Protein AF-A0A7J9P1X1-F1 (afdb_monomer_lite)

Foldseek 3Di:
DPVVVVVVVVVVVVPPPPPVFPFEDADPDADADQWKKAALPQVDAQVNVNVLRRVQGQPPDAFHWRHGHRRMTHGPDNLSSQSQQAASDPVGRAHPPLQRIFTGGPQGGFWKWKKKKKWKFAAQDKWKKKKKKAFPAKDKKKKKKKKFAAAQKKKWKAKVPHTDDIDGHHRGTDIDIDMDIDIDHRTIIIMIIIGAPHDPPRMIMMIMMMMDRGAMDIDMDIDIDMDMDTSDGGADKAKEKEAEAAQKFKDFPPHTQDGAHNRRIDIGIDGAAKTWMWIDDPQWDIDIDIDGGDDPDHHYHYDYIHGPLAQWDKDKDWPDDDDAQDKTKMKIKIAGPAKWFFKKKAKFDFAWPFKDWPPDTFDADPVRIGTPGIDGGITIMMTITGHHRDDDDGDMDMWMWTAHPVRDIHIDD

pLDDT: mean 88.82, std 11.36, range [36.31, 98.44]

Radius of gyration: 32.8 Å; chains: 1; bounding box: 69×64×100 Å

Secondary structure (DSSP, 8-state):
-THHHHHHHHHHTT--------PPPPPSS----S-EEEES-TT--HHHHHHHHTT---SSS---EEEEETTEEEESSHHHHHHHHS-S-SSS---GGGG-EEEEETTEE---EEEEEEEEE-SSSEEEEEEEEEESS-EEEEEEEEEEE-TT-EEEEEETTEEEEEEE-SSS-EEEEEEEEEEEPTTEEEEEEEE--SSTT--EEEEEEEEESS-EEEEEEESSEEEEEEEE-PPPEEEEEEE-STT-EEEETTEEEEE--TTSEEEEEEESEEEEEEEE-TTB--EEEEEEE-TTS-EEEE----BTT-SEEEEEEE-S---TTSEEEEEEEEEESS-EEEEEEEEESSEEEEEEETTEEPPBPTTS-EEEEEESS-EEEEEEEEPPSS-S----EEEEEEE-TT--EEEE-

Sequence (413 aa):
MIKRSILFLLLLCCVVGSVNATTPTVPETCTATDFYVVLDDTSMTTELITAQLETIDFNVATPSVSGVENNRIYFSSKSDLARFCAILSYTNPSIPFSGAFSVYTEDGFTPVSVLKIYGTYAPEAWVYSDLTINSSKSQMAYIYSQTSNGQYSGDSISNNGVQFFYYSGGSTAVNGAQYDEIVLLSNNVLTYGCKGGGYDPRVGRVMSSLVVFDYIEYEYSGSLTLTLTELYTPPEQGNISIYATAGTAVYESSYLLGTTDNGGLLDIQLPMGEHTLKFVKEGYWDVLKTVTVSAENNSEIYVSMAPRNAIFQVEKEFSGNIYPNSVARLSMDVTPVKTAYATKLRVSGVEVNKVYYQTQELPKTADGSHIIGDMSSPQNIVIDFKTTSSWGERAFTVELSATDIEGTAYTNL

InterPro domains:
  IPR013229 PEGA [PF08308] (268-307)

Structure (mmCIF, N/CA/C/O backbone):
data_AF-A0A7J9P1X1-F1
#
_entry.id   AF-A0A7J9P1X1-F1
#
loop_
_atom_site.group_PDB
_atom_site.id
_atom_site.type_symbol
_atom_site.label_atom_id
_atom_site.label_alt_id
_atom_site.label_comp_id
_atom_site.label_asym_id
_atom_site.label_entity_id
_atom_site.label_seq_id
_atom_site.pdbx_PDB_ins_code
_atom_site.Cartn_x
_atom_site.Cartn_y
_atom_site.Cartn_z
_atom_site.occupancy
_atom_site.B_iso_or_equiv
_atom_site.auth_seq_id
_atom_site.auth_comp_id
_atom_site.auth_asym_id
_atom_site.auth_atom_id
_atom_site.pdbx_PDB_model_num
ATOM 1 N N . MET A 1 1 ? -6.404 47.560 -41.470 1.00 53.31 1 MET A N 1
ATOM 2 C CA . MET A 1 1 ? -5.218 47.041 -40.751 1.00 53.31 1 MET A CA 1
ATOM 3 C C . MET A 1 1 ? -5.491 45.788 -39.903 1.00 53.31 1 MET A C 1
ATOM 5 O O . MET A 1 1 ? -4.552 45.065 -39.632 1.00 53.31 1 MET A O 1
ATOM 9 N N . ILE A 1 2 ? -6.748 45.462 -39.564 1.00 52.03 2 ILE A N 1
ATOM 10 C CA . ILE A 1 2 ? -7.109 44.327 -38.678 1.00 52.03 2 ILE A CA 1
ATOM 11 C C . ILE A 1 2 ? -7.115 42.947 -39.381 1.00 52.03 2 ILE A C 1
ATOM 13 O O . ILE A 1 2 ? -6.890 41.922 -38.750 1.00 52.03 2 ILE A O 1
ATOM 17 N N . LYS A 1 3 ? -7.296 42.892 -40.710 1.00 44.44 3 LYS A N 1
ATOM 18 C CA . LYS A 1 3 ? -7.403 41.616 -41.451 1.00 44.44 3 LYS A CA 1
ATOM 19 C C . LYS A 1 3 ? -6.083 40.850 -41.643 1.00 44.44 3 LYS A C 1
ATOM 21 O O . LYS A 1 3 ? -6.130 39.662 -41.932 1.00 44.44 3 LYS A O 1
ATOM 26 N N . ARG A 1 4 ? -4.917 41.494 -41.489 1.00 48.53 4 ARG A N 1
ATOM 27 C CA . ARG A 1 4 ? -3.607 40.819 -41.628 1.00 48.53 4 ARG A CA 1
ATOM 28 C C . ARG A 1 4 ? -3.125 40.176 -40.323 1.00 48.53 4 ARG A C 1
ATOM 30 O O . ARG A 1 4 ? -2.403 39.191 -40.380 1.00 48.53 4 ARG A O 1
ATOM 37 N N . SER A 1 5 ? -3.587 40.666 -39.173 1.00 49.12 5 SER A N 1
ATOM 38 C CA . SER A 1 5 ? -3.229 40.127 -37.855 1.00 49.12 5 SER A CA 1
ATOM 39 C C . SER A 1 5 ? -3.960 38.818 -37.532 1.00 49.12 5 SER A C 1
ATOM 41 O O . SER A 1 5 ? -3.387 37.939 -36.903 1.00 49.12 5 SER A O 1
ATOM 43 N N . ILE A 1 6 ? -5.198 38.653 -38.017 1.00 55.53 6 ILE A N 1
ATOM 44 C CA . ILE A 1 6 ? -5.989 37.423 -37.816 1.00 55.53 6 ILE A CA 1
ATOM 45 C C . ILE A 1 6 ? -5.410 36.250 -38.615 1.00 55.53 6 ILE A C 1
ATOM 47 O O . ILE A 1 6 ? -5.367 35.134 -38.113 1.00 55.53 6 ILE A O 1
ATOM 51 N N . LEU A 1 7 ? -4.900 36.500 -39.827 1.00 48.25 7 LEU A N 1
ATOM 52 C CA . LEU A 1 7 ? -4.271 35.453 -40.634 1.00 48.25 7 LEU A CA 1
ATOM 53 C C . LEU A 1 7 ? -2.946 34.975 -40.017 1.00 48.25 7 LEU A C 1
ATOM 55 O O . LEU A 1 7 ? -2.622 33.801 -40.118 1.00 48.25 7 LEU A O 1
ATOM 59 N N . PHE A 1 8 ? -2.211 35.865 -39.339 1.00 51.28 8 PHE A N 1
ATOM 60 C CA . PHE A 1 8 ? -0.977 35.515 -38.630 1.00 51.28 8 PHE A CA 1
ATOM 61 C C . PHE A 1 8 ? -1.254 34.733 -37.334 1.00 51.28 8 PHE A C 1
ATOM 63 O O . PHE A 1 8 ? -0.511 33.812 -37.018 1.00 51.28 8 PHE A O 1
ATOM 70 N N . LEU A 1 9 ? -2.355 35.034 -36.630 1.00 46.66 9 LEU A N 1
ATOM 71 C CA . LEU A 1 9 ? -2.792 34.272 -35.452 1.00 46.66 9 LEU A CA 1
ATOM 72 C C . LEU A 1 9 ? -3.303 32.868 -35.831 1.00 46.66 9 LEU A C 1
ATOM 74 O O . LEU A 1 9 ? -2.973 31.896 -35.163 1.00 46.66 9 LEU A O 1
ATOM 78 N N . LEU A 1 10 ? -4.036 32.743 -36.946 1.00 47.06 10 LEU A N 1
ATOM 79 C CA . LEU A 1 10 ? -4.474 31.446 -37.481 1.00 47.06 10 LEU A CA 1
ATOM 80 C C . LEU A 1 10 ? -3.305 30.604 -38.010 1.00 47.06 10 LEU A C 1
ATOM 82 O O . LEU A 1 10 ? -3.309 29.395 -37.814 1.00 47.06 10 LEU A O 1
ATOM 86 N N . LEU A 1 11 ? -2.281 31.220 -38.614 1.00 46.91 11 LEU A N 1
ATOM 87 C CA . LEU A 1 11 ? -1.082 30.494 -39.050 1.00 46.91 11 LEU A CA 1
ATOM 88 C C . LEU A 1 11 ? -0.228 30.016 -37.860 1.00 46.91 11 LEU A C 1
ATOM 90 O O . LEU A 1 11 ? 0.379 28.953 -37.948 1.00 46.91 11 LEU A O 1
ATOM 94 N N . LEU A 1 12 ? -0.221 30.759 -36.743 1.00 40.41 12 LEU A N 1
ATOM 95 C CA . LEU A 1 12 ? 0.447 30.344 -35.502 1.00 40.41 12 LEU A CA 1
ATOM 96 C C . LEU A 1 12 ? -0.256 29.141 -34.844 1.00 40.41 12 LEU A C 1
ATOM 98 O O . LEU A 1 12 ? 0.412 28.290 -34.267 1.00 40.41 12 LEU A O 1
ATOM 102 N N . CYS A 1 13 ? -1.583 29.025 -34.987 1.00 44.34 13 CYS A N 1
ATOM 103 C CA . CYS A 1 13 ? -2.359 27.863 -34.532 1.00 44.34 13 CYS A CA 1
ATOM 104 C C . CYS A 1 13 ? -2.289 26.648 -35.478 1.00 44.34 13 CYS A C 1
ATOM 106 O O . CYS A 1 13 ? -2.734 25.569 -35.099 1.00 44.34 13 CYS A O 1
ATOM 108 N N . CYS A 1 14 ? -1.747 26.786 -36.693 1.00 36.31 14 CYS A N 1
ATOM 109 C CA . CYS A 1 14 ? -1.628 25.682 -37.658 1.00 36.31 14 CYS A CA 1
ATOM 110 C C . CYS A 1 14 ? -0.265 24.972 -37.631 1.00 36.31 14 CYS A C 1
ATOM 112 O O . CYS A 1 14 ? -0.078 24.007 -38.368 1.00 36.31 14 CYS A O 1
ATOM 114 N N . VAL A 1 15 ? 0.668 25.398 -36.774 1.00 41.62 15 VAL A N 1
ATOM 115 C CA . VAL A 1 15 ? 1.894 24.642 -36.466 1.00 41.62 15 VAL A CA 1
ATOM 116 C C . VAL A 1 15 ? 1.733 23.953 -35.111 1.00 41.62 15 VAL A C 1
ATOM 118 O O . VAL A 1 15 ? 2.591 24.029 -34.240 1.00 41.62 15 VAL A O 1
ATOM 121 N N . VAL A 1 16 ? 0.609 23.266 -34.917 1.00 44.72 16 VAL A N 1
ATOM 122 C CA . VAL A 1 16 ? 0.581 22.143 -33.982 1.00 44.72 16 VAL A CA 1
ATOM 123 C C . VAL A 1 16 ? 1.064 20.965 -34.809 1.00 44.72 16 VAL A C 1
ATOM 125 O O . VAL A 1 16 ? 0.284 20.301 -35.489 1.00 44.72 16 VAL A O 1
ATOM 128 N N . GLY A 1 17 ? 2.384 20.768 -34.851 1.00 37.59 17 GLY A N 1
ATOM 129 C CA . GLY A 1 17 ? 2.893 19.459 -35.234 1.00 37.59 17 GLY A CA 1
ATOM 130 C C . GLY A 1 17 ? 2.173 18.455 -34.345 1.00 37.59 17 GLY A C 1
ATOM 131 O O . GLY A 1 17 ? 2.147 18.640 -33.129 1.00 37.59 17 GLY A O 1
ATOM 132 N N . SER A 1 18 ? 1.513 17.466 -34.941 1.00 39.16 18 SER A N 1
ATOM 133 C CA . SER A 1 18 ? 0.921 16.363 -34.200 1.00 39.16 18 SER A CA 1
ATOM 134 C C . SER A 1 18 ? 2.056 15.627 -33.491 1.00 39.16 18 SER A C 1
ATOM 136 O O . SER A 1 18 ? 2.679 14.725 -34.049 1.00 39.16 18 SER A O 1
ATOM 138 N N . VAL A 1 19 ? 2.387 16.055 -32.278 1.00 45.47 19 VAL A N 1
ATOM 139 C CA . VAL A 1 19 ? 2.966 15.159 -31.292 1.00 45.47 19 VAL A CA 1
ATOM 140 C C . VAL A 1 19 ? 1.855 14.164 -31.013 1.00 45.47 19 VAL A C 1
ATOM 142 O O . VAL A 1 19 ? 0.800 14.537 -30.506 1.00 45.47 19 VAL A O 1
ATOM 145 N N . ASN A 1 20 ? 2.048 12.923 -31.453 1.00 55.34 20 ASN A N 1
ATOM 146 C CA . ASN A 1 20 ? 1.196 11.810 -31.060 1.00 55.34 20 ASN A CA 1
ATOM 147 C C . ASN A 1 20 ? 1.465 11.548 -29.572 1.00 55.34 20 ASN A C 1
ATOM 149 O O . ASN A 1 20 ? 2.162 10.598 -29.237 1.00 55.34 20 ASN A O 1
ATOM 153 N N . ALA A 1 21 ? 1.009 12.454 -28.705 1.00 61.03 21 ALA A N 1
ATOM 154 C CA . ALA A 1 21 ? 1.061 12.261 -27.271 1.00 61.03 21 ALA A CA 1
ATOM 155 C C . ALA A 1 21 ? 0.161 11.069 -26.949 1.00 61.03 21 ALA A C 1
ATOM 157 O O . ALA A 1 21 ? -0.995 11.020 -27.381 1.00 61.03 21 ALA A O 1
ATOM 158 N N . THR A 1 22 ? 0.700 10.090 -26.238 1.00 82.75 22 THR A N 1
ATOM 159 C CA . THR A 1 22 ? -0.055 8.910 -25.823 1.00 82.75 22 THR A CA 1
ATOM 160 C C . THR A 1 22 ? -0.501 9.147 -24.386 1.00 82.75 22 THR A C 1
ATOM 162 O O . THR A 1 22 ? 0.171 8.745 -23.429 1.00 82.75 22 THR A O 1
ATOM 165 N N . THR A 1 23 ? -1.600 9.887 -24.239 1.00 88.69 23 THR A N 1
ATOM 166 C CA . THR A 1 23 ? -2.146 10.295 -22.942 1.00 88.69 23 THR A CA 1
ATOM 167 C C . THR A 1 23 ? -3.157 9.268 -22.420 1.00 88.69 23 THR A C 1
ATOM 169 O O . THR A 1 23 ? -3.879 8.659 -23.218 1.00 88.69 23 THR A O 1
ATOM 172 N N . PRO A 1 24 ? -3.219 9.026 -21.096 1.00 90.31 24 PRO A N 1
ATOM 173 C CA . PRO A 1 24 ? -4.234 8.169 -20.495 1.00 90.31 24 PRO A CA 1
ATOM 174 C C . PRO A 1 24 ? -5.633 8.670 -20.823 1.00 90.31 24 PRO A C 1
ATOM 176 O O . PRO A 1 24 ? -5.917 9.861 -20.725 1.00 90.31 24 PRO A O 1
ATOM 179 N N . THR A 1 25 ? -6.518 7.746 -21.189 1.00 89.69 25 THR A N 1
ATOM 180 C CA . THR A 1 25 ? -7.953 8.026 -21.268 1.00 89.69 25 THR A CA 1
ATOM 181 C C . THR A 1 25 ? -8.579 7.668 -19.929 1.00 89.69 25 THR A C 1
ATOM 183 O O . THR A 1 25 ? -8.426 6.537 -19.471 1.00 89.69 25 THR A O 1
ATOM 186 N N . VAL A 1 26 ? -9.280 8.615 -19.309 1.00 93.12 26 VAL A N 1
ATOM 187 C CA . VAL A 1 26 ? -10.004 8.382 -18.055 1.00 93.12 26 VAL A CA 1
ATOM 188 C C . VAL A 1 26 ? -11.472 8.067 -18.380 1.00 93.12 26 VAL A C 1
ATOM 190 O O . VAL A 1 26 ? -12.121 8.859 -19.065 1.00 93.12 26 VAL A O 1
ATOM 193 N N . PRO A 1 27 ? -12.021 6.920 -17.941 1.00 92.62 27 PRO A N 1
ATOM 194 C CA . PRO A 1 27 ? -13.422 6.582 -18.181 1.00 92.62 27 PRO A CA 1
ATOM 195 C C . PRO A 1 27 ? -14.382 7.530 -17.450 1.00 92.62 27 PRO A C 1
ATOM 197 O O . PRO A 1 27 ? -14.122 7.927 -16.317 1.00 92.62 27 PRO A O 1
ATOM 200 N N . GLU A 1 28 ? -15.550 7.807 -18.043 1.00 89.25 28 GLU A N 1
ATOM 201 C CA . GLU A 1 28 ? -16.607 8.607 -17.392 1.00 89.25 28 GLU A CA 1
ATOM 202 C C . GLU A 1 28 ? -17.168 7.939 -16.124 1.00 89.25 28 GLU A C 1
ATOM 204 O O . GLU A 1 28 ? -17.664 8.614 -15.225 1.00 89.25 28 GLU A O 1
ATOM 209 N N . THR A 1 29 ? -17.123 6.604 -16.053 1.00 92.44 29 THR A N 1
ATOM 210 C CA . THR A 1 29 ? -17.565 5.827 -14.888 1.00 92.44 29 THR A CA 1
ATOM 211 C C . THR A 1 29 ? -16.362 5.195 -14.209 1.00 92.44 29 THR A C 1
ATOM 213 O O . THR A 1 29 ? -15.650 4.403 -14.825 1.00 92.44 29 THR A O 1
ATOM 216 N N . CYS A 1 30 ? -16.164 5.502 -12.927 1.00 94.94 30 CYS A N 1
ATOM 217 C CA . CYS A 1 30 ? -15.106 4.887 -12.137 1.00 94.94 30 CYS A CA 1
ATOM 218 C C . CYS A 1 30 ? -15.417 3.408 -11.876 1.00 94.94 30 CYS A C 1
ATOM 220 O O . CYS A 1 30 ? -16.448 3.076 -11.289 1.00 94.94 30 CYS A O 1
ATOM 222 N N . THR A 1 31 ? -14.509 2.524 -12.287 1.00 96.25 31 THR A N 1
ATOM 223 C CA . THR A 1 31 ? -14.513 1.117 -11.884 1.00 96.25 31 THR A CA 1
ATOM 224 C C . THR A 1 31 ? -13.354 0.892 -10.924 1.00 96.25 31 THR A C 1
ATOM 226 O O . THR A 1 31 ? -12.200 0.841 -11.353 1.00 96.25 31 THR A O 1
ATOM 229 N N . ALA A 1 32 ? -13.666 0.776 -9.631 1.00 94.69 32 ALA A N 1
ATOM 230 C CA . ALA A 1 32 ? -12.678 0.455 -8.608 1.00 94.69 32 ALA A CA 1
ATOM 231 C C . ALA A 1 32 ? -12.073 -0.934 -8.861 1.00 94.69 32 ALA A C 1
ATOM 233 O O . ALA A 1 32 ? -12.785 -1.896 -9.157 1.00 94.69 32 ALA A O 1
ATOM 234 N N . THR A 1 33 ? -10.754 -1.017 -8.742 1.00 95.75 33 THR A N 1
ATOM 235 C CA . THR A 1 33 ? -9.954 -2.239 -8.899 1.00 95.75 33 THR A CA 1
ATOM 236 C C . THR A 1 33 ? -8.994 -2.370 -7.724 1.00 95.75 33 THR A C 1
ATOM 238 O O . THR A 1 33 ? -8.793 -1.417 -6.971 1.00 95.75 33 THR A O 1
ATOM 241 N N . ASP A 1 34 ? -8.359 -3.531 -7.595 1.00 94.88 34 ASP A N 1
ATOM 242 C CA . ASP A 1 34 ? -7.341 -3.756 -6.569 1.00 94.88 34 ASP A CA 1
ATOM 243 C C . ASP A 1 34 ? -6.007 -3.061 -6.890 1.00 94.88 34 ASP A C 1
ATOM 245 O O . ASP A 1 34 ? -5.138 -2.986 -6.034 1.00 94.88 34 ASP A O 1
ATOM 249 N N . PHE A 1 35 ? -5.828 -2.521 -8.102 1.00 97.06 35 PHE A N 1
ATOM 250 C CA . PHE A 1 35 ? -4.592 -1.862 -8.535 1.00 97.06 35 PHE A CA 1
ATOM 251 C C . PHE A 1 35 ? -4.797 -0.355 -8.576 1.00 97.06 35 PHE A C 1
ATOM 253 O O . PHE A 1 35 ? -5.353 0.171 -9.541 1.00 97.06 35 PHE A O 1
ATOM 260 N N . TYR A 1 36 ? -4.351 0.356 -7.548 1.00 97.12 36 TYR A N 1
ATOM 261 C CA . TYR A 1 36 ? -4.560 1.797 -7.477 1.00 97.12 36 TYR A CA 1
ATOM 262 C C . TYR A 1 36 ? -3.433 2.527 -6.764 1.00 97.12 36 TYR A C 1
ATOM 264 O O . TYR A 1 36 ? -2.648 1.946 -6.016 1.00 97.12 36 TYR A O 1
ATOM 272 N N . VAL A 1 37 ? -3.372 3.835 -6.997 1.00 96.19 37 VAL A N 1
ATOM 273 C CA . VAL A 1 37 ? -2.590 4.748 -6.165 1.00 96.19 37 VAL A CA 1
ATOM 274 C C . VAL A 1 37 ? -3.511 5.675 -5.389 1.00 96.19 37 VAL A C 1
ATOM 276 O O . VAL A 1 37 ? -4.607 6.010 -5.846 1.00 96.19 37 VAL A O 1
ATOM 279 N N . VAL A 1 38 ? -3.051 6.103 -4.220 1.00 93.38 38 VAL A N 1
ATOM 280 C CA . VAL A 1 38 ? -3.662 7.166 -3.420 1.00 93.38 38 VAL A CA 1
ATOM 281 C C . VAL A 1 38 ? -2.692 8.338 -3.426 1.00 93.38 38 VAL A C 1
ATOM 283 O O . VAL A 1 38 ? -1.560 8.176 -2.983 1.00 93.38 38 VAL A O 1
ATOM 286 N N . LEU A 1 39 ? -3.107 9.492 -3.950 1.00 93.62 39 LEU A N 1
ATOM 287 C CA . LEU A 1 39 ? -2.272 10.693 -3.955 1.00 93.62 39 LEU A CA 1
ATOM 288 C C . LEU A 1 39 ? -2.156 11.266 -2.539 1.00 93.62 39 LEU A C 1
ATOM 290 O O . LEU A 1 39 ? -3.162 11.363 -1.826 1.00 93.62 39 LEU A O 1
ATOM 294 N N . ASP A 1 40 ? -0.949 11.693 -2.169 1.00 88.75 40 ASP A N 1
ATOM 295 C CA . ASP A 1 40 ? -0.660 12.237 -0.834 1.00 88.75 40 ASP A CA 1
ATOM 296 C C . ASP A 1 40 ? -1.373 13.582 -0.608 1.00 88.75 40 ASP A C 1
ATOM 298 O O . ASP A 1 40 ? -1.779 13.920 0.507 1.00 88.75 40 ASP A O 1
ATOM 302 N N . ASP A 1 41 ? -1.565 14.353 -1.683 1.00 87.56 41 ASP A N 1
ATOM 303 C CA . ASP A 1 41 ? -2.318 15.603 -1.650 1.00 87.56 41 ASP A CA 1
ATOM 304 C C . ASP A 1 41 ? -3.830 15.334 -1.600 1.00 87.56 41 ASP A C 1
ATOM 306 O O . ASP A 1 41 ? -4.505 15.153 -2.615 1.00 87.56 41 ASP A O 1
ATOM 310 N N . THR A 1 42 ? -4.375 15.359 -0.385 1.00 83.94 42 THR A N 1
ATOM 311 C CA . THR A 1 42 ? -5.813 15.189 -0.116 1.00 83.94 42 THR A CA 1
ATOM 312 C C . THR A 1 42 ? -6.697 16.314 -0.667 1.00 83.94 42 THR A C 1
ATOM 314 O O . THR A 1 42 ? -7.921 16.176 -0.658 1.00 83.94 42 THR A O 1
ATOM 317 N N . SER A 1 43 ? -6.121 17.417 -1.166 1.00 88.69 43 SER A N 1
ATOM 318 C CA . SER A 1 43 ? -6.879 18.488 -1.827 1.00 88.69 43 SER A CA 1
ATOM 319 C C . SER A 1 43 ? -7.193 18.197 -3.299 1.00 88.69 43 SER A C 1
ATOM 321 O O . SER A 1 43 ? -8.023 18.885 -3.900 1.00 88.69 43 SER A O 1
ATOM 323 N N . MET A 1 44 ? -6.573 17.164 -3.879 1.00 89.81 44 MET A N 1
ATOM 324 C CA . MET A 1 44 ? -6.789 16.761 -5.265 1.00 89.81 44 MET A CA 1
ATOM 325 C C . MET A 1 44 ? -8.183 16.152 -5.454 1.00 89.81 44 MET A C 1
ATOM 327 O O . MET A 1 44 ? -8.495 15.089 -4.918 1.00 89.81 44 MET A O 1
ATOM 331 N N . THR A 1 45 ? -9.024 16.828 -6.242 1.00 94.06 45 THR A N 1
ATOM 332 C CA . THR A 1 45 ? -10.355 16.329 -6.616 1.00 94.06 45 THR A CA 1
ATOM 333 C C . THR A 1 45 ? -10.285 15.418 -7.840 1.00 94.06 45 THR A C 1
ATOM 335 O O . THR A 1 45 ? -9.337 15.490 -8.629 1.00 94.06 45 THR A O 1
ATOM 338 N N . THR A 1 46 ? -11.333 14.617 -8.054 1.00 94.88 46 THR A N 1
ATOM 339 C CA . THR A 1 46 ? -11.487 13.764 -9.242 1.00 94.88 46 THR A CA 1
ATOM 340 C C . THR A 1 46 ? -11.269 14.546 -10.542 1.00 94.88 46 THR A C 1
ATOM 342 O O . THR A 1 46 ? -10.575 14.076 -11.445 1.00 94.88 46 THR A O 1
ATOM 345 N N . GLU A 1 47 ? -11.818 15.760 -10.643 1.00 94.81 47 GLU A N 1
ATOM 346 C CA . GLU A 1 47 ? -11.712 16.608 -11.834 1.00 94.81 47 GLU A CA 1
ATOM 347 C C . GLU A 1 47 ? -10.280 17.097 -12.067 1.00 94.81 47 GLU A C 1
ATOM 349 O O . GLU A 1 47 ? -9.803 17.083 -13.202 1.00 94.81 47 GLU A O 1
ATOM 354 N N . LEU A 1 48 ? -9.578 17.509 -11.003 1.00 95.44 48 LEU A N 1
ATOM 355 C CA . LEU A 1 48 ? -8.194 17.979 -11.100 1.00 95.44 48 LEU A CA 1
ATOM 356 C C . LEU A 1 48 ? -7.249 16.851 -11.510 1.00 95.44 48 LEU A C 1
ATOM 358 O O . LEU A 1 48 ? -6.388 17.053 -12.366 1.00 95.44 48 LEU A O 1
ATOM 362 N N . ILE A 1 49 ? -7.433 15.661 -10.938 1.00 96.12 49 ILE A N 1
ATOM 363 C CA . ILE A 1 49 ? -6.635 14.479 -11.276 1.00 96.12 49 ILE A CA 1
ATOM 364 C C . ILE A 1 49 ? -6.879 14.067 -12.721 1.00 96.12 49 ILE A C 1
ATOM 366 O O . ILE A 1 49 ? -5.920 13.845 -13.455 1.00 96.12 49 ILE A O 1
ATOM 370 N N . THR A 1 50 ? -8.144 14.014 -13.144 1.00 95.50 50 THR A N 1
ATOM 371 C CA . THR A 1 50 ? -8.515 13.665 -14.522 1.00 95.50 50 THR A CA 1
ATOM 372 C C . THR A 1 50 ? -7.875 14.631 -15.517 1.00 95.50 50 THR A C 1
ATOM 374 O O . THR A 1 50 ? -7.175 14.199 -16.430 1.00 95.50 50 THR A O 1
ATOM 377 N N . ALA A 1 51 ? -8.009 15.941 -15.279 1.00 94.06 51 ALA A N 1
ATOM 378 C CA . ALA A 1 51 ? -7.414 16.963 -16.135 1.00 94.06 51 ALA A CA 1
ATOM 379 C C . ALA A 1 51 ? -5.880 16.874 -16.187 1.00 94.06 51 ALA A C 1
ATOM 381 O O . ALA A 1 51 ? -5.287 17.101 -17.238 1.00 94.06 51 ALA A O 1
ATOM 382 N N . GLN A 1 52 ? -5.219 16.544 -15.072 1.00 94.81 52 GLN A N 1
ATOM 383 C CA . GLN A 1 52 ? -3.770 16.354 -15.063 1.00 94.81 52 GLN A CA 1
ATOM 384 C C . GLN A 1 52 ? -3.357 15.091 -15.821 1.00 94.81 52 GLN A C 1
ATOM 386 O O . GLN A 1 52 ? -2.470 15.180 -16.669 1.00 94.81 52 GLN A O 1
ATOM 391 N N . LEU A 1 53 ? -4.007 13.948 -15.580 1.00 94.69 53 LEU A N 1
ATOM 392 C CA . LEU A 1 53 ? -3.714 12.683 -16.263 1.00 94.69 53 LEU A CA 1
ATOM 393 C C . LEU A 1 53 ? -3.772 12.832 -17.784 1.00 94.69 53 LEU A C 1
ATOM 395 O O . LEU A 1 53 ? -2.848 12.400 -18.467 1.00 94.69 53 LEU A O 1
ATOM 399 N N . GLU A 1 54 ? -4.784 13.523 -18.307 1.00 92.31 54 GLU A N 1
ATOM 400 C CA . GLU A 1 54 ? -4.964 13.756 -19.747 1.00 92.31 54 GLU A CA 1
ATOM 401 C C . GLU A 1 54 ? -3.857 14.611 -20.392 1.00 92.31 54 GLU A C 1
ATOM 403 O O . GLU A 1 54 ? -3.747 14.654 -21.617 1.00 92.31 54 GLU A O 1
ATOM 408 N N . THR A 1 55 ? -3.011 15.273 -19.595 1.00 91.81 55 THR A N 1
ATOM 409 C CA . THR A 1 55 ? -1.856 16.052 -20.083 1.00 91.81 55 THR A CA 1
ATOM 410 C C . THR A 1 55 ? -0.531 15.297 -20.008 1.00 91.81 55 THR A C 1
ATOM 412 O O . THR A 1 55 ? 0.472 15.758 -20.558 1.00 91.81 55 THR A O 1
ATOM 415 N N . ILE A 1 56 ? -0.503 14.145 -19.334 1.00 93.19 56 ILE A N 1
ATOM 416 C CA . ILE A 1 56 ? 0.714 13.363 -19.135 1.00 93.19 56 ILE A CA 1
ATOM 417 C C . ILE A 1 56 ? 0.958 12.481 -20.364 1.00 93.19 56 ILE A C 1
ATOM 419 O O . ILE A 1 56 ? 0.200 11.556 -20.646 1.00 93.19 56 ILE A O 1
ATOM 423 N N . ASP A 1 57 ? 2.052 12.743 -21.078 1.00 92.38 57 ASP A N 1
ATOM 424 C CA . ASP A 1 57 ? 2.476 11.948 -22.232 1.00 92.38 57 ASP A CA 1
ATOM 425 C C . ASP A 1 57 ? 3.414 10.808 -21.811 1.00 92.38 57 ASP A C 1
ATOM 427 O O . ASP A 1 57 ? 4.554 11.040 -21.396 1.00 92.38 57 ASP A O 1
ATOM 431 N N . PHE A 1 58 ? 2.933 9.571 -21.949 1.00 90.81 58 PHE A N 1
ATOM 432 C CA . PHE A 1 58 ? 3.689 8.356 -21.636 1.00 90.81 58 PHE A CA 1
ATOM 433 C C . PHE A 1 58 ? 4.550 7.842 -22.803 1.00 90.81 58 PHE A C 1
ATOM 435 O O . PHE A 1 58 ? 5.226 6.830 -22.637 1.00 90.81 58 PHE A O 1
ATOM 442 N N . ASN A 1 59 ? 4.569 8.517 -23.960 1.00 87.06 59 ASN A N 1
ATOM 443 C CA . ASN A 1 59 ? 5.306 8.146 -25.180 1.00 87.06 59 ASN A CA 1
ATOM 444 C C . ASN A 1 59 ? 4.963 6.759 -25.775 1.00 87.06 59 ASN A C 1
ATOM 446 O O . ASN A 1 59 ? 4.409 6.665 -26.868 1.00 87.06 59 ASN A O 1
ATOM 450 N N . VAL A 1 60 ? 5.320 5.679 -25.077 1.00 82.62 60 VAL A N 1
ATOM 451 C CA . VAL A 1 60 ? 4.988 4.290 -25.408 1.00 82.62 60 VAL A CA 1
ATOM 452 C C . VAL A 1 60 ? 4.343 3.625 -24.195 1.00 82.62 60 VAL A C 1
ATOM 454 O O . VAL A 1 60 ? 4.788 3.808 -23.060 1.00 82.62 60 VAL A O 1
ATOM 457 N N . ALA A 1 61 ? 3.316 2.816 -24.477 1.00 86.69 61 ALA A N 1
ATOM 458 C CA . ALA A 1 61 ? 2.512 2.085 -23.501 1.00 86.69 61 ALA A CA 1
ATOM 459 C C . ALA A 1 61 ? 1.876 3.024 -22.468 1.00 86.69 61 ALA A C 1
ATOM 461 O O . ALA A 1 61 ? 2.366 3.183 -21.358 1.00 86.69 61 ALA A O 1
ATOM 462 N N . THR A 1 62 ? 0.788 3.685 -22.845 1.00 93.56 62 THR A N 1
ATOM 463 C CA . THR A 1 62 ? -0.029 4.452 -21.900 1.00 93.56 62 THR A CA 1
ATOM 464 C C . THR A 1 62 ? -0.741 3.504 -20.934 1.00 93.56 62 THR A C 1
ATOM 466 O O . THR A 1 62 ? -1.342 2.540 -21.411 1.00 93.56 62 THR A O 1
ATOM 469 N N . PRO A 1 63 ? -0.724 3.764 -19.614 1.00 96.56 63 PRO A N 1
ATOM 470 C CA . PRO A 1 63 ? -1.439 2.927 -18.658 1.00 96.56 63 PRO A CA 1
ATOM 471 C C . PRO A 1 63 ? -2.957 3.030 -18.856 1.00 96.56 63 PRO A C 1
ATOM 473 O O . PRO A 1 63 ? -3.501 4.124 -19.040 1.00 96.56 63 PRO A O 1
ATOM 476 N N . SER A 1 64 ? -3.647 1.894 -18.782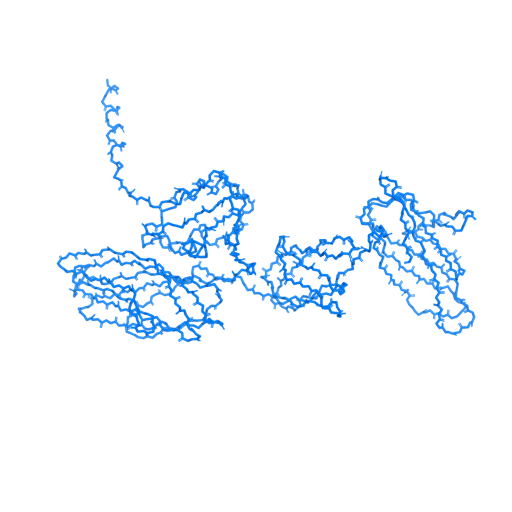 1.00 96.44 64 SER A N 1
ATOM 477 C CA . SER A 1 64 ? -5.108 1.829 -18.786 1.00 96.44 64 SER A CA 1
ATOM 478 C C . SER A 1 64 ? -5.669 2.205 -17.412 1.00 96.44 64 SER A C 1
ATOM 480 O O . SER A 1 64 ? -5.547 1.454 -16.438 1.00 96.44 64 SER A O 1
ATOM 482 N N . VAL A 1 65 ? -6.297 3.380 -17.337 1.00 97.75 65 VAL A N 1
ATOM 483 C CA . VAL A 1 65 ? -6.987 3.873 -16.138 1.00 97.75 65 VAL A CA 1
ATOM 484 C C . VAL A 1 65 ? -8.410 3.311 -16.116 1.00 97.75 65 VAL A C 1
ATOM 486 O O . VAL A 1 65 ? -9.173 3.474 -17.063 1.00 97.75 65 VAL A O 1
ATOM 489 N N . SER A 1 66 ? -8.770 2.648 -15.021 1.00 97.50 66 SER A N 1
ATOM 490 C CA . SER A 1 66 ? -10.096 2.062 -14.779 1.00 97.50 66 SER A CA 1
ATOM 491 C C . SER A 1 66 ? -11.073 3.061 -14.141 1.00 97.50 66 SER A C 1
ATOM 493 O O . SER A 1 66 ? -12.293 2.913 -14.232 1.00 97.50 66 SER A O 1
ATOM 495 N N . GLY A 1 67 ? -10.548 4.106 -13.504 1.00 97.31 67 GLY A N 1
ATOM 496 C CA . GLY A 1 67 ? -11.351 5.164 -12.909 1.00 97.31 67 GLY A CA 1
ATOM 497 C C . GLY A 1 67 ? -10.544 6.086 -12.009 1.00 97.31 67 GLY A C 1
ATOM 498 O O . GLY A 1 67 ? -9.434 5.757 -11.594 1.00 97.31 67 GLY A O 1
ATOM 499 N N . VAL A 1 68 ? -11.127 7.237 -11.690 1.00 97.19 68 VAL A N 1
ATOM 500 C CA . VAL A 1 68 ? -10.613 8.177 -10.691 1.00 97.19 68 VAL A CA 1
ATOM 501 C C . VAL A 1 68 ? -11.745 8.482 -9.718 1.00 97.19 68 VAL A C 1
ATOM 503 O O . VAL A 1 68 ? -12.875 8.739 -10.135 1.00 97.19 68 VAL A O 1
ATOM 506 N N . GLU A 1 69 ? -11.455 8.443 -8.422 1.00 94.69 69 GLU A N 1
ATOM 507 C CA . GLU A 1 69 ? -12.417 8.784 -7.374 1.00 94.69 69 GLU A CA 1
ATOM 508 C C . GLU A 1 69 ? -11.697 9.451 -6.202 1.00 94.69 69 GLU A C 1
ATOM 510 O O . GLU A 1 69 ? -10.812 8.855 -5.584 1.00 94.69 69 GLU A O 1
ATOM 515 N N . ASN A 1 70 ? -12.096 10.681 -5.871 1.00 91.50 70 ASN A N 1
ATOM 516 C CA . ASN A 1 70 ? -11.430 11.506 -4.863 1.00 91.50 70 ASN A CA 1
ATOM 517 C C . ASN A 1 70 ? -9.938 11.642 -5.197 1.00 91.50 70 ASN A C 1
ATOM 519 O O . ASN A 1 70 ? -9.620 12.060 -6.301 1.00 91.50 70 ASN A O 1
ATOM 523 N N . ASN A 1 71 ? -9.037 11.257 -4.289 1.00 93.62 71 ASN A N 1
ATOM 524 C CA . ASN A 1 71 ? -7.589 11.265 -4.492 1.00 93.62 71 ASN A CA 1
ATOM 525 C C . ASN A 1 71 ? -7.025 9.918 -4.990 1.00 93.62 71 ASN A C 1
ATOM 527 O O . ASN A 1 71 ? -5.832 9.657 -4.827 1.00 93.62 71 ASN A O 1
ATOM 531 N N . ARG A 1 72 ? -7.862 9.036 -5.552 1.00 95.56 72 ARG A N 1
ATOM 532 C CA . ARG A 1 72 ? -7.464 7.692 -5.999 1.00 95.56 72 ARG A CA 1
ATOM 533 C C . ARG A 1 72 ? -7.510 7.552 -7.509 1.00 95.56 72 ARG A C 1
ATOM 535 O O . ARG A 1 72 ? -8.447 8.025 -8.150 1.00 95.56 72 ARG A O 1
ATOM 542 N N . ILE A 1 73 ? -6.531 6.835 -8.054 1.00 98.00 73 ILE A N 1
ATOM 543 C CA . ILE A 1 73 ? -6.459 6.473 -9.475 1.00 98.00 73 ILE A CA 1
ATOM 544 C C . ILE A 1 73 ? -6.397 4.952 -9.560 1.00 98.00 73 ILE A C 1
ATOM 546 O O . ILE A 1 73 ? -5.441 4.354 -9.069 1.00 98.00 73 ILE A O 1
ATOM 550 N N . TYR A 1 74 ? -7.408 4.342 -10.172 1.00 98.06 74 TYR A N 1
ATOM 551 C CA . TYR A 1 74 ? -7.519 2.897 -10.359 1.00 98.06 74 TYR A CA 1
ATOM 552 C C . TYR A 1 74 ? -7.036 2.499 -11.751 1.00 98.06 74 TYR A C 1
ATOM 554 O O . TYR A 1 74 ? -7.317 3.184 -12.736 1.00 98.06 74 TYR A O 1
ATOM 562 N N . PHE A 1 75 ? -6.368 1.357 -11.850 1.00 98.31 75 PHE A N 1
ATOM 563 C CA . PHE A 1 75 ? -5.783 0.826 -13.078 1.00 98.31 75 PHE A CA 1
ATOM 564 C C . PHE A 1 75 ? -6.406 -0.518 -13.443 1.00 98.31 75 PHE A C 1
ATOM 566 O O . PHE A 1 75 ? -6.878 -1.261 -12.579 1.00 98.31 75 PHE A O 1
ATOM 573 N N . SER A 1 76 ? -6.421 -0.841 -14.736 1.00 97.12 76 SER A N 1
ATOM 574 C CA . SER A 1 76 ? -7.027 -2.085 -15.229 1.00 97.12 76 SER A CA 1
ATOM 575 C C . SER A 1 76 ? -6.219 -3.335 -14.867 1.00 97.12 76 SER A C 1
ATOM 577 O O . SER A 1 76 ? -6.778 -4.430 -14.820 1.00 97.12 76 SER A O 1
ATOM 579 N N . SER A 1 77 ? -4.918 -3.190 -14.605 1.00 97.12 77 SER A N 1
ATOM 580 C CA . SER A 1 77 ? -4.027 -4.289 -14.240 1.00 97.12 77 SER A CA 1
ATOM 581 C C . SER A 1 77 ? -2.839 -3.814 -13.398 1.00 97.12 77 SER A C 1
ATOM 583 O O . SER A 1 77 ? -2.526 -2.622 -13.341 1.00 97.12 77 SER A O 1
ATOM 585 N N . LYS A 1 78 ? -2.116 -4.767 -12.796 1.00 97.31 78 LYS A N 1
ATOM 586 C CA . LYS A 1 78 ? -0.835 -4.500 -12.125 1.00 97.31 78 LYS A CA 1
ATOM 587 C C . LYS A 1 78 ? 0.218 -3.917 -13.075 1.00 97.31 78 LYS A C 1
ATOM 589 O O . LYS A 1 78 ? 1.019 -3.094 -12.644 1.00 97.31 78 LYS A O 1
ATOM 594 N N . SER A 1 79 ? 0.192 -4.310 -14.351 1.00 97.31 79 SER A N 1
ATOM 595 C CA . SER A 1 79 ? 1.081 -3.786 -15.396 1.00 97.31 79 SER A CA 1
ATOM 596 C C . SER A 1 79 ? 0.791 -2.314 -15.696 1.00 97.31 79 SER A C 1
ATOM 598 O O . SER A 1 79 ? 1.698 -1.490 -15.711 1.00 97.31 79 SER A O 1
ATOM 600 N N . ASP A 1 80 ? -0.485 -1.935 -15.799 1.00 97.94 80 ASP A N 1
ATOM 601 C CA . ASP A 1 80 ? -0.884 -0.534 -15.980 1.00 97.94 80 ASP A CA 1
ATOM 602 C C . ASP A 1 80 ? -0.479 0.340 -14.783 1.00 97.94 80 ASP A C 1
ATOM 604 O O . ASP A 1 80 ? 0.077 1.426 -14.958 1.00 97.94 80 ASP A O 1
ATOM 608 N N . LEU A 1 81 ? -0.681 -0.160 -13.559 1.00 98.44 81 LEU A N 1
ATOM 609 C CA . LEU A 1 81 ? -0.201 0.490 -12.336 1.00 98.44 81 LEU A CA 1
ATOM 610 C C . LEU A 1 81 ? 1.330 0.647 -12.348 1.00 98.44 81 LEU A C 1
ATOM 612 O O . LEU A 1 81 ? 1.857 1.717 -12.053 1.00 98.44 81 LEU A O 1
ATOM 616 N N . ALA A 1 82 ? 2.063 -0.396 -12.737 1.00 98.06 82 ALA A N 1
ATOM 617 C CA . ALA A 1 82 ? 3.517 -0.349 -12.820 1.00 98.06 82 ALA A CA 1
ATOM 618 C C . ALA A 1 82 ? 4.009 0.639 -13.884 1.00 98.06 82 ALA A C 1
ATOM 620 O O . ALA A 1 82 ? 4.993 1.347 -13.672 1.00 98.06 82 ALA A O 1
ATOM 621 N N . ARG A 1 83 ? 3.318 0.723 -15.025 1.00 97.19 83 ARG A N 1
ATOM 622 C CA . ARG A 1 83 ? 3.623 1.689 -16.080 1.00 97.19 83 ARG A CA 1
ATOM 623 C C . ARG A 1 83 ? 3.395 3.121 -15.616 1.00 97.19 83 ARG A C 1
ATOM 625 O O . ARG A 1 83 ? 4.190 3.988 -15.982 1.00 97.19 83 ARG A O 1
ATOM 632 N N . PHE A 1 84 ? 2.360 3.360 -14.812 1.00 97.81 84 PHE A N 1
ATOM 633 C CA . PHE A 1 84 ? 2.139 4.646 -14.159 1.00 97.81 84 PHE A CA 1
ATOM 634 C C . PHE A 1 84 ? 3.290 5.000 -13.208 1.00 97.81 84 PHE A C 1
ATOM 636 O O . PHE A 1 84 ? 3.762 6.127 -13.234 1.00 97.81 84 PHE A O 1
ATOM 643 N N . CYS A 1 85 ? 3.818 4.045 -12.441 1.00 97.69 85 CYS A N 1
ATOM 644 C CA . CYS A 1 85 ? 4.968 4.280 -11.559 1.00 97.69 85 CYS A CA 1
ATOM 645 C C . CYS A 1 85 ? 6.308 4.473 -12.300 1.00 97.69 85 CYS A C 1
ATOM 647 O O . CYS A 1 85 ? 7.283 4.911 -11.696 1.00 97.69 85 CYS A O 1
ATOM 649 N N . ALA A 1 86 ? 6.393 4.129 -13.587 1.00 97.56 86 ALA A N 1
ATOM 650 C CA . ALA A 1 86 ? 7.600 4.267 -14.401 1.00 97.56 86 ALA A CA 1
ATOM 651 C C . ALA A 1 86 ? 7.814 5.708 -14.904 1.00 97.56 86 ALA A C 1
ATOM 653 O O . ALA A 1 86 ? 6.922 6.556 -14.844 1.00 97.56 86 ALA A O 1
ATOM 654 N N . ILE A 1 87 ? 9.006 5.997 -15.444 1.00 96.56 87 ILE A N 1
ATOM 655 C CA . ILE A 1 87 ? 9.264 7.315 -16.045 1.00 96.56 87 ILE A CA 1
ATOM 656 C C . ILE A 1 87 ? 8.327 7.571 -17.227 1.00 96.56 87 ILE A C 1
ATOM 658 O O . ILE A 1 87 ? 7.964 6.650 -17.963 1.00 96.56 87 ILE A O 1
ATOM 662 N N . LEU A 1 88 ? 7.966 8.832 -17.447 1.00 94.38 88 LEU A N 1
ATOM 663 C CA . LEU A 1 88 ? 7.079 9.211 -18.545 1.00 94.38 88 LEU A CA 1
ATOM 664 C C . LEU A 1 88 ? 7.735 8.952 -19.899 1.00 94.38 88 LEU A C 1
ATOM 666 O O . LEU A 1 88 ? 7.168 8.266 -20.743 1.00 94.38 88 LEU A O 1
ATOM 670 N N . SER A 1 89 ? 8.949 9.471 -20.095 1.00 92.12 89 SER A N 1
ATOM 671 C CA . SER A 1 89 ? 9.718 9.281 -21.327 1.00 92.12 89 SER A CA 1
ATOM 672 C C . SER A 1 89 ? 11.203 9.593 -21.132 1.00 92.12 89 SER A C 1
ATOM 674 O O . SER A 1 89 ? 11.620 10.115 -20.101 1.00 92.12 89 SER A O 1
ATOM 676 N N . TYR A 1 90 ? 12.015 9.350 -22.162 1.00 90.50 90 TYR A N 1
ATOM 677 C CA . TYR A 1 90 ? 13.420 9.764 -22.192 1.00 90.50 90 TYR A CA 1
ATOM 678 C C . TYR A 1 90 ? 13.593 11.288 -22.080 1.00 90.50 90 TYR A C 1
ATOM 680 O O . TYR A 1 90 ? 14.517 11.765 -21.425 1.00 90.50 90 TYR A O 1
ATOM 688 N N . THR A 1 91 ? 12.714 12.070 -22.716 1.00 89.25 91 THR A N 1
ATOM 689 C CA . THR A 1 91 ? 12.772 13.544 -22.698 1.00 89.25 91 THR A CA 1
ATOM 690 C C . THR A 1 91 ? 12.186 14.156 -21.430 1.00 89.25 91 THR A C 1
ATOM 692 O O . THR A 1 91 ? 12.503 15.298 -21.110 1.00 89.25 91 THR A O 1
ATOM 695 N N . ASN A 1 92 ? 11.353 13.404 -20.709 1.00 92.62 92 ASN A N 1
ATOM 696 C CA . ASN A 1 92 ? 10.796 13.789 -19.419 1.00 92.62 92 ASN A CA 1
ATOM 697 C C . ASN A 1 92 ? 10.938 12.622 -18.425 1.00 92.62 92 ASN A C 1
ATOM 699 O O . ASN A 1 92 ? 9.978 11.880 -18.206 1.00 92.62 92 ASN A O 1
ATOM 703 N N . PRO A 1 93 ? 12.138 12.409 -17.856 1.00 94.25 93 PRO A N 1
ATOM 704 C CA . PRO A 1 93 ? 12.442 11.232 -17.049 1.00 94.25 93 PRO A CA 1
ATOM 705 C C . PRO A 1 93 ? 12.023 11.411 -15.583 1.00 94.25 93 PRO A C 1
ATOM 707 O O . PRO A 1 93 ? 12.819 11.189 -14.664 1.00 94.25 93 PRO A O 1
ATOM 710 N N . SER A 1 94 ? 10.788 11.867 -15.385 1.00 95.12 94 SER A N 1
ATOM 711 C CA . SER A 1 94 ? 10.090 11.947 -14.105 1.00 95.12 94 SER A CA 1
ATOM 712 C C . SER A 1 94 ? 8.982 10.901 -14.055 1.00 95.12 94 SER A C 1
ATOM 714 O O . SER A 1 94 ? 8.585 10.362 -15.087 1.00 95.12 94 SER A O 1
ATOM 716 N N . ILE A 1 95 ? 8.498 10.613 -12.854 1.00 95.62 95 ILE A N 1
ATOM 717 C CA . ILE A 1 95 ? 7.286 9.821 -12.627 1.00 95.62 95 ILE A CA 1
ATOM 718 C C . ILE A 1 95 ? 6.080 10.766 -12.461 1.00 95.62 95 ILE A C 1
ATOM 720 O O . ILE A 1 95 ? 6.273 11.928 -12.073 1.00 95.62 95 ILE A O 1
ATOM 724 N N . PRO A 1 96 ? 4.844 10.316 -12.749 1.00 95.50 96 PRO A N 1
ATOM 725 C CA . PRO A 1 96 ? 3.628 11.087 -12.498 1.00 95.50 96 PRO A CA 1
ATOM 726 C C . PRO A 1 96 ? 3.573 11.655 -11.077 1.00 95.50 96 PRO A C 1
ATOM 728 O O . PRO A 1 96 ? 4.054 11.033 -10.132 1.00 95.50 96 PRO A O 1
ATOM 731 N N . PHE A 1 97 ? 2.988 12.846 -10.922 1.00 94.38 97 PHE A N 1
ATOM 732 C CA . PHE A 1 97 ? 2.790 13.504 -9.619 1.00 94.38 97 PHE A CA 1
ATOM 733 C C . PHE A 1 97 ? 4.064 13.612 -8.757 1.00 94.38 97 PHE A C 1
ATOM 735 O O . PHE A 1 97 ? 3.985 13.726 -7.539 1.00 94.38 97 PHE A O 1
ATOM 742 N N . SER A 1 98 ? 5.251 13.572 -9.374 1.00 93.06 98 SER A N 1
ATOM 743 C CA . SER A 1 98 ? 6.548 13.558 -8.681 1.00 93.06 98 SER A CA 1
ATOM 744 C C . SER A 1 98 ? 6.696 12.437 -7.641 1.00 93.06 98 SER A C 1
ATOM 746 O O . SER A 1 98 ? 7.496 12.573 -6.721 1.00 93.06 98 SER A O 1
ATOM 748 N N . GLY A 1 99 ? 5.925 11.352 -7.766 1.00 92.38 99 GLY A N 1
ATOM 749 C CA . GLY A 1 99 ? 5.934 10.259 -6.795 1.00 92.38 99 GLY A CA 1
ATOM 750 C C . GLY A 1 99 ? 5.196 10.553 -5.494 1.00 92.38 99 GLY A C 1
ATOM 751 O O . GLY A 1 99 ? 5.365 9.798 -4.548 1.00 92.38 99 GLY A O 1
ATOM 752 N N . ALA A 1 100 ? 4.398 11.622 -5.415 1.00 92.19 100 ALA A N 1
ATOM 753 C CA . ALA A 1 100 ? 3.604 11.952 -4.228 1.00 92.19 100 ALA A CA 1
ATOM 754 C C . ALA A 1 100 ? 2.327 11.091 -4.148 1.00 92.19 100 ALA A C 1
ATOM 756 O O . ALA A 1 100 ? 1.201 11.590 -4.270 1.00 92.19 100 ALA A O 1
ATOM 757 N N . PHE A 1 101 ? 2.514 9.776 -4.056 1.00 93.12 101 PHE A N 1
ATOM 758 C CA . PHE A 1 101 ? 1.438 8.803 -3.950 1.00 93.12 101 PHE A CA 1
ATOM 759 C C . PHE A 1 101 ? 1.883 7.523 -3.241 1.00 93.12 101 PHE A C 1
ATOM 761 O O . PHE A 1 101 ? 3.049 7.134 -3.272 1.00 93.12 101 PHE A O 1
ATOM 768 N N . SER A 1 102 ? 0.915 6.807 -2.680 1.00 91.38 102 SER A N 1
ATOM 769 C CA . SER A 1 102 ? 1.075 5.462 -2.124 1.00 91.38 102 SER A CA 1
ATOM 770 C C . SER A 1 102 ? 0.443 4.417 -3.040 1.00 91.38 102 SER A C 1
ATOM 772 O O . SER A 1 102 ? -0.616 4.662 -3.620 1.00 91.38 102 SER A O 1
ATOM 774 N N . VAL A 1 103 ? 1.074 3.249 -3.167 1.00 94.31 103 VAL A N 1
ATOM 775 C CA . VAL A 1 103 ? 0.662 2.193 -4.103 1.00 94.31 103 VAL A CA 1
ATOM 776 C C . VAL A 1 103 ? -0.084 1.073 -3.381 1.00 94.31 103 VAL A C 1
ATOM 778 O O . VAL A 1 103 ? 0.338 0.623 -2.317 1.00 94.31 103 VAL A O 1
ATOM 781 N N . TYR A 1 104 ? -1.176 0.603 -3.983 1.00 92.94 104 TYR A N 1
ATOM 782 C CA . TYR A 1 104 ? -2.007 -0.480 -3.471 1.00 92.94 104 TYR A CA 1
ATOM 783 C C . TYR A 1 104 ? -2.223 -1.559 -4.539 1.00 92.94 104 TYR A C 1
ATOM 785 O O . TYR A 1 104 ? -2.391 -1.260 -5.727 1.00 92.94 104 TYR A O 1
ATOM 793 N N . THR A 1 105 ? -2.192 -2.817 -4.101 1.00 94.25 105 THR A N 1
ATOM 794 C CA . THR A 1 105 ? -2.533 -4.004 -4.898 1.00 94.25 105 THR A CA 1
ATOM 795 C C . THR A 1 105 ? -3.597 -4.841 -4.168 1.00 94.25 105 THR A C 1
ATOM 797 O O . THR A 1 105 ? -4.144 -4.405 -3.155 1.00 94.25 105 THR A O 1
ATOM 800 N N . GLU A 1 106 ? -3.881 -6.053 -4.652 1.00 90.00 106 GLU A N 1
ATOM 801 C CA . GLU A 1 106 ? -4.785 -7.023 -4.004 1.00 90.00 106 GLU A CA 1
ATOM 802 C C . GLU A 1 106 ? -4.427 -7.323 -2.539 1.00 90.00 106 GLU A C 1
ATOM 804 O O . GLU A 1 106 ? -5.314 -7.595 -1.732 1.00 90.00 106 GLU A O 1
ATOM 809 N N . ASP A 1 107 ? -3.147 -7.173 -2.184 1.00 83.56 107 ASP A N 1
ATOM 810 C CA . ASP A 1 107 ? -2.619 -7.346 -0.828 1.00 83.56 107 ASP A CA 1
ATOM 811 C C . ASP A 1 107 ? -2.604 -6.031 -0.012 1.00 83.56 107 ASP A C 1
ATOM 813 O O . ASP A 1 107 ? -1.941 -5.930 1.024 1.00 83.56 107 ASP A O 1
ATOM 817 N N . GLY A 1 108 ? -3.320 -4.998 -0.465 1.00 85.38 108 GLY A N 1
ATOM 818 C CA . GLY A 1 108 ? -3.375 -3.692 0.188 1.00 85.38 108 GLY A CA 1
ATOM 819 C C . GLY A 1 108 ? -2.152 -2.835 -0.123 1.00 85.38 108 GLY A C 1
ATOM 820 O O . GLY A 1 108 ? -1.643 -2.849 -1.249 1.00 85.38 108 GLY A O 1
ATOM 821 N N . PHE A 1 109 ? -1.696 -2.040 0.853 1.00 87.38 109 PHE A N 1
ATOM 822 C CA . PHE A 1 109 ? -0.506 -1.202 0.679 1.00 87.38 109 PHE A CA 1
ATOM 823 C C . PHE A 1 109 ? 0.673 -2.065 0.222 1.00 87.38 109 PHE A C 1
ATOM 825 O O . PHE A 1 109 ? 1.010 -3.067 0.849 1.00 87.38 109 PHE A O 1
ATOM 832 N N . THR A 1 110 ? 1.308 -1.669 -0.876 1.00 90.88 110 THR A N 1
ATOM 833 C CA . THR A 1 110 ? 2.369 -2.450 -1.505 1.00 90.88 110 THR A CA 1
ATOM 834 C C . THR A 1 110 ? 3.620 -1.588 -1.640 1.00 90.88 110 THR A C 1
ATOM 836 O O . THR A 1 110 ? 3.558 -0.556 -2.313 1.00 90.88 110 THR A O 1
ATOM 839 N N . PRO A 1 111 ? 4.764 -1.980 -1.046 1.00 92.19 111 PRO A N 1
ATOM 840 C CA . PRO A 1 111 ? 6.008 -1.257 -1.259 1.00 92.19 111 PRO A CA 1
ATOM 841 C C . PRO A 1 111 ? 6.376 -1.302 -2.744 1.00 92.19 111 PRO A C 1
ATOM 843 O O . PRO A 1 111 ? 6.239 -2.335 -3.395 1.00 92.19 111 PRO A O 1
ATOM 846 N N . VAL A 1 112 ? 6.829 -0.177 -3.288 1.00 95.25 112 VAL A N 1
ATOM 847 C CA . VAL A 1 112 ? 7.316 -0.081 -4.665 1.00 95.25 112 VAL A CA 1
ATOM 848 C C . VAL A 1 112 ? 8.651 0.635 -4.665 1.00 95.25 112 VAL A C 1
ATOM 850 O O . VAL A 1 112 ? 8.767 1.701 -4.076 1.00 95.25 112 VAL A O 1
ATOM 853 N N . SER A 1 113 ? 9.637 0.086 -5.362 1.00 96.38 113 SER A N 1
ATOM 854 C CA . SER A 1 113 ? 10.884 0.769 -5.697 1.00 96.38 113 SER A CA 1
ATOM 855 C C . SER A 1 113 ? 10.898 1.122 -7.180 1.00 96.38 113 SER A C 1
ATOM 857 O O . SER A 1 113 ? 10.618 0.274 -8.034 1.00 96.38 113 SER A O 1
ATOM 859 N N . VAL A 1 114 ? 11.257 2.371 -7.493 1.00 97.75 114 VAL A N 1
ATOM 860 C CA . VAL A 1 114 ? 11.438 2.843 -8.872 1.00 97.75 114 VAL A CA 1
ATOM 861 C C . VAL A 1 114 ? 12.857 3.354 -9.059 1.00 97.75 114 VAL A C 1
ATOM 863 O O . VAL A 1 114 ? 13.232 4.409 -8.543 1.00 97.75 114 VAL A O 1
ATOM 866 N N . LEU A 1 115 ? 13.638 2.627 -9.854 1.00 97.75 115 LEU A N 1
ATOM 867 C CA . LEU A 1 115 ? 15.024 2.963 -10.159 1.00 97.75 115 LEU A CA 1
ATOM 868 C C . LEU A 1 115 ? 15.145 3.451 -11.600 1.00 97.75 115 LEU A C 1
ATOM 870 O O . LEU A 1 115 ? 14.878 2.707 -12.543 1.00 97.75 115 LEU A O 1
ATOM 874 N N . LYS A 1 116 ? 15.596 4.691 -11.791 1.00 97.69 116 LYS A N 1
ATOM 875 C CA . LYS A 1 116 ? 16.019 5.195 -13.098 1.00 97.69 116 LYS A CA 1
ATOM 876 C C . LYS A 1 116 ? 17.467 4.810 -13.359 1.00 97.69 116 LYS A C 1
ATOM 878 O O . LYS A 1 116 ? 18.344 5.050 -12.534 1.00 97.69 116 LYS A O 1
ATOM 883 N N . ILE A 1 117 ? 17.708 4.278 -14.547 1.00 97.88 117 ILE A N 1
ATOM 884 C CA . ILE A 1 117 ? 18.996 3.763 -14.996 1.00 97.88 117 ILE A CA 1
ATOM 885 C C . ILE A 1 117 ? 19.340 4.481 -16.298 1.00 97.88 117 ILE A C 1
ATOM 887 O O . ILE A 1 117 ? 18.563 4.450 -17.250 1.00 97.88 117 ILE A O 1
ATOM 891 N N . TYR A 1 118 ? 20.488 5.148 -16.352 1.00 97.00 118 TYR A N 1
ATOM 892 C CA . TYR A 1 118 ? 20.973 5.811 -17.561 1.00 97.00 118 TYR A CA 1
ATOM 893 C C . TYR A 1 118 ? 22.370 5.310 -17.919 1.00 97.00 118 TYR A C 1
ATOM 895 O O . TYR A 1 118 ? 23.314 5.490 -17.150 1.00 97.00 118 TYR A O 1
ATOM 903 N N . GLY A 1 119 ? 22.490 4.690 -19.090 1.00 94.44 119 GLY A N 1
ATOM 904 C CA . GLY A 1 119 ? 23.742 4.209 -19.660 1.00 94.44 119 GLY A CA 1
ATOM 905 C C . GLY A 1 119 ? 24.147 5.029 -20.878 1.00 94.44 119 GLY A C 1
ATOM 906 O O . GLY A 1 119 ? 23.311 5.382 -21.711 1.00 94.44 119 GLY A O 1
ATOM 907 N N . THR A 1 120 ? 25.439 5.334 -20.994 1.00 92.44 120 THR A N 1
ATOM 908 C CA . THR A 1 120 ? 25.980 6.050 -22.154 1.00 92.44 120 THR A CA 1
ATOM 909 C C . THR A 1 120 ? 27.374 5.556 -22.523 1.00 92.44 120 THR A C 1
ATOM 911 O O . THR A 1 120 ? 28.215 5.336 -21.652 1.00 92.44 120 THR A O 1
ATOM 914 N N . TYR A 1 121 ? 27.653 5.430 -23.823 1.00 91.81 121 TYR A N 1
ATOM 915 C CA . TYR A 1 121 ? 28.967 5.009 -24.316 1.00 91.81 121 TYR A CA 1
ATOM 916 C C . TYR A 1 121 ? 29.273 5.552 -25.719 1.00 91.81 121 TYR A C 1
ATOM 918 O O . TYR A 1 121 ? 28.431 5.500 -26.610 1.00 91.81 121 TYR A O 1
ATOM 926 N N . ALA A 1 122 ? 30.478 6.087 -25.936 1.00 85.38 122 ALA A N 1
ATOM 927 C CA . ALA A 1 122 ? 30.868 6.748 -27.193 1.00 85.38 122 ALA A CA 1
ATOM 928 C C . ALA A 1 122 ? 31.791 5.930 -28.133 1.00 85.38 122 ALA A C 1
ATOM 930 O O . ALA A 1 122 ? 31.637 6.049 -29.352 1.00 85.38 122 ALA A O 1
ATOM 931 N N . PRO A 1 123 ? 32.744 5.114 -27.639 1.00 88.25 123 PRO A N 1
ATOM 932 C CA . PRO A 1 123 ? 33.610 4.310 -28.511 1.00 88.25 123 PRO A CA 1
ATOM 933 C C . PRO A 1 123 ? 32.869 3.230 -29.321 1.00 88.25 123 PRO A C 1
ATOM 935 O O . PRO A 1 123 ? 31.778 2.807 -28.955 1.00 88.25 123 PRO A O 1
ATOM 938 N N . GLU A 1 124 ? 33.491 2.732 -30.399 1.00 86.19 124 GLU A N 1
ATOM 939 C CA . GLU A 1 124 ? 32.891 1.750 -31.333 1.00 86.19 124 GLU A CA 1
ATOM 940 C C . GLU A 1 124 ? 32.744 0.319 -30.783 1.00 86.19 124 GLU A C 1
ATOM 942 O O . GLU A 1 124 ? 32.206 -0.564 -31.458 1.00 86.19 124 GLU A O 1
ATOM 947 N N . ALA A 1 125 ? 33.229 0.063 -29.569 1.00 90.81 125 ALA A N 1
ATOM 948 C CA . ALA A 1 125 ? 33.150 -1.244 -28.930 1.00 90.81 125 ALA A CA 1
ATOM 949 C C . ALA A 1 125 ? 31.832 -1.413 -28.166 1.00 90.81 125 ALA A C 1
ATOM 951 O O . ALA A 1 125 ? 31.304 -0.460 -27.601 1.00 90.81 125 ALA A O 1
ATOM 952 N N . TRP A 1 126 ? 31.325 -2.644 -28.111 1.00 93.88 126 TRP A N 1
ATOM 953 C CA . TRP A 1 126 ? 30.301 -2.986 -27.131 1.00 93.88 126 TRP A CA 1
ATOM 954 C C . TRP A 1 126 ? 30.927 -3.051 -25.750 1.00 93.88 126 TRP A C 1
ATOM 956 O O . TRP A 1 126 ? 31.939 -3.728 -25.552 1.00 93.88 126 TRP A O 1
ATOM 966 N N . VAL A 1 127 ? 30.295 -2.372 -24.805 1.00 95.31 127 VAL A N 1
ATOM 967 C CA . VAL A 1 127 ? 30.660 -2.417 -23.399 1.00 95.31 127 VAL A CA 1
ATOM 968 C C . VAL A 1 127 ? 29.424 -2.715 -22.578 1.00 95.31 127 VAL A C 1
ATOM 970 O O . VAL A 1 127 ? 28.335 -2.232 -22.881 1.00 95.31 127 VAL A O 1
ATOM 973 N N . TYR A 1 128 ? 29.623 -3.526 -21.545 1.00 96.62 128 TYR A N 1
ATOM 974 C CA . TYR A 1 128 ? 28.560 -4.031 -20.701 1.00 96.62 128 TYR A CA 1
ATOM 975 C C . TYR A 1 128 ? 28.800 -3.646 -19.243 1.00 96.62 128 TYR A C 1
ATOM 977 O O . TYR A 1 128 ? 29.950 -3.534 -18.795 1.00 96.62 128 TYR A O 1
ATOM 985 N N . SER A 1 129 ? 27.699 -3.460 -18.529 1.00 97.38 129 SER A N 1
ATOM 986 C CA . SER A 1 129 ? 27.652 -3.458 -17.074 1.00 97.38 129 SER A CA 1
ATOM 987 C C . SER A 1 129 ? 26.463 -4.279 -16.609 1.00 97.38 129 SER A C 1
ATOM 989 O O . SER A 1 129 ? 25.388 -4.232 -17.206 1.00 97.38 129 SER A O 1
ATOM 991 N N . ASP A 1 130 ? 26.681 -5.007 -15.529 1.00 97.50 130 ASP A N 1
ATOM 992 C CA . ASP A 1 130 ? 25.687 -5.820 -14.857 1.00 97.50 130 ASP A CA 1
ATOM 993 C C . ASP A 1 130 ? 25.142 -5.038 -13.666 1.00 97.50 130 ASP A C 1
ATOM 995 O O . ASP A 1 130 ? 25.909 -4.477 -12.882 1.00 97.50 130 ASP A O 1
ATOM 999 N N . LEU A 1 131 ? 23.819 -4.996 -13.551 1.00 97.38 131 LEU A N 1
ATOM 1000 C CA . LEU A 1 131 ? 23.070 -4.503 -12.407 1.00 97.38 131 LEU A CA 1
ATOM 1001 C C . LEU A 1 131 ? 22.448 -5.715 -11.711 1.00 97.38 131 LEU A C 1
ATOM 1003 O O . LEU A 1 131 ? 21.472 -6.292 -12.199 1.00 97.38 131 LEU A O 1
ATOM 1007 N N . THR A 1 132 ? 23.036 -6.110 -10.590 1.00 96.56 132 THR A N 1
ATOM 1008 C CA . THR A 1 132 ? 22.493 -7.147 -9.715 1.00 96.56 132 THR A CA 1
ATOM 1009 C C . THR A 1 132 ? 21.398 -6.529 -8.860 1.00 96.56 132 THR A C 1
ATOM 1011 O O . THR A 1 132 ? 21.625 -5.501 -8.228 1.00 96.56 132 THR A O 1
ATOM 1014 N N . ILE A 1 133 ? 20.219 -7.144 -8.849 1.00 95.44 133 ILE A N 1
ATOM 1015 C CA . ILE A 1 133 ? 19.041 -6.708 -8.097 1.00 95.44 133 ILE A CA 1
ATOM 1016 C C . ILE A 1 133 ? 18.615 -7.845 -7.180 1.00 95.44 133 ILE A C 1
ATOM 1018 O O . ILE A 1 133 ? 18.336 -8.957 -7.639 1.00 95.44 133 ILE A O 1
ATOM 1022 N N . ASN A 1 134 ? 18.519 -7.531 -5.895 1.00 93.12 134 ASN A N 1
ATOM 1023 C CA . ASN A 1 134 ? 18.044 -8.435 -4.865 1.00 93.12 134 ASN A CA 1
ATOM 1024 C C . ASN A 1 134 ? 16.667 -7.960 -4.403 1.00 93.12 134 ASN A C 1
ATOM 1026 O O . ASN A 1 134 ? 16.517 -6.838 -3.922 1.00 93.12 134 ASN A O 1
ATOM 1030 N N . SER A 1 135 ? 15.667 -8.823 -4.562 1.00 89.56 135 SER A N 1
ATOM 1031 C CA . SER A 1 135 ? 14.316 -8.639 -4.029 1.00 89.56 135 SER A CA 1
ATOM 1032 C C . SER A 1 135 ? 14.004 -9.730 -3.006 1.00 89.56 135 SER A C 1
ATOM 1034 O O . SER A 1 135 ? 14.590 -10.816 -3.049 1.00 89.56 135 SER A O 1
ATOM 1036 N N . SER A 1 136 ? 13.051 -9.478 -2.107 1.00 87.88 136 SER A N 1
ATOM 1037 C CA . SER A 1 136 ? 12.698 -10.416 -1.027 1.00 87.88 136 SER A CA 1
ATOM 1038 C C . SER A 1 136 ? 12.156 -11.753 -1.548 1.00 87.88 136 SER A C 1
ATOM 1040 O O . SER A 1 136 ? 12.290 -12.797 -0.907 1.00 87.88 136 SER A O 1
ATOM 1042 N N . LYS A 1 137 ? 11.556 -11.730 -2.743 1.00 90.75 137 LYS A N 1
ATOM 1043 C CA . LYS A 1 137 ? 10.955 -12.880 -3.422 1.00 90.75 137 LYS A CA 1
ATOM 1044 C C . LYS A 1 137 ? 11.128 -12.788 -4.932 1.00 90.75 137 LYS A C 1
ATOM 1046 O O . LYS A 1 137 ? 11.352 -11.707 -5.479 1.00 90.75 137 LYS A O 1
ATOM 1051 N N . SER A 1 138 ? 10.982 -13.929 -5.608 1.00 93.62 138 SER A N 1
ATOM 1052 C CA . SER A 1 138 ? 10.837 -13.928 -7.064 1.00 93.62 138 SER A CA 1
ATOM 1053 C C . SER A 1 138 ? 9.485 -13.332 -7.445 1.00 93.62 138 SER A C 1
ATOM 1055 O O . SER A 1 138 ? 8.463 -13.683 -6.853 1.00 93.62 138 SER A O 1
ATOM 1057 N N . GLN A 1 139 ? 9.485 -12.408 -8.401 1.00 94.56 139 GLN A N 1
ATOM 1058 C CA . GLN A 1 139 ? 8.300 -11.644 -8.779 1.00 94.56 139 GLN A CA 1
ATOM 1059 C C . GLN A 1 139 ? 8.436 -11.038 -10.174 1.00 94.56 139 GLN A C 1
ATOM 1061 O O . GLN A 1 139 ? 9.522 -11.015 -10.748 1.00 94.56 139 GLN A O 1
ATOM 1066 N N . MET A 1 140 ? 7.334 -10.507 -10.698 1.00 96.44 140 MET A N 1
ATOM 1067 C CA . MET A 1 140 ? 7.373 -9.670 -11.894 1.00 96.44 140 MET A CA 1
ATOM 1068 C C . MET A 1 140 ? 7.944 -8.290 -11.560 1.00 96.44 140 MET A C 1
ATOM 1070 O O . MET A 1 140 ? 7.526 -7.661 -10.587 1.00 96.44 140 MET A O 1
ATOM 1074 N N . ALA A 1 141 ? 8.852 -7.811 -12.401 1.00 97.25 141 ALA A N 1
ATOM 1075 C CA . ALA A 1 141 ? 9.249 -6.417 -12.477 1.00 97.25 141 ALA A CA 1
ATOM 1076 C C . ALA A 1 141 ? 8.941 -5.862 -13.858 1.00 97.25 141 ALA A C 1
ATOM 1078 O O . ALA A 1 141 ? 8.811 -6.597 -14.838 1.00 97.25 141 ALA A O 1
ATOM 1079 N N . TYR A 1 142 ? 8.847 -4.545 -13.916 1.00 98.00 142 TYR A N 1
ATOM 1080 C CA . TYR A 1 142 ? 8.395 -3.839 -15.096 1.00 98.00 142 TYR A CA 1
ATOM 1081 C C . TYR A 1 142 ? 9.463 -2.846 -15.496 1.00 98.00 142 TYR A C 1
ATOM 1083 O O . TYR A 1 142 ? 9.972 -2.100 -14.656 1.00 98.00 142 TYR A O 1
ATOM 1091 N N . ILE A 1 143 ? 9.821 -2.844 -16.771 1.00 97.81 143 ILE A N 1
ATOM 1092 C CA . ILE A 1 143 ? 10.879 -1.990 -17.278 1.00 97.81 143 ILE A CA 1
ATOM 1093 C C . ILE A 1 143 ? 10.377 -1.188 -18.465 1.00 97.81 143 ILE A C 1
ATOM 1095 O O . ILE A 1 143 ? 9.961 -1.727 -19.484 1.00 97.81 143 ILE A O 1
ATOM 1099 N N . TYR A 1 144 ? 10.425 0.132 -18.322 1.00 97.38 144 TYR A N 1
ATOM 1100 C CA . TYR A 1 144 ? 10.357 1.036 -19.460 1.00 97.38 144 TYR A CA 1
ATOM 1101 C C . TYR A 1 144 ? 11.782 1.328 -19.902 1.00 97.38 144 TYR A C 1
ATOM 1103 O O . TYR A 1 144 ? 12.595 1.737 -19.074 1.00 97.38 144 TYR A O 1
ATOM 1111 N N . SER A 1 145 ? 12.082 1.169 -21.186 1.00 96.25 145 SER A N 1
ATOM 1112 C CA . SER A 1 145 ? 13.398 1.441 -21.757 1.00 96.25 145 SER A CA 1
ATOM 1113 C C . SER A 1 145 ? 13.261 2.260 -23.026 1.00 96.25 145 SER A C 1
ATOM 1115 O O . SER A 1 145 ? 12.438 1.959 -23.883 1.00 96.25 145 SER A O 1
ATOM 1117 N N . GLN A 1 146 ? 14.092 3.288 -23.172 1.00 94.56 146 GLN A N 1
ATOM 1118 C CA . GLN A 1 146 ? 14.160 4.099 -24.377 1.00 94.56 146 GLN A CA 1
ATOM 1119 C C . GLN A 1 146 ? 15.606 4.420 -24.737 1.00 94.56 146 GLN A C 1
ATOM 1121 O O . GLN A 1 146 ? 16.418 4.770 -23.878 1.00 94.56 146 GLN A O 1
ATOM 1126 N N . THR A 1 147 ? 15.914 4.324 -26.026 1.00 92.50 147 THR A N 1
ATOM 1127 C CA . THR A 1 147 ? 17.213 4.699 -26.582 1.00 92.50 147 THR A CA 1
ATOM 1128 C C . THR A 1 147 ? 17.158 6.036 -27.317 1.00 92.50 147 T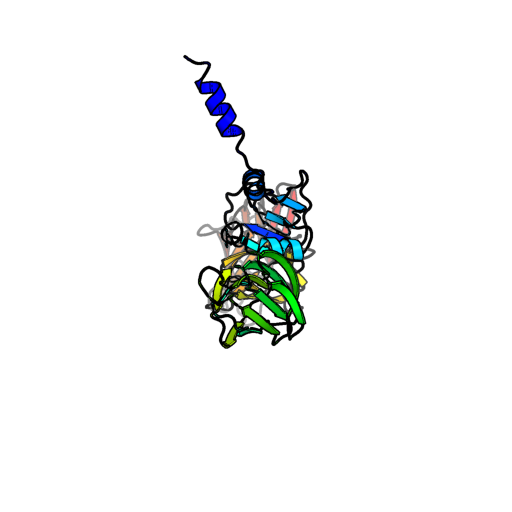HR A C 1
ATOM 1130 O O . THR A 1 147 ? 16.147 6.378 -27.938 1.00 92.50 147 THR A O 1
ATOM 1133 N N . SER A 1 148 ? 18.277 6.761 -27.270 1.00 89.19 148 SER A N 1
ATOM 1134 C CA . SER A 1 148 ? 18.573 7.920 -28.113 1.00 89.19 148 SER A CA 1
ATOM 1135 C C . SER A 1 148 ? 19.906 7.717 -28.836 1.00 89.19 148 SER A C 1
ATOM 1137 O O . SER A 1 148 ? 20.897 8.398 -28.549 1.00 89.19 148 SER A O 1
ATOM 1139 N N . ASN A 1 149 ? 19.926 6.779 -29.780 1.00 83.81 149 ASN A N 1
ATOM 1140 C CA . ASN A 1 149 ? 21.132 6.340 -30.467 1.00 83.81 149 ASN A CA 1
ATOM 1141 C C . ASN A 1 149 ? 21.531 7.248 -31.631 1.00 83.81 149 ASN A C 1
ATOM 1143 O O . ASN A 1 149 ? 20.729 7.551 -32.517 1.00 83.81 149 ASN A O 1
ATOM 1147 N N . GLY A 1 150 ? 22.811 7.623 -31.673 1.00 81.19 150 GLY A N 1
ATOM 1148 C CA . GLY A 1 150 ? 23.419 8.194 -32.870 1.00 81.19 150 GLY A CA 1
ATOM 1149 C C . GLY A 1 150 ? 23.579 7.172 -34.009 1.00 81.19 150 GLY A C 1
ATOM 1150 O O . GLY A 1 150 ? 23.156 6.022 -33.937 1.00 81.19 150 GLY A O 1
ATOM 1151 N N . GLN A 1 151 ? 24.197 7.590 -35.115 1.00 84.69 151 GLN A N 1
ATOM 1152 C CA . GLN A 1 151 ? 24.508 6.667 -36.217 1.00 84.69 151 GLN A CA 1
ATOM 1153 C C . GLN A 1 151 ? 25.521 5.609 -35.756 1.00 84.69 151 GLN A C 1
ATOM 1155 O O . GLN A 1 151 ? 26.479 5.952 -35.067 1.00 84.69 151 GLN A O 1
ATOM 1160 N N . TYR A 1 152 ? 25.363 4.358 -36.192 1.00 85.75 152 TYR A N 1
ATOM 1161 C CA . TYR A 1 152 ? 26.267 3.237 -35.884 1.00 85.75 152 TYR A CA 1
ATOM 1162 C C . TYR A 1 152 ? 26.400 2.862 -34.396 1.00 85.75 152 TYR A C 1
ATOM 1164 O O . TYR A 1 152 ? 27.256 2.038 -34.060 1.00 85.75 152 TYR A O 1
ATOM 1172 N N . SER A 1 153 ? 25.579 3.435 -33.510 1.00 90.25 153 SER A N 1
ATOM 1173 C CA . SER A 1 153 ? 25.529 3.064 -32.094 1.00 90.25 153 SER A CA 1
ATOM 1174 C C . SER A 1 153 ? 24.515 1.943 -31.847 1.00 90.25 153 SER A C 1
ATOM 1176 O O . SER A 1 153 ? 23.789 1.520 -32.750 1.00 90.25 153 SER A O 1
ATOM 1178 N N . GLY A 1 154 ? 24.473 1.404 -30.638 1.00 92.69 154 GLY A N 1
ATOM 1179 C CA . GLY A 1 154 ? 23.469 0.422 -30.262 1.00 92.69 154 GLY A CA 1
ATOM 1180 C C . GLY A 1 154 ? 23.390 0.227 -28.763 1.00 92.69 154 GLY A C 1
ATOM 1181 O O . GLY A 1 154 ? 24.366 0.457 -28.056 1.00 92.69 154 GLY A O 1
ATOM 1182 N N . ASP A 1 155 ? 22.233 -0.231 -28.307 1.00 95.25 155 ASP A N 1
ATOM 1183 C CA . ASP A 1 155 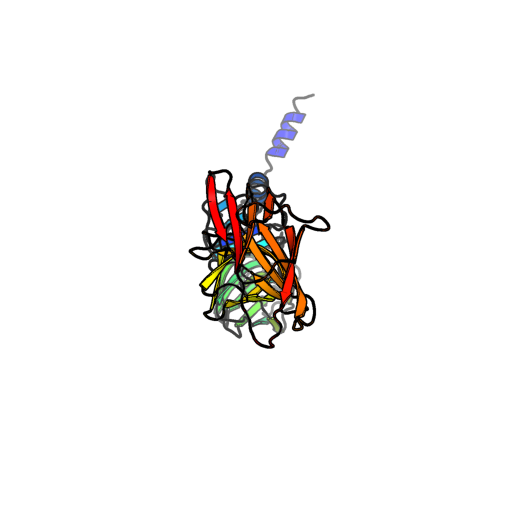? 21.970 -0.554 -26.915 1.00 95.25 155 ASP A CA 1
ATOM 1184 C C . ASP A 1 155 ? 21.267 -1.906 -26.814 1.00 95.25 155 ASP A C 1
ATOM 1186 O O . ASP A 1 155 ? 20.493 -2.300 -27.694 1.00 95.25 155 ASP A O 1
ATOM 1190 N N . SER A 1 156 ? 21.525 -2.611 -25.721 1.00 96.62 156 SER A N 1
ATOM 1191 C CA . SER A 1 156 ? 20.869 -3.867 -25.391 1.00 96.62 156 SER A CA 1
ATOM 1192 C C . SER A 1 156 ? 20.612 -3.968 -23.900 1.00 96.62 156 SER A C 1
ATOM 1194 O O . SER A 1 156 ? 21.479 -3.595 -23.111 1.00 96.62 156 SER A O 1
ATOM 1196 N N . ILE A 1 157 ? 19.482 -4.553 -23.516 1.00 97.94 157 ILE A N 1
ATOM 1197 C CA . ILE A 1 157 ? 19.219 -4.943 -22.132 1.00 97.94 157 ILE A CA 1
ATOM 1198 C C . ILE A 1 157 ? 18.802 -6.407 -22.121 1.00 97.94 157 ILE A C 1
ATOM 1200 O O . ILE A 1 157 ? 18.019 -6.862 -22.964 1.00 97.94 157 ILE A O 1
ATOM 1204 N N . SER A 1 158 ? 19.362 -7.155 -21.179 1.00 97.88 158 SER A N 1
ATOM 1205 C CA . SER A 1 158 ? 19.027 -8.558 -20.971 1.00 97.88 158 SER A CA 1
ATOM 1206 C C . SER A 1 158 ? 18.805 -8.863 -19.501 1.00 97.88 158 SER A C 1
ATOM 1208 O O . SER A 1 158 ? 19.422 -8.248 -18.637 1.00 97.88 158 SER A O 1
ATOM 1210 N N . ASN A 1 159 ? 17.920 -9.819 -19.240 1.00 97.56 159 ASN A N 1
ATOM 1211 C CA . ASN A 1 159 ? 17.638 -10.350 -17.920 1.00 97.56 159 ASN A CA 1
ATOM 1212 C C . ASN A 1 159 ? 18.206 -11.769 -17.820 1.00 97.56 159 ASN A C 1
ATOM 1214 O O . ASN A 1 159 ? 17.776 -12.651 -18.564 1.00 97.56 159 ASN A O 1
ATOM 1218 N N . ASN A 1 160 ? 19.188 -11.986 -16.941 1.00 95.88 160 ASN A N 1
ATOM 1219 C CA . ASN A 1 160 ? 19.891 -13.263 -16.770 1.00 95.88 160 ASN A CA 1
ATOM 1220 C C . ASN A 1 160 ? 20.374 -13.855 -18.113 1.00 95.88 160 ASN A C 1
ATOM 1222 O O . ASN A 1 160 ? 20.226 -15.046 -18.385 1.00 95.88 160 ASN A O 1
ATOM 1226 N N . GLY A 1 161 ? 20.906 -12.993 -18.988 1.00 95.12 161 GLY A N 1
ATOM 1227 C CA . GLY A 1 161 ? 21.391 -13.356 -20.324 1.00 95.12 161 GLY A CA 1
ATOM 1228 C C . GLY A 1 161 ? 20.320 -13.450 -21.421 1.00 95.12 161 GLY A C 1
ATOM 1229 O O . GLY A 1 161 ? 20.672 -13.614 -22.589 1.00 95.12 161 GLY A O 1
ATOM 1230 N N . VAL A 1 162 ? 19.030 -13.307 -21.098 1.00 96.56 162 VAL A N 1
ATOM 1231 C CA . VAL A 1 162 ? 17.942 -13.266 -22.088 1.00 96.56 162 VAL A CA 1
ATOM 1232 C C . VAL A 1 162 ? 17.665 -11.821 -22.491 1.00 96.56 162 VAL A C 1
ATOM 1234 O O . VAL A 1 162 ? 17.166 -11.026 -21.696 1.00 96.56 162 VAL A O 1
ATOM 1237 N N . GLN A 1 163 ? 18.011 -11.461 -23.726 1.00 97.00 163 GLN A N 1
ATOM 1238 C CA . GLN A 1 163 ? 17.783 -10.120 -24.268 1.00 97.00 163 GLN A CA 1
ATOM 1239 C C . GLN A 1 163 ? 16.291 -9.865 -24.511 1.00 97.00 163 GLN A C 1
ATOM 1241 O O . GLN A 1 163 ? 15.631 -10.668 -25.167 1.00 97.00 163 GLN A O 1
ATOM 1246 N N . PHE A 1 164 ? 15.792 -8.728 -24.026 1.00 95.62 164 PHE A N 1
ATOM 1247 C CA . PHE A 1 164 ? 14.411 -8.279 -24.254 1.00 95.62 164 PHE A CA 1
ATOM 1248 C C . PHE A 1 164 ? 14.334 -6.885 -24.892 1.00 95.62 164 PHE A C 1
ATOM 1250 O O . PHE A 1 164 ? 13.345 -6.571 -25.545 1.00 95.62 164 PHE A O 1
ATOM 1257 N N . PHE A 1 165 ? 15.401 -6.084 -24.789 1.00 96.06 165 PHE A N 1
ATOM 1258 C CA . PHE A 1 165 ? 15.518 -4.778 -25.437 1.00 96.06 165 PHE A CA 1
ATOM 1259 C C . PHE A 1 165 ? 16.764 -4.752 -26.321 1.00 96.06 165 PHE A C 1
ATOM 1261 O O . PHE A 1 165 ? 17.867 -5.046 -25.850 1.00 96.06 165 PHE A O 1
ATOM 1268 N N . TYR A 1 166 ? 16.610 -4.388 -27.595 1.00 95.44 166 TYR A N 1
ATOM 1269 C CA . TYR A 1 166 ? 17.731 -4.225 -28.520 1.00 95.44 166 TYR A CA 1
ATOM 1270 C C . TYR A 1 166 ? 17.422 -3.205 -29.608 1.00 95.44 166 TYR A C 1
ATOM 1272 O O . TYR A 1 166 ? 16.470 -3.359 -30.371 1.00 95.44 166 TYR A O 1
ATOM 1280 N N . TYR A 1 167 ? 18.290 -2.207 -29.735 1.00 92.81 167 TYR A N 1
ATOM 1281 C CA . TYR A 1 167 ? 18.243 -1.240 -30.824 1.00 92.81 167 TYR A CA 1
ATOM 1282 C C . TYR A 1 167 ? 19.658 -0.955 -31.309 1.00 92.81 167 TYR A C 1
ATOM 1284 O O . TYR A 1 167 ? 20.553 -0.699 -30.512 1.00 92.81 167 TYR A O 1
ATOM 1292 N N . SER A 1 168 ? 19.872 -0.951 -32.624 1.00 87.69 168 SER A N 1
ATOM 1293 C CA . SER A 1 168 ? 21.148 -0.553 -33.219 1.00 87.69 168 SER A CA 1
ATOM 1294 C C . SER A 1 168 ? 20.918 0.373 -34.407 1.00 87.69 168 SER A C 1
ATOM 1296 O O . SER A 1 168 ? 20.128 0.082 -35.304 1.00 87.69 168 SER A O 1
ATOM 1298 N N . GLY A 1 169 ? 21.605 1.512 -34.394 1.00 77.12 169 GLY A N 1
ATOM 1299 C CA . GLY A 1 169 ? 21.670 2.448 -35.501 1.00 77.12 169 GLY A CA 1
ATOM 1300 C C . GLY A 1 169 ? 22.535 1.898 -36.627 1.00 77.12 169 GLY A C 1
ATOM 1301 O O . GLY A 1 169 ? 23.684 1.518 -36.422 1.00 77.12 169 GLY A O 1
ATOM 1302 N N . GLY A 1 170 ? 21.991 1.886 -37.842 1.00 79.00 170 GLY A N 1
ATOM 1303 C CA . GLY A 1 170 ? 22.781 1.741 -39.062 1.00 79.00 170 GLY A CA 1
ATOM 1304 C C . GLY A 1 170 ? 23.376 3.091 -39.470 1.00 79.00 170 GLY A C 1
ATOM 1305 O O . GLY A 1 170 ? 23.915 3.839 -38.657 1.00 79.00 170 GLY A O 1
ATOM 1306 N N . SER A 1 171 ? 23.199 3.465 -40.736 1.00 77.62 171 SER A N 1
ATOM 1307 C CA . SER A 1 171 ? 23.578 4.791 -41.242 1.00 77.62 171 SER A CA 1
ATOM 1308 C C . SER A 1 171 ? 22.703 5.942 -40.721 1.00 77.62 171 SER A C 1
ATOM 1310 O O . SER A 1 171 ? 22.966 7.102 -41.036 1.00 77.62 171 SER A O 1
ATOM 1312 N N . THR A 1 172 ? 21.656 5.659 -39.946 1.00 80.38 172 THR A N 1
ATOM 1313 C CA . THR A 1 172 ? 20.735 6.645 -39.363 1.00 80.38 172 THR A CA 1
ATOM 1314 C C . THR A 1 172 ? 20.642 6.461 -37.854 1.00 80.38 172 THR A C 1
ATOM 1316 O O . THR A 1 172 ? 20.765 5.342 -37.358 1.00 80.38 172 THR A O 1
ATOM 1319 N N . ALA A 1 173 ? 20.417 7.567 -37.141 1.00 80.56 173 ALA A N 1
ATOM 1320 C CA . ALA A 1 173 ? 20.059 7.539 -35.728 1.00 80.56 173 ALA A CA 1
ATOM 1321 C C . ALA A 1 173 ? 18.773 6.726 -35.526 1.00 80.56 173 ALA A C 1
ATOM 1323 O O . ALA A 1 173 ? 17.896 6.721 -36.396 1.00 80.56 173 ALA A O 1
ATOM 1324 N N . VAL A 1 174 ? 18.672 6.045 -34.390 1.00 81.81 174 VAL A N 1
ATOM 1325 C CA . VAL A 1 174 ? 17.510 5.227 -34.037 1.00 81.81 174 VAL A CA 1
ATOM 1326 C C . VAL A 1 174 ? 17.038 5.648 -32.657 1.00 81.81 174 VAL A C 1
ATOM 1328 O O . VAL A 1 174 ? 17.817 5.706 -31.713 1.00 81.81 174 VAL A O 1
ATOM 1331 N N . ASN A 1 175 ? 15.745 5.925 -32.555 1.00 86.31 175 ASN A N 1
ATOM 1332 C CA . ASN A 1 175 ? 15.063 6.085 -31.283 1.00 86.31 175 ASN A CA 1
ATOM 1333 C C . ASN A 1 175 ? 14.041 4.960 -31.191 1.00 86.31 175 ASN A C 1
ATOM 1335 O O . ASN A 1 175 ? 13.330 4.687 -32.159 1.00 86.31 175 ASN A O 1
ATOM 1339 N N . GLY A 1 176 ? 13.988 4.311 -30.041 1.00 89.69 176 GLY A N 1
ATOM 1340 C CA . GLY A 1 176 ? 13.090 3.199 -29.786 1.00 89.69 176 GLY A CA 1
ATOM 1341 C C . GLY A 1 176 ? 12.748 3.176 -28.316 1.00 89.69 176 GLY A C 1
ATOM 1342 O O . GLY A 1 176 ? 13.626 3.421 -27.491 1.00 89.69 176 GLY A O 1
ATOM 1343 N N . ALA A 1 177 ? 11.483 2.933 -28.006 1.00 92.62 177 ALA A N 1
ATOM 1344 C CA . ALA A 1 177 ? 10.995 2.779 -26.649 1.00 92.62 177 ALA A CA 1
ATOM 1345 C C . ALA A 1 177 ? 10.217 1.468 -26.543 1.00 92.62 177 ALA A C 1
ATOM 1347 O O . ALA A 1 177 ? 9.581 1.039 -27.508 1.00 92.62 177 ALA A O 1
ATOM 1348 N N . GLN A 1 178 ? 10.305 0.828 -25.387 1.00 94.94 178 GLN A N 1
ATOM 1349 C CA . GLN A 1 178 ? 9.653 -0.437 -25.090 1.00 94.94 178 GLN A CA 1
ATOM 1350 C C . GLN A 1 178 ? 9.261 -0.456 -23.616 1.00 94.94 178 GLN A C 1
ATOM 1352 O O . GLN A 1 178 ? 9.924 0.161 -22.779 1.00 94.94 178 GLN A O 1
ATOM 1357 N N . TYR A 1 179 ? 8.169 -1.146 -23.326 1.00 96.00 179 TYR A N 1
ATOM 1358 C CA . TYR A 1 179 ? 7.733 -1.445 -21.977 1.00 96.00 179 TYR A CA 1
ATOM 1359 C C . TYR A 1 179 ? 7.574 -2.957 -21.872 1.00 96.00 179 TYR A C 1
ATOM 1361 O O . TYR A 1 179 ? 6.815 -3.540 -22.646 1.00 96.00 179 TYR A O 1
ATOM 1369 N N . ASP A 1 180 ? 8.326 -3.571 -20.966 1.00 96.56 180 ASP A N 1
ATOM 1370 C CA . ASP A 1 180 ? 8.414 -5.018 -20.818 1.00 96.56 180 ASP A CA 1
ATOM 1371 C C . ASP A 1 180 ? 8.143 -5.452 -19.385 1.00 96.56 180 ASP A C 1
ATOM 1373 O O . ASP A 1 180 ? 8.435 -4.744 -18.417 1.00 96.56 180 ASP A O 1
ATOM 1377 N N . GLU A 1 181 ? 7.657 -6.681 -19.268 1.00 96.88 181 GLU A N 1
ATOM 1378 C CA . GLU A 1 181 ? 7.509 -7.384 -18.005 1.00 96.88 181 GLU A CA 1
ATOM 1379 C C . GLU A 1 181 ? 8.540 -8.510 -17.945 1.00 96.88 181 GLU A C 1
ATOM 1381 O O . GLU A 1 181 ? 8.650 -9.333 -18.858 1.00 96.88 181 GLU A O 1
ATOM 1386 N N . ILE A 1 182 ? 9.305 -8.558 -16.861 1.00 96.81 182 ILE A N 1
ATOM 1387 C CA . ILE A 1 182 ? 10.357 -9.550 -16.653 1.00 96.81 182 ILE A CA 1
ATOM 1388 C C . ILE A 1 182 ? 10.178 -10.240 -15.306 1.00 96.81 182 ILE A C 1
ATOM 1390 O O . ILE A 1 182 ? 9.682 -9.653 -14.350 1.00 96.81 182 ILE A O 1
ATOM 1394 N N . VAL A 1 183 ? 10.632 -11.485 -15.203 1.00 96.19 183 VAL A N 1
ATOM 1395 C CA . VAL A 1 183 ? 10.698 -12.189 -13.917 1.00 96.19 183 VAL A CA 1
ATOM 1396 C C . VAL A 1 183 ? 12.023 -11.847 -13.239 1.00 96.19 183 VAL A C 1
ATOM 1398 O O . VAL A 1 183 ? 13.084 -12.154 -13.787 1.00 96.19 183 VAL A O 1
ATOM 1401 N N . LEU A 1 184 ? 11.967 -11.248 -12.050 1.00 93.31 184 LEU A N 1
ATOM 1402 C CA . LEU A 1 184 ? 13.107 -11.140 -11.145 1.00 93.31 184 LEU A CA 1
ATOM 1403 C C . LEU A 1 184 ? 13.203 -12.393 -10.278 1.00 93.31 184 LEU A C 1
ATOM 1405 O O . LEU A 1 184 ? 12.226 -12.843 -9.672 1.00 93.31 184 LEU A O 1
ATOM 1409 N N . LEU A 1 185 ? 14.403 -12.959 -10.221 1.00 91.19 185 LEU A N 1
ATOM 1410 C CA . LEU A 1 185 ? 14.783 -13.997 -9.265 1.00 91.19 185 LEU A CA 1
ATOM 1411 C C . LEU A 1 185 ? 15.426 -13.351 -8.026 1.00 91.19 185 LEU A C 1
ATOM 1413 O O . LEU A 1 185 ? 15.796 -12.184 -8.056 1.00 91.19 185 LEU A O 1
ATOM 1417 N N . SER A 1 186 ? 15.629 -14.115 -6.953 1.00 78.44 186 SER A N 1
ATOM 1418 C CA . SER A 1 186 ? 16.216 -13.630 -5.689 1.00 78.44 186 SER A CA 1
ATOM 1419 C C . SER A 1 186 ? 17.695 -13.196 -5.762 1.00 78.44 186 SER A C 1
ATOM 1421 O O . SER A 1 186 ? 18.260 -12.841 -4.740 1.00 78.44 186 SER A O 1
ATOM 1423 N N . ASN A 1 187 ? 18.313 -13.221 -6.947 1.00 82.88 187 ASN A N 1
ATOM 1424 C CA . ASN A 1 187 ? 19.631 -12.660 -7.277 1.00 82.88 187 ASN A CA 1
ATOM 1425 C C . ASN A 1 187 ? 19.645 -12.373 -8.785 1.00 82.88 187 ASN A C 1
ATOM 1427 O O . ASN A 1 187 ? 20.231 -13.120 -9.574 1.00 82.88 187 ASN A O 1
ATOM 1431 N N . ASN A 1 188 ? 18.873 -11.382 -9.213 1.00 94.62 188 ASN A N 1
ATOM 1432 C CA . ASN A 1 188 ? 18.638 -11.147 -10.627 1.00 94.62 188 ASN A CA 1
ATOM 1433 C C . ASN A 1 188 ? 19.741 -10.282 -11.238 1.00 94.62 188 ASN A C 1
ATOM 1435 O O . ASN A 1 188 ? 20.107 -9.272 -10.649 1.00 94.62 188 ASN A O 1
ATOM 1439 N N . VAL A 1 189 ? 20.217 -10.607 -12.440 1.00 96.88 189 VAL A N 1
ATOM 1440 C CA . VAL A 1 189 ? 21.206 -9.782 -13.146 1.00 96.88 189 VAL A CA 1
ATOM 1441 C C . VAL A 1 189 ? 20.578 -9.158 -14.386 1.00 96.88 189 VAL A C 1
ATOM 1443 O O . VAL A 1 189 ? 20.202 -9.857 -15.330 1.00 96.88 189 VAL A O 1
ATOM 1446 N N . LEU A 1 190 ? 20.487 -7.827 -14.395 1.00 97.81 190 LEU A N 1
ATOM 1447 C CA . LEU A 1 190 ? 20.184 -7.048 -15.591 1.00 97.81 190 LEU A CA 1
ATOM 1448 C C . LEU A 1 190 ? 21.480 -6.568 -16.235 1.00 97.81 190 LEU A C 1
ATOM 1450 O O . LEU A 1 190 ? 22.187 -5.735 -15.676 1.00 97.81 190 LEU A O 1
ATOM 1454 N N . THR A 1 191 ? 21.776 -7.045 -17.437 1.00 98.00 191 THR A N 1
ATOM 1455 C CA . THR A 1 191 ? 22.959 -6.604 -18.183 1.00 98.00 191 THR A CA 1
ATOM 1456 C C . THR A 1 191 ? 22.573 -5.500 -19.154 1.00 98.00 191 THR A C 1
ATOM 1458 O O . THR A 1 191 ? 21.774 -5.723 -20.069 1.00 98.00 191 THR A O 1
ATOM 1461 N N . TYR A 1 192 ? 23.188 -4.332 -18.985 1.00 97.62 192 TYR A N 1
ATOM 1462 C CA . TYR A 1 192 ? 23.116 -3.199 -19.901 1.00 97.62 192 TYR A CA 1
ATOM 1463 C C . TYR A 1 192 ? 24.329 -3.210 -20.822 1.00 97.62 192 TYR A C 1
ATOM 1465 O O . TYR A 1 192 ? 25.468 -3.170 -20.362 1.00 97.62 192 TYR A O 1
ATOM 1473 N N . GLY A 1 193 ? 24.083 -3.237 -22.126 1.00 96.38 193 GLY A N 1
ATOM 1474 C CA . GLY A 1 193 ? 25.097 -3.101 -23.161 1.00 96.38 193 GLY A CA 1
ATOM 1475 C C . GLY A 1 193 ? 24.900 -1.808 -23.935 1.00 96.38 193 GLY A C 1
ATOM 1476 O O . GLY A 1 193 ? 23.789 -1.533 -24.379 1.00 96.38 193 GLY A O 1
ATOM 1477 N N . CYS A 1 194 ? 25.977 -1.059 -24.147 1.00 94.44 194 CYS A N 1
ATOM 1478 C CA . CYS A 1 194 ? 25.995 0.093 -25.045 1.00 94.44 194 CYS A CA 1
ATOM 1479 C C . CYS A 1 194 ? 27.201 -0.000 -25.980 1.00 94.44 194 CYS A C 1
ATOM 1481 O O . CYS A 1 194 ? 28.298 -0.409 -25.593 1.00 94.44 194 CYS A O 1
ATOM 1483 N N . LYS A 1 195 ? 27.006 0.443 -27.214 1.00 92.50 195 LYS A N 1
ATOM 1484 C CA . LYS A 1 195 ? 28.037 0.625 -28.229 1.00 92.50 195 LYS A CA 1
ATOM 1485 C C . LYS A 1 195 ? 27.870 2.010 -28.833 1.00 92.50 195 LYS A C 1
ATOM 1487 O O . LYS A 1 195 ? 26.778 2.364 -29.264 1.00 92.50 195 LYS A O 1
ATOM 1492 N N . GLY A 1 196 ? 28.946 2.781 -28.921 1.00 88.19 196 GLY A N 1
ATOM 1493 C CA . GLY A 1 196 ? 28.964 4.006 -29.711 1.00 88.19 196 GLY A CA 1
ATOM 1494 C C . GLY A 1 196 ? 29.315 3.741 -31.178 1.00 88.19 196 GLY A C 1
ATOM 1495 O O . GLY A 1 196 ? 29.670 2.634 -31.573 1.00 88.19 196 GLY A O 1
ATOM 1496 N N . GLY A 1 197 ? 29.220 4.774 -32.005 1.00 85.50 197 GLY A N 1
ATOM 1497 C CA . GLY A 1 197 ? 29.649 4.781 -33.406 1.00 85.50 197 GLY A CA 1
ATOM 1498 C C . GLY A 1 197 ? 30.952 5.556 -33.642 1.00 85.50 197 GLY A C 1
ATOM 1499 O O . GLY A 1 197 ? 31.204 5.976 -34.773 1.00 85.50 197 GLY A O 1
ATOM 1500 N N . GLY A 1 198 ? 31.735 5.800 -32.579 1.00 75.88 198 GLY A N 1
ATOM 1501 C CA . GLY A 1 198 ? 33.156 6.171 -32.640 1.00 75.88 198 GLY A CA 1
ATOM 1502 C C . GLY A 1 198 ? 33.508 7.633 -32.386 1.00 75.88 198 GLY A C 1
ATOM 1503 O O . GLY A 1 198 ? 34.630 7.912 -31.972 1.00 75.88 198 GLY A O 1
ATOM 1504 N N . TYR A 1 199 ? 32.565 8.562 -32.568 1.00 75.31 199 TYR A N 1
ATOM 1505 C CA . TYR A 1 199 ? 32.760 10.007 -32.367 1.00 75.31 199 TYR A CA 1
ATOM 1506 C C . TYR A 1 199 ? 31.440 10.672 -31.959 1.00 75.31 199 TYR A C 1
ATOM 1508 O O . TYR A 1 199 ? 30.397 10.240 -32.430 1.00 75.31 199 TYR A O 1
ATOM 1516 N N . ASP A 1 200 ? 31.450 11.736 -31.153 1.00 67.19 200 ASP A N 1
ATOM 1517 C CA . ASP A 1 200 ? 30.260 12.576 -30.892 1.00 67.19 200 ASP A CA 1
ATOM 1518 C C . ASP A 1 200 ? 29.726 13.149 -32.228 1.00 67.19 200 ASP A C 1
ATOM 1520 O O . ASP A 1 200 ? 30.530 13.705 -32.987 1.00 67.19 200 ASP A O 1
ATOM 1524 N N . PRO A 1 201 ? 28.434 12.974 -32.601 1.00 65.69 201 PRO A N 1
ATOM 1525 C CA . PRO A 1 201 ? 27.266 12.573 -31.789 1.00 65.69 201 PRO A CA 1
ATOM 1526 C C . PRO A 1 201 ? 26.830 11.107 -31.877 1.00 65.69 201 PRO A C 1
ATOM 1528 O O . PRO A 1 201 ? 25.707 10.761 -31.515 1.00 65.69 201 PRO A O 1
ATOM 1531 N N . ARG A 1 202 ? 27.699 10.210 -32.334 1.00 81.06 202 ARG A N 1
ATOM 1532 C CA . ARG A 1 202 ? 27.467 8.761 -32.424 1.00 81.06 202 ARG A CA 1
ATOM 1533 C C . ARG A 1 202 ? 27.646 8.076 -31.071 1.00 81.06 202 ARG A C 1
ATOM 1535 O O . ARG A 1 202 ? 28.462 7.175 -30.916 1.00 81.06 202 ARG A O 1
ATOM 1542 N N . VAL A 1 203 ? 26.911 8.539 -30.073 1.00 86.06 203 VAL A N 1
ATOM 1543 C CA . VAL A 1 203 ? 26.939 7.980 -28.720 1.00 86.06 203 VAL A CA 1
ATOM 1544 C C . VAL A 1 203 ? 25.761 7.019 -28.572 1.00 86.06 203 VAL A C 1
ATOM 1546 O O . VAL A 1 203 ? 24.657 7.327 -29.025 1.00 86.06 203 VAL A O 1
ATOM 1549 N N . GLY A 1 204 ? 26.017 5.858 -27.972 1.00 89.25 204 GLY A N 1
ATOM 1550 C CA . GLY A 1 204 ? 24.983 4.943 -27.506 1.00 89.25 204 GLY A CA 1
ATOM 1551 C C . GLY A 1 204 ? 24.383 5.454 -26.206 1.00 89.25 204 GLY A C 1
ATOM 1552 O O . GLY A 1 204 ? 25.147 5.827 -25.311 1.00 89.25 204 GLY A O 1
ATOM 1553 N N . ARG A 1 205 ? 23.055 5.554 -26.118 1.00 92.25 205 ARG A N 1
ATOM 1554 C CA . ARG A 1 205 ? 22.366 6.096 -24.938 1.00 92.25 205 ARG A CA 1
ATOM 1555 C C . ARG A 1 205 ? 21.096 5.320 -24.681 1.00 92.25 205 ARG A C 1
ATOM 1557 O O . ARG A 1 205 ? 20.163 5.394 -25.478 1.00 92.25 205 ARG A O 1
ATOM 1564 N N . VAL A 1 206 ? 21.022 4.708 -23.509 1.00 94.62 206 VAL A N 1
ATOM 1565 C CA . VAL A 1 206 ? 19.830 4.019 -23.030 1.00 94.62 206 VAL A CA 1
ATOM 1566 C C . VAL A 1 206 ? 19.403 4.606 -21.698 1.00 94.62 206 VAL A C 1
ATOM 1568 O O . VAL A 1 206 ? 20.210 4.806 -20.792 1.00 94.62 206 VAL A O 1
ATOM 1571 N N . MET A 1 207 ? 18.115 4.896 -21.582 1.00 96.25 207 MET A N 1
ATOM 1572 C CA . MET A 1 207 ? 17.481 5.231 -20.320 1.00 96.25 207 MET A CA 1
ATOM 1573 C C . MET A 1 207 ? 16.428 4.185 -20.015 1.00 96.25 207 MET A C 1
ATOM 1575 O O . MET A 1 207 ? 15.726 3.720 -20.910 1.00 96.25 207 MET A O 1
ATOM 1579 N N . SER A 1 208 ? 16.317 3.792 -18.758 1.00 97.31 208 SER A N 1
ATOM 1580 C CA . SER A 1 208 ? 15.268 2.894 -18.307 1.00 97.31 208 SER A CA 1
ATOM 1581 C C . SER A 1 208 ? 14.742 3.301 -16.943 1.00 97.31 208 SER A C 1
ATOM 1583 O O . SER A 1 208 ? 15.450 3.949 -16.175 1.00 97.31 208 SER A O 1
ATOM 1585 N N . SER A 1 209 ? 13.517 2.897 -16.632 1.00 97.88 209 SER A N 1
ATOM 1586 C CA . SER A 1 209 ? 13.030 2.823 -15.259 1.00 97.88 209 SER A CA 1
ATOM 1587 C C . SER A 1 209 ? 12.614 1.399 -14.948 1.00 97.88 209 SER A C 1
ATOM 1589 O O . SER A 1 209 ? 11.805 0.831 -15.682 1.00 97.88 209 SER A O 1
ATOM 1591 N N . LEU A 1 210 ? 13.150 0.860 -13.863 1.00 98.06 210 LEU A N 1
ATOM 1592 C CA . LEU A 1 210 ? 12.769 -0.421 -13.295 1.00 98.06 210 LEU A CA 1
ATOM 1593 C C . LEU A 1 210 ? 11.778 -0.178 -12.156 1.00 98.06 210 LEU A C 1
ATOM 1595 O O . LEU A 1 210 ? 12.097 0.559 -11.226 1.00 98.06 210 LEU A O 1
ATOM 1599 N N . VAL A 1 211 ? 10.611 -0.811 -12.229 1.00 98.25 211 VAL A N 1
ATOM 1600 C CA . VAL A 1 211 ? 9.575 -0.790 -11.193 1.00 98.25 211 VAL A CA 1
ATOM 1601 C C . VAL A 1 211 ? 9.458 -2.186 -10.594 1.00 98.25 211 VAL A C 1
ATOM 1603 O O . VAL A 1 211 ? 9.192 -3.156 -11.312 1.00 98.25 211 VAL A O 1
ATOM 1606 N N . VAL A 1 212 ? 9.640 -2.284 -9.279 1.00 96.88 212 VAL A N 1
ATOM 1607 C CA . VAL A 1 212 ? 9.515 -3.531 -8.512 1.00 96.88 212 VAL A CA 1
ATOM 1608 C C . VAL A 1 212 ? 8.556 -3.289 -7.353 1.00 96.88 212 VAL A C 1
ATOM 1610 O O . VAL A 1 212 ? 8.714 -2.308 -6.636 1.00 96.88 212 VAL A O 1
ATOM 1613 N N . PHE A 1 213 ? 7.565 -4.165 -7.166 1.00 95.25 213 PHE A N 1
ATOM 1614 C CA . PHE A 1 213 ? 6.601 -4.087 -6.056 1.00 95.25 213 PHE A CA 1
ATOM 1615 C C . PHE A 1 213 ? 7.174 -4.725 -4.783 1.00 95.25 213 PHE A C 1
ATOM 1617 O O . PHE A 1 213 ? 6.619 -5.682 -4.239 1.00 95.25 213 PHE A O 1
ATOM 1624 N N . ASP A 1 214 ? 8.343 -4.228 -4.384 1.00 93.00 214 ASP A N 1
ATOM 1625 C CA . ASP A 1 214 ? 9.122 -4.671 -3.236 1.00 93.00 214 ASP A CA 1
ATOM 1626 C C . ASP A 1 214 ? 10.164 -3.607 -2.868 1.00 93.00 214 ASP A C 1
ATOM 1628 O O . ASP A 1 214 ? 10.406 -2.679 -3.644 1.00 93.00 214 ASP A O 1
ATOM 1632 N N . TYR A 1 215 ? 10.826 -3.788 -1.728 1.00 91.50 215 TYR A N 1
ATOM 1633 C CA . TYR A 1 215 ? 12.123 -3.169 -1.481 1.00 91.50 215 TYR A CA 1
ATOM 1634 C C . TYR A 1 215 ? 13.178 -3.890 -2.320 1.00 91.50 215 TYR A C 1
ATOM 1636 O O . TYR A 1 215 ? 13.182 -5.123 -2.405 1.00 91.50 215 TYR A O 1
ATOM 1644 N N . ILE A 1 216 ? 14.082 -3.128 -2.932 1.00 92.56 216 ILE A N 1
ATOM 1645 C CA . ILE A 1 216 ? 15.205 -3.695 -3.677 1.00 92.56 216 ILE A CA 1
ATOM 1646 C C . ILE A 1 216 ? 16.532 -3.187 -3.138 1.00 92.56 216 ILE A C 1
ATOM 1648 O O . ILE A 1 216 ? 16.694 -2.003 -2.850 1.00 92.56 216 ILE A O 1
ATOM 1652 N N . GLU A 1 217 ? 17.502 -4.088 -3.085 1.00 93.38 217 GLU A N 1
ATOM 1653 C CA . GLU A 1 217 ? 18.914 -3.737 -3.006 1.00 93.38 217 GLU A CA 1
ATOM 1654 C C . GLU A 1 217 ? 19.538 -3.956 -4.381 1.00 93.38 217 GLU A C 1
ATOM 1656 O O . GLU A 1 217 ? 19.157 -4.879 -5.110 1.00 93.38 217 GLU A O 1
ATOM 1661 N N . TYR A 1 218 ? 20.494 -3.112 -4.758 1.00 94.62 218 TYR A N 1
ATOM 1662 C CA . TYR A 1 218 ? 21.167 -3.254 -6.038 1.00 94.62 218 TYR A CA 1
ATOM 1663 C C . TYR A 1 218 ? 22.642 -2.891 -5.967 1.00 94.62 218 TYR A C 1
ATOM 1665 O O . TYR A 1 218 ? 23.066 -1.979 -5.259 1.00 94.62 218 TYR A O 1
ATOM 1673 N N . GLU A 1 219 ? 23.421 -3.589 -6.781 1.00 95.38 219 GLU A N 1
ATOM 1674 C CA . GLU A 1 219 ? 24.833 -3.323 -7.008 1.00 95.38 219 GLU A CA 1
ATOM 1675 C C . GLU A 1 219 ? 25.094 -3.349 -8.508 1.00 95.38 219 GLU A C 1
ATOM 1677 O O . GLU A 1 219 ? 24.472 -4.121 -9.238 1.00 95.38 219 GLU A O 1
ATOM 1682 N N . TYR A 1 220 ? 26.026 -2.527 -8.986 1.00 94.19 220 TYR A N 1
ATOM 1683 C CA . TYR A 1 220 ? 26.444 -2.590 -10.380 1.00 94.19 220 TYR A CA 1
ATOM 1684 C C . TYR A 1 220 ? 27.941 -2.835 -10.502 1.00 94.19 220 TYR A C 1
ATOM 1686 O O . TYR A 1 220 ? 28.746 -2.380 -9.689 1.00 94.19 220 TYR A O 1
ATOM 1694 N N . SER A 1 221 ? 28.318 -3.534 -11.563 1.00 95.38 221 SER A N 1
ATOM 1695 C CA . SER A 1 221 ? 29.709 -3.760 -11.929 1.00 95.38 221 SER A CA 1
ATOM 1696 C C . SER A 1 221 ? 29.861 -3.737 -13.444 1.00 95.38 221 SER A C 1
ATOM 1698 O O . SER A 1 221 ? 28.906 -3.976 -14.177 1.00 95.38 221 SER A O 1
ATOM 1700 N N . GLY A 1 222 ? 31.059 -3.431 -13.932 1.00 92.81 222 GLY A N 1
ATOM 1701 C CA . GLY A 1 222 ? 31.351 -3.456 -15.361 1.00 92.81 222 GLY A CA 1
ATOM 1702 C C . GLY A 1 222 ? 32.061 -2.207 -15.850 1.00 92.81 222 GLY A C 1
ATOM 1703 O O . GLY A 1 222 ? 32.652 -1.452 -15.081 1.00 92.81 222 GLY A O 1
ATOM 1704 N N . SER A 1 223 ? 32.069 -2.043 -17.168 1.00 91.31 223 SER A N 1
ATOM 1705 C CA . SER A 1 223 ? 32.847 -1.003 -17.854 1.00 91.31 223 SER A CA 1
ATOM 1706 C C . SER A 1 223 ? 31.972 0.089 -18.477 1.00 91.31 223 SER A C 1
ATOM 1708 O O . SER A 1 223 ? 32.494 1.120 -18.901 1.00 91.31 223 SER A O 1
ATOM 1710 N N . LEU A 1 224 ? 30.653 -0.119 -18.542 1.00 92.12 224 LEU A N 1
ATOM 1711 C CA . LEU A 1 224 ? 29.693 0.888 -18.980 1.00 92.12 224 LEU A CA 1
ATOM 1712 C C . LEU A 1 224 ? 29.393 1.837 -17.815 1.00 92.12 224 LEU A C 1
ATOM 1714 O O . LEU A 1 224 ? 29.068 1.397 -16.711 1.00 92.12 224 LEU A O 1
ATOM 1718 N N . THR A 1 225 ? 29.460 3.144 -18.069 1.00 88.56 225 THR A N 1
ATOM 1719 C CA . THR A 1 225 ? 29.038 4.154 -17.096 1.00 88.56 225 THR A CA 1
ATOM 1720 C C . THR A 1 225 ? 27.518 4.129 -16.964 1.00 88.56 225 THR A C 1
ATOM 1722 O O . THR A 1 225 ? 26.809 4.619 -17.845 1.00 88.56 225 THR A O 1
ATOM 1725 N N . LEU A 1 226 ? 27.035 3.567 -15.856 1.00 94.50 226 LEU A N 1
ATOM 1726 C CA . LEU A 1 226 ? 25.634 3.610 -15.455 1.00 94.50 226 LEU A CA 1
ATOM 1727 C C . LEU A 1 226 ? 25.439 4.679 -14.376 1.00 94.50 226 LEU A C 1
ATOM 1729 O O . LEU A 1 226 ? 26.156 4.712 -13.380 1.00 94.50 226 LEU A O 1
ATOM 1733 N N . THR A 1 227 ? 24.459 5.556 -14.579 1.00 96.25 227 THR A N 1
ATOM 1734 C CA . THR A 1 227 ? 23.944 6.462 -13.548 1.00 96.25 227 THR A CA 1
ATOM 1735 C C . THR A 1 227 ? 22.629 5.898 -13.030 1.00 96.25 227 THR A C 1
ATOM 1737 O O . THR A 1 227 ? 21.687 5.729 -13.805 1.00 96.25 227 THR A O 1
ATOM 1740 N N . LEU A 1 228 ? 22.580 5.607 -11.734 1.00 96.62 228 LEU A N 1
ATOM 1741 C CA . LEU A 1 228 ? 21.418 5.060 -11.040 1.00 96.62 228 LEU A CA 1
ATOM 1742 C C . LEU A 1 228 ? 20.790 6.171 -10.190 1.00 96.62 228 LEU A C 1
ATOM 1744 O O . LEU A 1 228 ? 21.500 6.954 -9.559 1.00 96.62 228 LEU A O 1
ATOM 1748 N N . THR A 1 229 ? 19.469 6.309 -10.226 1.00 96.94 229 THR A N 1
ATOM 1749 C CA . THR A 1 229 ? 18.734 7.310 -9.441 1.00 96.94 229 THR A CA 1
ATOM 1750 C C . THR A 1 229 ? 17.423 6.711 -8.966 1.00 96.94 229 THR A C 1
ATOM 1752 O O . THR A 1 229 ? 16.575 6.374 -9.791 1.00 96.94 229 THR A O 1
ATOM 1755 N N . GLU A 1 230 ? 17.236 6.612 -7.657 1.00 95.94 230 GLU A N 1
ATOM 1756 C CA . GLU A 1 230 ? 15.937 6.271 -7.078 1.00 95.94 230 GLU A CA 1
ATOM 1757 C C . GLU A 1 230 ? 14.966 7.428 -7.314 1.00 95.94 230 GLU A C 1
ATOM 1759 O O . GLU A 1 230 ? 15.231 8.571 -6.940 1.00 95.94 230 GLU A O 1
ATOM 1764 N N . LEU A 1 231 ? 13.876 7.142 -8.023 1.00 95.62 231 LEU A N 1
ATOM 1765 C CA . LEU A 1 231 ? 12.798 8.101 -8.269 1.00 95.62 231 LEU A CA 1
ATOM 1766 C C . LEU A 1 231 ? 11.665 7.954 -7.261 1.00 95.62 231 LEU A C 1
ATOM 1768 O O . LEU A 1 231 ? 10.920 8.904 -7.047 1.00 95.62 231 LEU A O 1
ATOM 1772 N N . TYR A 1 232 ? 11.534 6.765 -6.682 1.00 93.94 232 TYR A N 1
ATOM 1773 C CA . TYR A 1 232 ? 10.559 6.460 -5.655 1.00 93.94 232 TYR A CA 1
ATOM 1774 C C . TYR A 1 232 ? 11.116 5.341 -4.779 1.00 93.94 232 TYR A C 1
ATOM 1776 O O . TYR A 1 232 ? 11.476 4.271 -5.284 1.00 93.94 232 TYR A O 1
ATOM 1784 N N . THR A 1 233 ? 11.174 5.607 -3.481 1.00 86.88 233 THR A N 1
ATOM 1785 C CA . THR A 1 233 ? 11.585 4.651 -2.455 1.00 86.88 233 THR A CA 1
ATOM 1786 C C . THR A 1 233 ? 10.363 4.416 -1.575 1.00 86.88 233 THR A C 1
ATOM 1788 O O . THR A 1 233 ? 9.751 5.399 -1.145 1.00 86.88 233 THR A O 1
ATOM 1791 N N . PRO A 1 234 ? 9.962 3.156 -1.333 1.00 83.69 234 PRO A N 1
ATOM 1792 C CA . PRO A 1 234 ? 8.782 2.906 -0.530 1.00 83.69 234 PRO A CA 1
ATOM 1793 C C . PRO A 1 234 ? 8.999 3.456 0.886 1.00 83.69 234 PRO A C 1
ATOM 1795 O O . PRO A 1 234 ? 10.118 3.356 1.399 1.00 83.69 234 PRO A O 1
ATOM 1798 N N . PRO A 1 235 ? 7.955 4.012 1.528 1.00 81.12 235 PRO A N 1
ATOM 1799 C CA . PRO A 1 235 ? 8.015 4.410 2.929 1.00 81.12 235 PRO A CA 1
ATOM 1800 C C . PRO A 1 235 ? 8.586 3.285 3.792 1.00 81.12 235 PRO A C 1
ATOM 1802 O O . PRO A 1 235 ? 8.273 2.114 3.569 1.00 81.12 235 PRO A O 1
ATOM 1805 N N . GLU A 1 236 ? 9.408 3.618 4.783 1.00 84.19 236 GLU A N 1
ATOM 1806 C CA . GLU A 1 236 ? 9.848 2.626 5.764 1.00 84.19 236 GLU A CA 1
ATOM 1807 C C . GLU A 1 236 ? 8.633 2.049 6.511 1.00 84.19 236 GLU A C 1
ATOM 1809 O O . GLU A 1 236 ? 7.604 2.714 6.647 1.00 84.19 236 GLU A O 1
ATOM 1814 N N . GLN A 1 237 ? 8.736 0.810 6.991 1.00 85.31 237 GLN A N 1
ATOM 1815 C CA . GLN A 1 237 ? 7.669 0.139 7.736 1.00 85.31 237 GLN A CA 1
ATOM 1816 C C . GLN A 1 237 ? 8.008 0.037 9.222 1.00 85.31 237 GLN A C 1
ATOM 1818 O O . GLN A 1 237 ? 9.165 -0.148 9.596 1.00 85.31 237 GLN A O 1
ATOM 1823 N N . GLY A 1 238 ? 6.983 0.118 10.068 1.00 87.69 238 GLY A N 1
ATOM 1824 C CA . GLY A 1 238 ? 7.065 -0.206 11.489 1.00 87.69 238 GLY A CA 1
ATOM 1825 C C . GLY A 1 238 ? 6.199 -1.416 11.829 1.00 87.69 238 GLY A C 1
ATOM 1826 O O . GLY A 1 238 ? 5.150 -1.645 11.221 1.00 87.69 238 GLY A O 1
ATOM 1827 N N . ASN A 1 239 ? 6.635 -2.195 12.819 1.00 89.81 239 ASN A N 1
ATOM 1828 C CA . ASN A 1 239 ? 5.834 -3.296 13.347 1.00 89.81 239 ASN A CA 1
ATOM 1829 C C . ASN A 1 239 ? 4.790 -2.758 14.331 1.00 89.81 239 ASN A C 1
ATOM 1831 O O . ASN A 1 239 ? 5.090 -1.927 15.195 1.00 89.81 239 ASN A O 1
ATOM 1835 N N . ILE A 1 240 ? 3.584 -3.300 14.244 1.00 92.06 240 ILE A N 1
ATOM 1836 C CA . ILE A 1 240 ? 2.487 -3.050 15.168 1.00 92.06 240 ILE A CA 1
ATOM 1837 C C . ILE A 1 240 ? 2.026 -4.379 15.766 1.00 92.06 240 ILE A C 1
ATOM 1839 O O . ILE A 1 240 ? 1.794 -5.342 15.035 1.00 92.06 240 ILE A O 1
ATOM 1843 N N . SER A 1 241 ? 1.816 -4.383 17.082 1.00 94.44 241 SER A N 1
ATOM 1844 C CA . SER A 1 241 ? 1.183 -5.483 17.812 1.00 94.44 241 SER A CA 1
ATOM 1845 C C . SER A 1 241 ? -0.170 -5.020 18.344 1.00 94.44 241 SER A C 1
ATOM 1847 O O . SER A 1 241 ? -0.261 -4.143 19.206 1.00 94.44 241 SER A O 1
ATOM 1849 N N . ILE A 1 242 ? -1.244 -5.589 17.809 1.00 95.81 242 ILE A N 1
ATOM 1850 C CA . ILE A 1 242 ? -2.625 -5.239 18.139 1.00 95.81 242 ILE A CA 1
ATOM 1851 C C . ILE A 1 242 ? -3.188 -6.267 19.111 1.00 95.81 242 ILE A C 1
ATOM 1853 O O . ILE A 1 242 ? -3.296 -7.443 18.779 1.00 95.81 242 ILE A O 1
ATOM 1857 N N . TYR A 1 243 ? -3.648 -5.794 20.263 1.00 95.56 243 TYR A N 1
ATOM 1858 C CA . TYR A 1 243 ? -4.360 -6.581 21.259 1.00 95.56 243 TYR A CA 1
ATOM 1859 C C . TYR A 1 243 ? -5.835 -6.180 21.277 1.00 95.56 243 TYR A C 1
ATOM 1861 O O . TYR A 1 243 ? -6.185 -5.069 21.680 1.00 95.56 243 TYR A O 1
ATOM 1869 N N . ALA A 1 244 ? -6.713 -7.085 20.856 1.00 95.00 244 ALA A N 1
ATOM 1870 C CA . ALA A 1 244 ? -8.162 -6.904 20.886 1.00 95.00 244 ALA A CA 1
ATOM 1871 C C . ALA A 1 244 ? -8.867 -8.214 21.267 1.00 95.00 244 ALA A C 1
ATOM 1873 O O . ALA A 1 244 ? -8.240 -9.228 21.558 1.00 95.00 244 ALA A O 1
ATOM 1874 N N . THR A 1 245 ? -10.201 -8.223 21.261 1.00 93.50 245 THR A N 1
ATOM 1875 C CA . THR A 1 245 ? -10.944 -9.474 21.487 1.00 93.50 245 THR A CA 1
ATOM 1876 C C . THR A 1 245 ? -10.569 -10.503 20.410 1.00 93.50 245 THR A C 1
ATOM 1878 O O . THR A 1 245 ? -10.475 -10.142 19.240 1.00 93.50 245 THR A O 1
ATOM 1881 N N . ALA A 1 246 ? -10.370 -11.774 20.768 1.00 96.12 246 ALA A N 1
ATOM 1882 C CA . ALA A 1 246 ? -10.013 -12.839 19.819 1.00 96.12 246 ALA A CA 1
ATOM 1883 C C . ALA A 1 246 ? -10.977 -12.912 18.622 1.00 96.12 246 ALA A C 1
ATOM 1885 O O . ALA A 1 246 ? -12.191 -12.795 18.812 1.00 96.12 246 ALA A O 1
ATOM 1886 N N . GLY A 1 247 ? -10.475 -13.114 17.401 1.00 96.75 247 GLY A N 1
ATOM 1887 C CA . GLY A 1 247 ? -11.295 -13.141 16.184 1.00 96.75 247 GLY A CA 1
ATOM 1888 C C . GLY A 1 247 ? -11.864 -11.775 15.773 1.00 96.75 247 GLY A C 1
ATOM 1889 O O . GLY A 1 247 ? -12.965 -11.716 15.225 1.00 96.75 247 GLY A O 1
ATOM 1890 N N . THR A 1 248 ? -11.180 -10.679 16.105 1.00 97.88 248 THR A N 1
ATOM 1891 C CA . THR A 1 248 ? -11.507 -9.322 15.637 1.00 97.88 248 THR A CA 1
ATOM 1892 C C . THR A 1 248 ? -10.797 -9.068 14.318 1.00 97.88 248 THR A C 1
ATOM 1894 O O . THR A 1 248 ? -9.574 -9.169 14.255 1.00 97.88 248 THR A O 1
ATOM 1897 N N . ALA A 1 249 ? -11.552 -8.720 13.281 1.00 97.94 249 ALA A N 1
ATOM 1898 C CA . ALA A 1 249 ? -11.008 -8.325 11.990 1.00 97.94 249 ALA A CA 1
ATOM 1899 C C . ALA A 1 249 ? -10.572 -6.854 12.037 1.00 97.94 249 ALA A C 1
ATOM 1901 O O . ALA A 1 249 ? -11.327 -5.993 12.499 1.00 97.94 249 ALA A O 1
ATOM 1902 N N . VAL A 1 250 ? -9.359 -6.572 11.567 1.00 97.00 250 VAL A N 1
ATOM 1903 C CA . VAL A 1 250 ? -8.761 -5.233 11.559 1.00 97.00 250 VAL A CA 1
ATOM 1904 C C . VAL A 1 250 ? -8.606 -4.770 10.122 1.00 97.00 250 VAL A C 1
ATOM 1906 O O . VAL A 1 250 ? -7.995 -5.459 9.308 1.00 97.00 250 VAL A O 1
ATOM 1909 N N . TYR A 1 251 ? -9.148 -3.597 9.822 1.00 94.06 251 TYR A N 1
ATOM 1910 C CA . TYR A 1 251 ? -9.134 -3.010 8.493 1.00 94.06 251 TYR A CA 1
ATOM 1911 C C . TYR A 1 251 ? -8.427 -1.663 8.491 1.00 94.06 251 TYR A C 1
ATOM 1913 O O . TYR A 1 251 ? -8.532 -0.901 9.451 1.00 94.06 251 TYR A O 1
ATOM 1921 N N . GLU A 1 252 ? -7.807 -1.330 7.368 1.00 89.50 252 GLU A N 1
ATOM 1922 C CA . GLU A 1 252 ? -7.489 0.045 7.002 1.00 89.50 252 GLU A CA 1
ATOM 1923 C C . GLU A 1 252 ? -8.327 0.417 5.781 1.00 89.50 252 GLU A C 1
ATOM 1925 O O . GLU A 1 252 ? -8.270 -0.233 4.735 1.00 89.50 252 GLU A O 1
ATOM 1930 N N . SER A 1 253 ? -9.165 1.445 5.921 1.00 82.44 253 SER A N 1
ATOM 1931 C CA . SER A 1 253 ? -10.230 1.729 4.952 1.00 82.44 253 SER A CA 1
ATOM 1932 C C . SER A 1 253 ? -11.114 0.490 4.701 1.00 82.44 253 SER A C 1
ATOM 1934 O O . SER A 1 253 ? -11.877 0.088 5.579 1.00 82.44 253 SER A O 1
ATOM 1936 N N . SER A 1 254 ? -11.032 -0.108 3.510 1.00 78.06 254 SER A N 1
ATOM 1937 C CA . SER A 1 254 ? -11.762 -1.316 3.111 1.00 78.06 254 SER A CA 1
ATOM 1938 C C . SER A 1 254 ? -10.895 -2.578 3.105 1.00 78.06 254 SER A C 1
ATOM 1940 O O . SER A 1 254 ? -11.427 -3.663 2.885 1.00 78.06 254 SER A O 1
ATOM 1942 N N . TYR A 1 255 ? -9.585 -2.454 3.324 1.00 81.69 255 TYR A N 1
ATOM 1943 C CA . TYR A 1 255 ? -8.642 -3.562 3.220 1.00 81.69 255 TYR A CA 1
ATOM 1944 C C . TYR A 1 255 ? -8.487 -4.283 4.559 1.00 81.69 255 TYR A C 1
ATOM 1946 O O . TYR A 1 255 ? -8.298 -3.636 5.587 1.00 81.69 255 TYR A O 1
ATOM 1954 N N . LEU A 1 256 ? -8.578 -5.616 4.553 1.00 90.81 256 LEU A N 1
ATOM 1955 C CA . LEU A 1 256 ? -8.390 -6.446 5.742 1.00 90.81 256 LEU A CA 1
ATOM 1956 C C . LEU A 1 256 ? -6.891 -6.637 5.994 1.00 90.81 256 LEU A C 1
ATOM 1958 O O . LEU A 1 256 ? -6.234 -7.379 5.273 1.00 90.81 256 LEU A O 1
ATOM 1962 N N . LEU A 1 257 ? -6.372 -6.027 7.056 1.00 91.69 257 LEU A N 1
ATOM 1963 C CA . LEU A 1 257 ? -4.980 -6.199 7.478 1.00 91.69 257 LEU A CA 1
ATOM 1964 C C . LEU A 1 257 ? -4.750 -7.555 8.154 1.00 91.69 257 LEU A C 1
ATOM 1966 O O . LEU A 1 257 ? -3.659 -8.112 8.099 1.00 91.69 257 LEU A O 1
ATOM 1970 N N . GLY A 1 258 ? -5.780 -8.085 8.813 1.00 95.00 258 GLY A N 1
ATOM 1971 C CA . GLY A 1 258 ? -5.715 -9.376 9.480 1.00 95.00 258 GLY A CA 1
ATOM 1972 C C . GLY A 1 258 ? -6.836 -9.576 10.489 1.00 95.00 258 GLY A C 1
ATOM 1973 O O . GLY A 1 258 ? -7.751 -8.764 10.620 1.00 95.00 258 GLY A O 1
ATOM 1974 N N . THR A 1 259 ? -6.778 -10.692 11.206 1.00 97.31 259 THR A N 1
ATOM 1975 C CA . THR A 1 259 ? -7.715 -11.022 12.284 1.00 97.31 259 THR A CA 1
ATOM 1976 C C . THR A 1 259 ? -6.925 -11.443 13.512 1.00 97.31 259 THR A C 1
ATOM 1978 O O . THR A 1 259 ? -5.972 -12.208 13.380 1.00 97.31 259 THR A O 1
ATOM 1981 N N . THR A 1 260 ? -7.312 -10.959 14.693 1.00 97.75 260 THR A N 1
ATOM 1982 C CA . THR A 1 260 ? -6.661 -11.365 15.943 1.00 97.75 260 THR A CA 1
ATOM 1983 C C . THR A 1 260 ? -6.817 -12.860 16.197 1.00 97.75 260 THR A C 1
ATOM 1985 O O . THR A 1 260 ? -7.874 -13.449 15.949 1.00 97.75 260 THR A O 1
ATOM 1988 N N . ASP A 1 261 ? -5.756 -13.470 16.712 1.00 97.31 261 ASP A N 1
ATOM 1989 C CA . ASP A 1 261 ? -5.703 -14.888 17.031 1.00 97.31 261 ASP A CA 1
ATOM 1990 C C . ASP A 1 261 ? -6.586 -15.256 18.244 1.00 97.31 261 ASP A C 1
ATOM 1992 O O . ASP A 1 261 ? -7.328 -14.438 18.797 1.00 97.31 261 ASP A O 1
ATOM 1996 N N . ASN A 1 262 ? -6.514 -16.515 18.684 1.00 94.56 262 ASN A N 1
ATOM 1997 C CA . ASN A 1 262 ? -7.267 -16.991 19.850 1.00 94.56 262 ASN A CA 1
ATOM 1998 C C . ASN A 1 262 ? -6.843 -16.321 21.172 1.00 94.56 262 ASN A C 1
ATOM 2000 O O . ASN A 1 262 ? -7.605 -16.361 22.137 1.00 94.56 262 ASN A O 1
ATOM 2004 N N . GLY A 1 263 ? -5.642 -15.740 21.226 1.00 93.31 263 GLY A N 1
ATOM 2005 C CA . GLY A 1 263 ? -5.136 -14.946 22.344 1.00 93.31 263 GLY A CA 1
ATOM 2006 C C . GLY A 1 263 ? -5.500 -13.462 22.253 1.00 93.31 263 GLY A C 1
ATOM 2007 O O . GLY A 1 263 ? -5.280 -12.735 23.219 1.00 93.31 263 GLY A O 1
ATOM 2008 N N . GLY A 1 264 ? -6.088 -13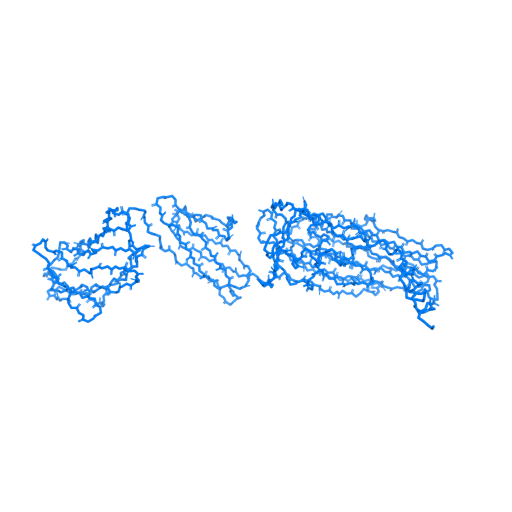.017 21.139 1.00 95.19 264 GLY A N 1
ATOM 2009 C CA . GLY A 1 264 ? -6.424 -11.618 20.902 1.00 95.19 264 GLY A CA 1
ATOM 2010 C C . GLY A 1 264 ? -5.298 -10.789 20.285 1.00 95.19 264 GLY A C 1
ATOM 2011 O O . GLY A 1 264 ? -5.437 -9.571 20.235 1.00 95.19 264 GLY A O 1
ATOM 2012 N N . LEU A 1 265 ? -4.222 -11.413 19.800 1.00 96.81 265 LEU A N 1
ATOM 2013 C CA . LEU A 1 265 ? -3.067 -10.739 19.204 1.00 96.81 265 LEU A CA 1
ATOM 2014 C C . LEU A 1 265 ? -3.132 -10.751 17.669 1.00 96.81 265 LEU A C 1
ATOM 2016 O O . LEU A 1 265 ? -3.509 -11.750 17.057 1.00 96.81 265 LEU A O 1
ATOM 2020 N N . LEU A 1 266 ? -2.736 -9.644 17.045 1.00 96.56 266 LEU A N 1
ATOM 2021 C CA . LEU A 1 266 ? -2.424 -9.538 15.621 1.00 96.56 266 LEU A CA 1
ATOM 2022 C C . LEU A 1 266 ? -1.141 -8.715 15.447 1.00 96.56 266 LEU A C 1
ATOM 2024 O O . LEU A 1 266 ? -1.129 -7.531 15.778 1.00 96.56 266 LEU A O 1
ATOM 2028 N N . ASP A 1 267 ? -0.098 -9.328 14.891 1.00 94.44 267 ASP A N 1
ATOM 2029 C CA . ASP A 1 267 ? 1.136 -8.641 14.499 1.00 94.44 267 ASP A CA 1
ATOM 2030 C C . ASP A 1 267 ? 1.108 -8.325 13.001 1.00 94.44 267 ASP A C 1
ATOM 2032 O O . ASP A 1 267 ? 0.886 -9.213 12.175 1.00 94.44 267 ASP A O 1
ATOM 2036 N N . ILE A 1 268 ? 1.332 -7.059 12.651 1.00 91.75 268 ILE A N 1
ATOM 2037 C CA . ILE A 1 268 ? 1.358 -6.572 11.265 1.00 91.75 268 ILE A CA 1
ATOM 2038 C C . ILE A 1 268 ? 2.474 -5.547 11.066 1.00 91.75 268 ILE A C 1
ATOM 2040 O O . ILE A 1 268 ? 2.997 -4.974 12.022 1.00 91.75 268 ILE A O 1
ATOM 2044 N N . GLN A 1 269 ? 2.810 -5.291 9.805 1.00 88.19 269 GLN A N 1
ATOM 2045 C CA . GLN A 1 269 ? 3.667 -4.180 9.405 1.00 88.19 269 GLN A CA 1
ATOM 2046 C C . GLN A 1 269 ? 2.833 -3.150 8.659 1.00 88.19 269 GLN A C 1
ATOM 2048 O O . GLN A 1 269 ? 2.038 -3.503 7.789 1.00 88.19 269 GLN A O 1
ATOM 2053 N N . LEU A 1 270 ? 3.017 -1.884 9.010 1.00 87.12 270 LEU A N 1
ATOM 2054 C CA . LEU A 1 270 ? 2.406 -0.754 8.321 1.00 87.12 270 LEU A CA 1
ATOM 2055 C C . LEU A 1 270 ? 3.496 0.253 7.949 1.00 87.12 270 LEU A C 1
ATOM 2057 O O . LEU A 1 270 ? 4.526 0.307 8.629 1.00 87.12 270 LEU A O 1
ATOM 2061 N N . PRO A 1 271 ? 3.301 1.045 6.883 1.00 85.94 271 PRO A N 1
ATOM 2062 C CA . PRO A 1 271 ? 4.140 2.208 6.614 1.00 85.94 271 PRO A CA 1
ATOM 2063 C C . PRO A 1 271 ? 4.300 3.089 7.853 1.00 85.94 271 PRO A C 1
ATOM 2065 O O . PRO A 1 271 ? 3.428 3.138 8.713 1.00 85.94 271 PRO A O 1
ATOM 2068 N N . MET A 1 272 ? 5.414 3.799 7.967 1.00 86.62 272 MET A N 1
ATOM 2069 C CA . MET A 1 272 ? 5.542 4.840 8.980 1.00 86.62 272 MET A CA 1
ATOM 2070 C C . MET A 1 272 ? 4.601 5.998 8.658 1.00 86.62 272 MET A C 1
ATOM 2072 O O . MET A 1 272 ? 4.491 6.420 7.507 1.00 86.62 272 MET A O 1
ATOM 2076 N N . GLY A 1 273 ? 3.957 6.541 9.688 1.00 84.62 273 GLY A N 1
ATOM 2077 C CA . GLY A 1 273 ? 2.951 7.585 9.526 1.00 84.62 273 GLY A CA 1
ATOM 2078 C C . GLY A 1 273 ? 1.710 7.358 10.377 1.00 84.62 273 GLY A C 1
ATOM 2079 O O . GLY A 1 273 ? 1.711 6.570 11.321 1.00 84.62 273 GLY A O 1
ATOM 2080 N N . GLU A 1 274 ? 0.657 8.112 10.079 1.00 86.94 274 GLU A N 1
ATOM 2081 C CA . GLU A 1 274 ? -0.631 8.022 10.763 1.00 86.94 274 GLU A CA 1
ATOM 2082 C C . GLU A 1 274 ? -1.593 7.115 9.987 1.00 86.94 274 GLU A C 1
ATOM 2084 O O . GLU A 1 274 ? -1.813 7.305 8.794 1.00 86.94 274 GLU A O 1
ATOM 2089 N N . HIS A 1 275 ? -2.199 6.160 10.689 1.00 88.56 275 HIS A N 1
ATOM 2090 C CA . HIS A 1 275 ? -3.124 5.173 10.142 1.00 88.56 275 HIS A CA 1
ATOM 2091 C C . HIS A 1 275 ? -4.426 5.189 10.935 1.00 88.56 275 HIS A C 1
ATOM 2093 O O . HIS A 1 275 ? -4.408 5.249 12.165 1.00 88.56 275 HIS A O 1
ATOM 2099 N N . THR A 1 276 ? -5.573 5.101 10.259 1.00 91.56 276 THR A N 1
ATOM 2100 C CA . THR A 1 276 ? -6.879 4.949 10.922 1.00 91.56 276 THR A CA 1
ATOM 2101 C C . THR A 1 276 ? -7.396 3.535 10.717 1.00 91.56 276 THR A C 1
ATOM 2103 O O . THR A 1 276 ? -7.823 3.161 9.625 1.00 91.56 276 THR A O 1
ATOM 2106 N N . LEU A 1 277 ? -7.376 2.757 11.797 1.00 95.00 277 LEU A N 1
ATOM 2107 C CA . LEU A 1 277 ? -7.738 1.347 11.800 1.00 95.00 277 LEU A CA 1
ATOM 2108 C C . LEU A 1 277 ? -9.183 1.153 12.260 1.00 95.00 277 LEU A C 1
ATOM 2110 O O . LE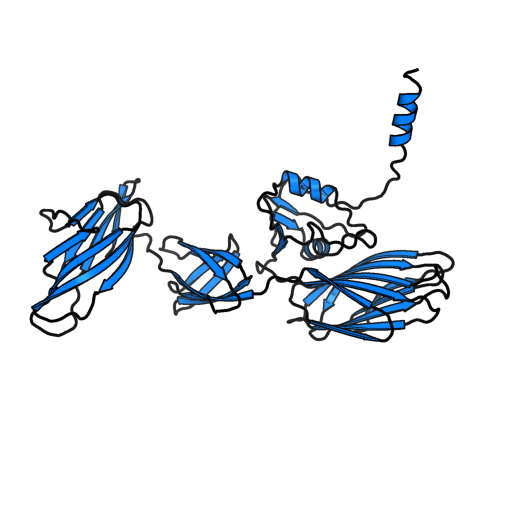U A 1 277 ? -9.622 1.753 13.245 1.00 95.00 277 LEU A O 1
ATOM 2114 N N . LYS A 1 278 ? -9.911 0.278 11.567 1.00 95.81 278 LYS A N 1
ATOM 2115 C CA . LYS A 1 278 ? -11.273 -0.140 11.897 1.00 95.81 278 LYS A CA 1
ATOM 2116 C C . LYS A 1 278 ? -11.279 -1.570 12.428 1.00 95.81 278 LYS A C 1
ATOM 2118 O O . LYS A 1 278 ? -10.848 -2.493 11.748 1.00 95.81 278 LYS A O 1
ATOM 2123 N N . PHE A 1 279 ? -11.840 -1.762 13.614 1.00 96.62 279 PHE A N 1
ATOM 2124 C CA . PHE A 1 279 ? -11.953 -3.050 14.293 1.00 96.62 279 PHE A CA 1
ATOM 2125 C C . PHE A 1 279 ? -13.393 -3.536 14.203 1.00 96.62 279 PHE A C 1
ATOM 2127 O O . PHE A 1 279 ? -14.311 -2.834 14.631 1.00 96.62 279 PHE A O 1
ATOM 2134 N N . VAL A 1 280 ? -13.594 -4.730 13.651 1.00 96.62 280 VAL A N 1
ATOM 2135 C CA . VAL A 1 280 ? -14.916 -5.309 13.404 1.00 96.62 280 VAL A CA 1
ATOM 2136 C C . VAL A 1 280 ? -14.981 -6.702 14.009 1.00 96.62 280 VAL A C 1
ATOM 2138 O O . VAL A 1 280 ? -14.148 -7.565 13.729 1.00 96.62 280 VAL A O 1
ATOM 2141 N N . LYS A 1 281 ? -16.011 -6.937 14.820 1.00 95.94 281 LYS A N 1
ATOM 2142 C CA . LYS A 1 281 ? -16.294 -8.244 15.405 1.00 95.94 281 LYS A CA 1
ATOM 2143 C C . LYS A 1 281 ? -17.799 -8.452 15.519 1.00 95.94 281 LYS A C 1
ATOM 2145 O O . LYS A 1 281 ? -18.527 -7.579 15.990 1.00 95.94 281 LYS A O 1
ATOM 2150 N N . GLU A 1 282 ? -18.273 -9.626 15.110 1.00 93.81 282 GLU A N 1
ATOM 2151 C CA . GLU A 1 282 ? -19.684 -9.985 15.247 1.00 93.81 282 GLU A CA 1
ATOM 2152 C C . GLU A 1 282 ? -20.130 -9.916 16.714 1.00 93.81 282 GLU A C 1
ATOM 2154 O O . GLU A 1 282 ? -19.451 -10.414 17.611 1.00 93.81 282 GLU A O 1
ATOM 2159 N N . GLY A 1 283 ? -21.282 -9.285 16.956 1.00 89.81 283 GLY A N 1
ATOM 2160 C CA . GLY A 1 283 ? -21.820 -9.083 18.302 1.00 89.81 283 GLY A CA 1
ATOM 2161 C C . GLY A 1 283 ? -21.222 -7.893 19.056 1.00 89.81 283 GLY A C 1
ATOM 2162 O O . GLY A 1 283 ? -21.668 -7.623 20.168 1.00 89.81 283 GLY A O 1
ATOM 2163 N N . TYR A 1 284 ? -20.288 -7.148 18.458 1.00 91.31 284 TYR A N 1
ATOM 2164 C CA . TYR A 1 284 ? -19.663 -5.957 19.039 1.00 91.31 284 TYR A CA 1
ATOM 2165 C C . TYR A 1 284 ? -19.928 -4.710 18.189 1.00 91.31 284 TYR A C 1
ATOM 2167 O O . TYR A 1 284 ? -20.365 -4.787 17.033 1.00 91.31 284 TYR A O 1
ATOM 2175 N N . TRP A 1 285 ? -19.728 -3.548 18.798 1.00 87.62 285 TRP A N 1
ATOM 2176 C CA . TRP A 1 285 ? -19.664 -2.278 18.090 1.00 87.62 285 TRP A CA 1
ATOM 2177 C C . TRP A 1 285 ? -18.317 -2.133 17.383 1.00 87.62 285 TRP A C 1
ATOM 2179 O O . TRP A 1 285 ? -17.280 -2.491 17.944 1.00 87.62 285 TRP A O 1
ATOM 2189 N N . ASP A 1 286 ? -18.346 -1.604 16.160 1.00 92.81 286 ASP A N 1
ATOM 2190 C CA . ASP A 1 286 ? -17.131 -1.292 15.414 1.00 92.81 286 ASP A CA 1
ATOM 2191 C C . ASP A 1 286 ? -16.362 -0.177 16.140 1.00 92.81 286 ASP A C 1
ATOM 2193 O O . ASP A 1 286 ? -16.961 0.790 16.618 1.00 92.81 286 ASP A O 1
ATOM 2197 N N . VAL A 1 287 ? -15.036 -0.291 16.196 1.00 91.31 287 VAL A N 1
ATOM 2198 C CA . VAL A 1 287 ? -14.159 0.734 16.782 1.00 91.31 287 VAL A CA 1
ATOM 2199 C C . VAL A 1 287 ? -13.286 1.325 15.682 1.00 91.31 287 VAL A C 1
ATOM 2201 O O . VAL A 1 287 ? -12.781 0.592 14.836 1.00 91.31 287 VAL A O 1
ATOM 2204 N N . LEU A 1 288 ? -13.098 2.644 15.696 1.00 92.62 288 LEU A N 1
ATOM 2205 C CA . LEU A 1 288 ? -12.097 3.338 14.886 1.00 92.62 288 LEU A CA 1
ATOM 2206 C C . LEU A 1 288 ? -10.994 3.849 15.810 1.00 92.62 288 LEU A C 1
ATOM 2208 O O . LEU A 1 288 ? -11.290 4.471 16.831 1.00 92.62 288 LEU A O 1
ATOM 2212 N N . LYS A 1 289 ? -9.733 3.590 15.463 1.00 91.50 289 LYS A N 1
ATOM 2213 C CA . LYS A 1 289 ? -8.577 4.064 16.227 1.00 91.50 289 LYS A CA 1
ATOM 2214 C C . LYS A 1 289 ? -7.494 4.573 15.290 1.00 91.50 289 LYS A C 1
ATOM 2216 O O . LYS A 1 289 ? -7.054 3.850 14.401 1.00 91.50 289 LYS A O 1
ATOM 2221 N N . THR A 1 290 ? -7.053 5.799 15.531 1.00 91.81 290 THR A N 1
ATOM 2222 C CA . THR A 1 290 ? -5.901 6.386 14.849 1.00 91.81 290 THR A CA 1
ATOM 2223 C C . THR A 1 290 ? -4.624 5.997 15.586 1.00 91.81 290 THR A C 1
ATOM 2225 O O . THR A 1 290 ? -4.568 6.071 16.817 1.00 91.81 290 THR A O 1
ATOM 2228 N N . VAL A 1 291 ? -3.621 5.536 14.845 1.00 90.50 291 VAL A N 1
ATOM 2229 C CA . VAL A 1 291 ? -2.344 5.043 15.367 1.00 90.50 291 VAL A CA 1
ATOM 2230 C C . VAL A 1 291 ? -1.203 5.651 14.564 1.00 90.50 291 VAL A C 1
ATOM 2232 O O . VAL A 1 291 ? -1.320 5.824 13.355 1.00 90.50 291 VAL A O 1
ATOM 2235 N N . THR A 1 292 ? -0.101 5.977 15.233 1.00 88.81 292 THR A N 1
ATOM 2236 C CA . THR A 1 292 ? 1.105 6.488 14.577 1.00 88.81 292 THR A CA 1
ATOM 2237 C C . THR A 1 292 ? 2.191 5.422 14.621 1.00 88.81 292 THR A C 1
ATOM 2239 O O . THR A 1 292 ? 2.550 4.930 15.693 1.00 88.81 292 THR A O 1
ATOM 2242 N N . VAL A 1 293 ? 2.702 5.061 13.451 1.00 88.62 293 VAL A N 1
ATOM 2243 C CA . VAL A 1 293 ? 3.757 4.069 13.243 1.00 88.62 293 VAL A CA 1
ATOM 2244 C C . VAL A 1 293 ? 5.087 4.795 13.094 1.00 88.62 293 VAL A C 1
ATOM 2246 O O . VAL A 1 293 ? 5.190 5.742 12.314 1.00 88.62 293 VAL A O 1
ATOM 2249 N N . SER A 1 294 ? 6.107 4.366 13.835 1.00 84.38 294 SER A N 1
ATOM 2250 C CA . SER A 1 294 ? 7.448 4.957 13.794 1.00 84.38 294 SER A CA 1
ATOM 2251 C C . SER A 1 294 ? 8.543 3.888 13.821 1.00 84.38 294 SER A C 1
ATOM 2253 O O . SER A 1 294 ? 8.301 2.747 14.210 1.00 84.38 294 SER A O 1
ATOM 2255 N N . ALA A 1 295 ? 9.757 4.267 13.412 1.00 73.19 295 ALA A N 1
ATOM 2256 C CA . ALA A 1 295 ? 10.929 3.386 13.365 1.00 73.19 295 ALA A CA 1
ATOM 2257 C C . ALA A 1 295 ? 11.404 2.902 14.738 1.00 73.19 295 ALA A C 1
ATOM 2259 O O . ALA A 1 295 ? 12.043 1.859 14.851 1.00 73.19 295 ALA A O 1
ATOM 2260 N N . GLU A 1 296 ? 11.154 3.694 15.780 1.00 67.38 296 GLU A N 1
ATOM 2261 C CA . GLU A 1 296 ? 11.886 3.560 17.037 1.00 67.38 296 GLU A CA 1
ATOM 2262 C C . GLU A 1 296 ? 11.265 2.549 18.009 1.00 67.38 296 GLU A C 1
ATOM 2264 O O . GLU A 1 296 ? 11.956 2.147 18.939 1.00 67.38 296 GLU A O 1
ATOM 2269 N N . ASN A 1 297 ? 10.016 2.098 17.809 1.00 56.47 297 ASN A N 1
ATOM 2270 C CA . ASN A 1 297 ? 9.364 1.124 18.693 1.00 56.47 297 ASN A CA 1
ATOM 2271 C C . ASN A 1 297 ? 8.347 0.239 17.956 1.00 56.47 297 ASN A C 1
ATOM 2273 O O . ASN A 1 297 ? 7.591 0.723 17.117 1.00 56.47 297 ASN A O 1
ATOM 2277 N N . ASN A 1 298 ? 8.257 -1.037 18.353 1.00 67.19 298 ASN A N 1
ATOM 2278 C CA . ASN A 1 298 ? 7.063 -1.841 18.085 1.00 67.19 298 ASN A CA 1
ATOM 2279 C C . ASN A 1 298 ? 5.879 -1.157 18.784 1.00 67.19 298 ASN A C 1
ATOM 2281 O O . ASN A 1 298 ? 5.840 -1.087 20.016 1.00 67.19 298 ASN A O 1
ATOM 2285 N N . SER A 1 299 ? 4.936 -0.627 18.012 1.00 81.69 299 SER A N 1
ATOM 2286 C CA . SER A 1 299 ? 3.764 0.041 18.575 1.00 81.69 299 SER A CA 1
ATOM 2287 C C . SER A 1 299 ? 2.776 -1.010 19.076 1.00 81.69 299 SER A C 1
ATOM 2289 O O . SER A 1 299 ? 2.145 -1.711 18.285 1.00 81.69 299 SER A O 1
ATOM 2291 N N . GLU A 1 300 ? 2.625 -1.117 20.395 1.00 90.00 300 GLU A N 1
ATOM 2292 C CA . GLU A 1 300 ? 1.563 -1.921 21.000 1.00 90.00 300 GLU A CA 1
ATOM 2293 C C . GLU A 1 300 ? 0.266 -1.117 21.086 1.00 90.00 300 GLU A C 1
ATOM 2295 O O . GLU A 1 300 ? 0.225 -0.003 21.617 1.00 90.00 300 GLU A O 1
ATOM 2300 N N . ILE A 1 301 ? -0.824 -1.693 20.586 1.00 91.31 301 ILE A N 1
ATOM 2301 C CA . ILE A 1 301 ? -2.136 -1.053 20.581 1.00 91.31 301 ILE A CA 1
ATOM 2302 C C . ILE A 1 301 ? -3.133 -1.975 21.267 1.00 91.31 301 ILE A C 1
ATOM 2304 O O . ILE A 1 301 ? -3.464 -3.039 20.758 1.00 91.31 301 ILE A O 1
ATOM 2308 N N . TYR A 1 302 ? -3.686 -1.516 22.385 1.00 91.69 302 TYR A N 1
ATOM 2309 C CA . TYR A 1 302 ? -4.768 -2.203 23.087 1.00 91.69 302 TYR A CA 1
ATOM 2310 C C . TYR A 1 302 ? -6.118 -1.613 22.667 1.00 91.69 302 TYR A C 1
ATOM 2312 O O . TYR A 1 302 ? -6.301 -0.389 22.679 1.00 91.69 302 TYR A O 1
ATOM 2320 N N . VAL A 1 303 ? -7.056 -2.467 22.261 1.00 91.25 303 VAL A N 1
ATOM 2321 C CA . VAL A 1 303 ? -8.398 -2.086 21.809 1.00 91.25 303 VAL A CA 1
ATOM 2322 C C . VAL A 1 303 ? -9.441 -2.872 22.586 1.00 91.25 303 VAL A C 1
ATOM 2324 O O . VAL A 1 303 ? -9.560 -4.091 22.466 1.00 91.25 303 VAL A O 1
ATOM 2327 N N . SER A 1 304 ? -10.236 -2.147 23.365 1.00 86.81 304 SER A N 1
ATOM 2328 C CA . SER A 1 304 ? -11.412 -2.690 24.036 1.00 86.81 304 SER A CA 1
ATOM 2329 C C . SER A 1 304 ? -12.650 -2.424 23.180 1.00 86.81 304 SER A C 1
ATOM 2331 O O . SER A 1 304 ? -12.842 -1.318 22.679 1.00 86.81 304 SER A O 1
ATOM 2333 N N . MET A 1 305 ? -13.466 -3.459 22.972 1.00 87.19 305 MET A N 1
ATOM 2334 C CA . MET A 1 305 ? -14.684 -3.395 22.164 1.00 87.19 305 MET A CA 1
ATOM 2335 C C . MET A 1 305 ? -15.900 -3.640 23.055 1.00 87.19 305 MET A C 1
ATOM 2337 O O . MET A 1 305 ? -15.925 -4.593 23.836 1.00 87.19 305 MET A O 1
ATOM 2341 N N . ALA A 1 306 ? -16.937 -2.819 22.902 1.00 84.94 306 ALA A N 1
ATOM 2342 C CA . ALA A 1 306 ? -18.196 -3.003 23.612 1.00 84.94 306 ALA A CA 1
ATOM 2343 C C . ALA A 1 306 ? -19.114 -3.985 22.853 1.00 84.94 306 ALA A C 1
ATOM 2345 O O . ALA A 1 306 ? -19.331 -3.809 21.649 1.00 84.94 306 ALA A O 1
ATOM 2346 N N . PRO A 1 307 ? -19.687 -5.000 23.521 1.00 85.88 307 PRO A N 1
ATOM 2347 C CA . PRO A 1 307 ? -20.760 -5.818 22.958 1.00 85.88 307 PRO A CA 1
ATOM 2348 C C . PRO A 1 307 ? -21.958 -4.968 22.499 1.00 85.88 307 PRO A C 1
ATOM 2350 O O . PRO A 1 307 ? -22.256 -3.938 23.096 1.00 85.88 307 PRO A O 1
ATOM 2353 N N . ARG A 1 308 ? -22.715 -5.404 21.485 1.00 84.31 308 ARG A N 1
ATOM 2354 C CA . ARG A 1 308 ? -23.882 -4.652 20.969 1.00 84.31 308 ARG A CA 1
ATOM 2355 C C . ARG A 1 308 ? -25.052 -4.556 21.946 1.00 84.31 308 ARG A C 1
ATOM 2357 O O . ARG A 1 308 ? -25.912 -3.698 21.774 1.00 84.31 308 ARG A O 1
ATOM 2364 N N . ASN A 1 309 ? -25.102 -5.423 22.956 1.00 82.06 309 ASN A N 1
ATOM 2365 C CA . ASN A 1 309 ? -26.061 -5.330 24.061 1.00 82.06 309 ASN A CA 1
ATOM 2366 C C . ASN A 1 309 ? -25.609 -4.359 25.172 1.00 82.06 309 ASN A C 1
ATOM 2368 O O . ASN A 1 309 ? -26.365 -4.127 26.113 1.00 82.06 309 ASN A O 1
ATOM 2372 N N . ALA A 1 310 ? -24.417 -3.773 25.043 1.00 83.94 310 ALA A N 1
ATOM 2373 C CA . ALA A 1 310 ? -23.894 -2.702 25.875 1.00 83.94 310 ALA A CA 1
ATOM 2374 C C . ALA A 1 310 ? -23.897 -1.369 25.103 1.00 83.94 310 ALA A C 1
ATOM 2376 O O . ALA A 1 310 ? -23.707 -1.330 23.886 1.00 83.94 310 ALA A O 1
ATOM 2377 N N . ILE A 1 311 ? -24.096 -0.263 25.824 1.00 87.81 311 ILE A N 1
ATOM 2378 C CA . ILE A 1 311 ? -23.982 1.109 25.287 1.00 87.81 311 ILE A CA 1
ATOM 2379 C C . ILE A 1 311 ? -22.762 1.848 25.848 1.00 87.81 311 ILE A C 1
ATOM 2381 O O . ILE A 1 311 ? -22.403 2.911 25.349 1.00 87.81 311 ILE A O 1
ATOM 2385 N N . PHE A 1 312 ? -22.095 1.268 26.847 1.00 87.88 312 PHE A N 1
ATOM 2386 C CA . PHE A 1 312 ? -20.874 1.806 27.439 1.00 87.88 312 PHE A CA 1
ATOM 2387 C C . PHE A 1 312 ? -19.677 0.876 27.229 1.00 87.88 312 PHE A C 1
ATOM 2389 O O . PHE A 1 312 ? -19.804 -0.345 27.340 1.00 87.88 312 PHE A O 1
ATOM 2396 N N . GLN A 1 313 ? -18.508 1.466 27.001 1.00 84.75 313 GLN A N 1
ATOM 2397 C CA . GLN A 1 313 ? -17.204 0.861 27.250 1.00 84.75 313 GLN A CA 1
ATOM 2398 C C . GLN A 1 313 ? -16.744 1.294 28.646 1.00 84.75 313 GLN A C 1
ATOM 2400 O O . GLN A 1 313 ? -16.831 2.476 28.976 1.00 84.75 313 GLN A O 1
ATOM 2405 N N . VAL A 1 314 ? -16.304 0.343 29.474 1.00 84.50 314 VAL A N 1
ATOM 2406 C CA . VAL A 1 314 ? -15.936 0.600 30.874 1.00 84.50 314 VAL A CA 1
ATOM 2407 C C . VAL A 1 314 ? -14.508 0.137 31.126 1.00 84.50 314 VAL A C 1
ATOM 2409 O O . VAL A 1 314 ? -14.208 -1.051 31.012 1.00 84.50 314 VAL A O 1
ATOM 2412 N N . GLU A 1 315 ? -13.648 1.070 31.514 1.00 84.25 315 GLU A N 1
ATOM 2413 C CA . GLU A 1 315 ? -12.317 0.802 32.065 1.00 84.25 315 GLU A CA 1
ATOM 2414 C C . GLU A 1 315 ? -12.353 1.061 33.571 1.00 84.25 315 GLU A C 1
ATOM 2416 O O . GLU A 1 315 ? -13.086 1.935 34.030 1.00 84.25 315 GLU A O 1
ATOM 2421 N N . LYS A 1 316 ? -11.644 0.260 34.374 1.00 85.25 316 LYS A N 1
ATOM 2422 C CA . LYS A 1 316 ? -11.750 0.335 35.838 1.00 85.25 316 LYS A CA 1
ATOM 2423 C C . LYS A 1 316 ? -10.428 0.092 36.542 1.00 85.25 316 LYS A C 1
ATOM 2425 O O . LYS A 1 316 ? -9.663 -0.789 36.156 1.00 85.25 316 LYS A O 1
ATOM 2430 N N . GLU A 1 317 ? -10.228 0.809 37.638 1.00 86.06 317 GLU A N 1
ATOM 2431 C CA . GLU A 1 317 ? -9.030 0.734 38.463 1.00 86.06 317 GLU A CA 1
ATOM 2432 C C . GLU A 1 317 ? -9.389 0.863 39.951 1.00 86.06 317 GLU A C 1
ATOM 2434 O O . GLU A 1 317 ? -10.185 1.716 40.353 1.00 86.06 317 GLU A O 1
ATOM 2439 N N . PHE A 1 318 ? -8.793 0.020 40.796 1.00 84.06 318 PHE A N 1
ATOM 2440 C CA . PHE A 1 318 ? -8.867 0.182 42.248 1.00 84.06 318 PHE A CA 1
ATOM 2441 C C . PHE A 1 318 ? -7.727 1.076 42.727 1.00 84.06 318 PHE A C 1
ATOM 2443 O O . PHE A 1 318 ? -6.568 0.839 42.396 1.00 84.06 318 PHE A O 1
ATOM 2450 N N . SER A 1 319 ? -8.030 2.075 43.556 1.00 77.69 319 SER A N 1
ATOM 2451 C CA . SER A 1 319 ? -6.988 2.970 44.059 1.00 77.69 319 SER A CA 1
ATOM 2452 C C . SER A 1 319 ? -6.316 2.404 45.314 1.00 77.69 319 SER A C 1
ATOM 2454 O O . SER A 1 319 ? -6.940 2.332 46.377 1.00 77.69 319 SER A O 1
ATOM 2456 N N . GLY A 1 320 ? -5.022 2.095 45.209 1.00 74.50 320 GLY A N 1
ATOM 2457 C CA . GLY A 1 320 ? -4.174 1.699 46.335 1.00 74.50 320 GLY A CA 1
ATOM 2458 C C . GLY A 1 320 ? -4.496 0.323 46.930 1.00 74.50 320 GLY A C 1
ATOM 2459 O O . GLY A 1 320 ? -5.277 -0.459 46.394 1.00 74.50 320 GLY A O 1
ATOM 2460 N N . ASN A 1 321 ? -3.867 0.019 48.067 1.00 80.00 321 ASN A N 1
ATOM 2461 C CA . ASN A 1 321 ? -4.108 -1.235 48.780 1.00 80.00 321 ASN A CA 1
ATOM 2462 C C . ASN A 1 321 ? -5.487 -1.218 49.458 1.00 80.00 321 ASN A C 1
ATOM 2464 O O . ASN A 1 321 ? -5.817 -0.290 50.197 1.00 80.00 321 ASN A O 1
ATOM 2468 N N . ILE A 1 322 ? -6.259 -2.284 49.255 1.00 84.31 322 ILE A N 1
ATOM 2469 C CA . ILE A 1 322 ? -7.567 -2.498 49.882 1.00 84.31 322 ILE A CA 1
ATOM 2470 C C . ILE A 1 322 ? -7.366 -3.259 51.200 1.00 84.31 322 ILE A C 1
ATOM 2472 O O . ILE A 1 322 ? -6.826 -4.365 51.201 1.00 84.31 322 ILE A O 1
ATOM 2476 N N . TYR A 1 323 ? -7.816 -2.690 52.321 1.00 86.00 323 TYR A N 1
ATOM 2477 C CA . TYR A 1 323 ? -7.689 -3.290 53.656 1.00 86.00 323 TYR A CA 1
ATOM 2478 C C . TYR A 1 323 ? -9.058 -3.705 54.218 1.00 86.00 323 TYR A C 1
ATOM 2480 O O . TYR A 1 323 ? -10.069 -3.121 53.832 1.00 86.00 323 TYR A O 1
ATOM 2488 N N . PRO A 1 324 ? -9.145 -4.684 55.136 1.00 87.81 324 PRO A N 1
ATOM 2489 C CA . PRO A 1 324 ? -10.389 -4.995 55.841 1.00 87.81 324 PRO A CA 1
ATOM 2490 C C . PRO A 1 324 ? -10.851 -3.860 56.759 1.00 87.81 324 PRO A C 1
ATOM 2492 O O . PRO A 1 324 ? -10.027 -3.150 57.336 1.00 87.81 324 PRO A O 1
ATOM 2495 N N . ASN A 1 325 ? -12.168 -3.742 56.956 1.00 88.25 325 ASN A N 1
ATOM 2496 C CA . ASN A 1 325 ? -12.806 -2.685 57.757 1.00 88.25 325 ASN A CA 1
ATOM 2497 C C . ASN A 1 325 ? -12.394 -1.253 57.353 1.00 88.25 325 ASN A C 1
ATOM 2499 O O . ASN A 1 325 ? -12.309 -0.364 58.203 1.00 88.25 325 ASN A O 1
ATOM 2503 N N . SER A 1 326 ? -12.127 -1.020 56.070 1.00 90.94 326 SER A N 1
ATOM 2504 C CA . SER A 1 326 ? -11.778 0.288 55.519 1.00 90.94 326 SER A CA 1
ATOM 2505 C C . SER A 1 326 ? -12.801 0.735 54.474 1.00 90.94 326 SER A C 1
ATOM 2507 O O . SER A 1 326 ? -13.739 0.016 54.128 1.00 90.94 326 SER A O 1
ATOM 2509 N N . VAL A 1 327 ? -12.623 1.951 53.965 1.00 90.94 327 VAL A N 1
ATOM 2510 C CA . VAL A 1 327 ? -13.279 2.390 52.732 1.00 90.94 327 VAL A CA 1
ATOM 2511 C C . VAL A 1 327 ? -12.291 2.173 51.597 1.00 90.94 327 VAL A C 1
ATOM 2513 O O . VAL A 1 327 ? -11.147 2.616 51.686 1.00 90.94 327 VAL A O 1
ATOM 2516 N N . ALA A 1 328 ? -12.721 1.451 50.571 1.00 90.88 328 ALA A N 1
ATOM 2517 C CA . ALA A 1 328 ? -11.984 1.263 49.333 1.00 90.88 328 ALA A CA 1
ATOM 2518 C C . ALA A 1 328 ? -12.646 2.064 48.215 1.00 90.88 328 ALA A C 1
ATOM 2520 O O . ALA A 1 328 ? -13.823 2.423 48.308 1.00 90.88 328 ALA A O 1
ATOM 2521 N N . ARG A 1 329 ? -11.871 2.344 47.169 1.00 91.75 329 ARG A N 1
ATOM 2522 C CA . ARG A 1 329 ? -12.289 3.192 46.061 1.00 91.75 329 ARG A CA 1
ATOM 2523 C C . ARG A 1 329 ? -12.040 2.502 44.727 1.00 91.75 329 ARG A C 1
ATOM 2525 O O . ARG A 1 329 ? -10.931 2.045 44.451 1.00 91.75 329 ARG A O 1
ATOM 2532 N N . LEU A 1 330 ? -13.098 2.442 43.925 1.00 91.75 330 LEU A N 1
ATOM 2533 C CA . LEU A 1 330 ? -13.096 1.999 42.536 1.00 91.75 330 LEU A CA 1
ATOM 2534 C C . LEU A 1 330 ? -13.306 3.228 41.646 1.00 91.75 330 LEU A C 1
ATOM 2536 O O . LEU A 1 330 ? -14.312 3.919 41.794 1.00 91.75 330 LEU A O 1
ATOM 2540 N N . SER A 1 331 ? -12.364 3.492 40.749 1.00 91.62 331 SER A N 1
ATOM 2541 C CA . SER A 1 331 ? -12.486 4.472 39.669 1.00 91.62 331 SER A CA 1
ATOM 2542 C C . SER A 1 331 ? -12.898 3.745 38.393 1.00 91.62 331 SER A C 1
ATOM 2544 O O . SER A 1 331 ? -12.373 2.666 38.111 1.00 91.62 331 SER A O 1
ATOM 2546 N N . MET A 1 332 ? -13.843 4.299 37.639 1.00 91.94 332 MET A N 1
ATOM 2547 C CA . MET A 1 332 ? -14.292 3.744 36.365 1.00 91.94 332 MET A CA 1
ATOM 2548 C C . MET A 1 332 ? -14.409 4.840 35.316 1.00 91.94 332 MET A C 1
ATOM 2550 O O . MET A 1 332 ? -15.153 5.799 35.515 1.00 91.94 332 MET A O 1
ATOM 2554 N N . ASP A 1 333 ? -13.753 4.657 34.180 1.00 89.75 333 ASP A N 1
ATOM 2555 C CA . ASP A 1 333 ? -13.955 5.482 32.997 1.00 89.75 333 ASP A C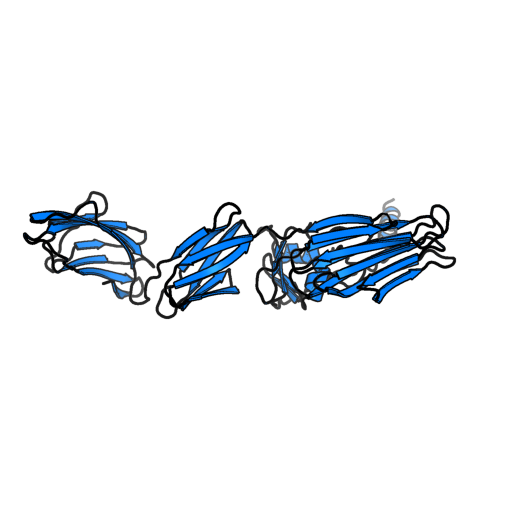A 1
ATOM 2556 C C . ASP A 1 333 ? -15.034 4.841 32.129 1.00 89.75 333 ASP A C 1
ATOM 2558 O O . ASP A 1 333 ? -14.885 3.732 31.615 1.00 89.75 333 ASP A O 1
ATOM 2562 N N . VAL A 1 334 ? -16.163 5.536 32.020 1.00 89.94 334 VAL A N 1
ATOM 2563 C CA . VAL A 1 334 ? -17.356 5.082 31.310 1.00 89.94 334 VAL A CA 1
ATOM 2564 C C . VAL A 1 334 ? -17.507 5.907 30.040 1.00 89.94 334 VAL A C 1
ATOM 2566 O O . VAL A 1 334 ? -17.866 7.086 30.083 1.00 89.94 334 VAL A O 1
ATOM 2569 N N . THR A 1 335 ? -17.258 5.276 28.897 1.00 89.62 335 THR A N 1
ATOM 2570 C CA . THR A 1 335 ? -17.331 5.905 27.576 1.00 89.62 335 THR A CA 1
ATOM 2571 C C . THR A 1 335 ? -18.590 5.443 26.843 1.00 89.62 335 THR A C 1
ATOM 2573 O O . THR A 1 335 ? -18.715 4.251 26.552 1.00 89.62 335 THR A O 1
ATOM 2576 N N . PRO A 1 336 ? -19.545 6.340 26.541 1.00 89.44 336 PRO A N 1
ATOM 2577 C CA . PRO A 1 336 ? -20.722 5.981 25.758 1.00 89.44 336 PRO A CA 1
ATOM 2578 C C . PRO A 1 336 ? -20.337 5.706 24.297 1.00 89.44 336 PRO A C 1
ATOM 2580 O O . PRO A 1 336 ? -19.679 6.526 23.663 1.00 89.44 336 PRO A O 1
ATOM 2583 N N . VAL A 1 337 ? -20.783 4.573 23.745 1.00 86.56 337 VAL A N 1
ATOM 2584 C CA . VAL A 1 337 ? -20.613 4.224 22.318 1.00 86.56 337 VAL A CA 1
ATOM 2585 C C . VAL A 1 337 ? -21.503 5.105 21.429 1.00 86.56 337 VAL A C 1
ATOM 2587 O O . VAL A 1 337 ? -21.165 5.427 20.295 1.00 86.56 337 VAL A O 1
ATOM 2590 N N . LYS A 1 338 ? -22.650 5.519 21.968 1.00 87.25 338 LYS A N 1
ATOM 2591 C CA . LYS A 1 338 ? -23.576 6.514 21.418 1.00 87.25 338 LYS A CA 1
ATOM 2592 C C . LYS A 1 338 ? -24.207 7.270 22.576 1.00 87.25 338 LYS A C 1
ATOM 2594 O O . LYS A 1 338 ? -24.170 6.782 23.704 1.00 87.25 338 LYS A O 1
ATOM 2599 N N . THR A 1 339 ? -24.808 8.426 22.305 1.00 90.69 339 THR A N 1
ATOM 2600 C CA . THR A 1 339 ? -25.490 9.205 23.343 1.00 90.69 339 THR A CA 1
ATOM 2601 C C . THR A 1 339 ? -26.478 8.329 24.111 1.00 90.69 339 THR A C 1
ATOM 2603 O O . THR A 1 339 ? -27.418 7.776 23.537 1.00 90.69 339 THR A O 1
ATOM 2606 N N . ALA A 1 340 ? -26.221 8.193 25.407 1.00 92.69 340 ALA A N 1
ATOM 2607 C CA . ALA A 1 340 ? -26.998 7.393 26.331 1.00 92.69 340 ALA A CA 1
ATOM 2608 C C . ALA A 1 340 ? -27.840 8.327 27.202 1.00 92.69 340 ALA A C 1
ATOM 2610 O O . ALA A 1 340 ? -27.328 9.290 27.768 1.00 92.69 340 ALA A O 1
ATOM 2611 N N . TYR A 1 341 ? -29.131 8.051 27.301 1.00 92.75 341 TYR A N 1
ATOM 2612 C CA . TYR A 1 341 ? -30.103 8.862 28.019 1.00 92.75 341 TYR A CA 1
ATOM 2613 C C . TYR A 1 341 ? -30.539 8.181 29.307 1.00 92.75 341 TYR A C 1
ATOM 2615 O O . TYR A 1 341 ? -30.610 6.949 29.386 1.00 92.75 341 TYR A O 1
ATOM 2623 N N . ALA A 1 342 ? -30.877 9.005 30.301 1.00 92.62 342 ALA A N 1
ATOM 2624 C CA . ALA A 1 342 ? -31.388 8.561 31.595 1.00 92.62 342 ALA A CA 1
ATOM 2625 C C . ALA A 1 342 ? -30.493 7.505 32.274 1.00 92.62 342 ALA A C 1
ATOM 2627 O O . ALA A 1 342 ? -30.993 6.555 32.882 1.00 92.62 342 ALA A O 1
ATOM 2628 N N . THR A 1 343 ? -29.171 7.681 32.179 1.00 93.50 343 THR A N 1
ATOM 2629 C CA . THR A 1 343 ? -28.197 6.707 32.670 1.00 93.50 343 THR A CA 1
ATOM 2630 C C . THR A 1 343 ? -28.269 6.567 34.185 1.00 93.50 343 THR A C 1
ATOM 2632 O O . THR A 1 343 ? -28.275 7.559 34.930 1.00 93.50 343 THR A O 1
ATOM 2635 N N . LYS A 1 344 ? -28.286 5.318 34.648 1.00 94.19 344 LYS A N 1
ATOM 2636 C CA . LYS A 1 344 ? -28.273 4.944 36.061 1.00 94.19 344 LYS A CA 1
ATOM 2637 C C . LYS A 1 344 ? -27.177 3.930 36.332 1.00 94.19 344 LYS A C 1
ATOM 2639 O O . LYS A 1 344 ? -26.925 3.051 35.514 1.00 94.19 344 LYS A O 1
ATOM 2644 N N . LEU A 1 345 ? -26.600 4.020 37.522 1.00 94.94 345 LEU A N 1
ATOM 2645 C CA . LEU A 1 345 ? -25.627 3.074 38.047 1.00 94.94 345 LEU A CA 1
ATOM 2646 C C . LEU A 1 345 ? -26.178 2.396 39.290 1.00 94.94 345 LEU A C 1
ATOM 2648 O O . LEU A 1 345 ? -26.631 3.064 40.215 1.00 94.94 345 LEU A O 1
ATOM 2652 N N . ARG A 1 346 ? -26.088 1.076 39.367 1.00 94.12 346 ARG A N 1
ATOM 2653 C CA . ARG A 1 346 ? -26.487 0.313 40.545 1.00 94.12 346 ARG A CA 1
ATOM 2654 C C . ARG A 1 346 ? -25.342 -0.571 41.002 1.00 94.12 346 ARG A C 1
ATOM 2656 O O . ARG A 1 346 ? -24.812 -1.357 40.231 1.00 94.12 346 ARG A O 1
ATOM 2663 N N . VAL A 1 347 ? -24.990 -0.477 42.280 1.00 92.94 347 VAL A N 1
ATOM 2664 C CA . VAL A 1 347 ? -23.973 -1.342 42.890 1.00 92.94 347 VAL A CA 1
ATOM 2665 C C . VAL A 1 347 ? -24.657 -2.353 43.799 1.00 92.94 347 VAL A C 1
ATOM 2667 O O . VAL A 1 347 ? -25.498 -1.981 44.620 1.00 92.94 347 VAL A O 1
ATOM 2670 N N . SER A 1 348 ? -24.296 -3.626 43.667 1.00 91.62 348 SER A N 1
ATOM 2671 C CA . SER A 1 348 ? -24.864 -4.724 44.455 1.00 91.62 348 SER A CA 1
ATOM 2672 C C . SER A 1 348 ? -23.768 -5.622 45.019 1.00 91.62 348 SER A C 1
ATOM 2674 O O . SER A 1 348 ? -22.753 -5.843 44.370 1.00 91.62 348 SER A O 1
ATOM 2676 N N . GLY A 1 349 ? -23.981 -6.173 46.217 1.00 89.06 349 GLY A N 1
ATOM 2677 C CA . GLY A 1 349 ? -23.030 -7.085 46.872 1.00 89.06 349 GLY A CA 1
ATOM 2678 C C . GLY A 1 349 ? -22.017 -6.411 47.804 1.00 89.06 349 GLY A C 1
ATOM 2679 O O . GLY A 1 349 ? -21.257 -7.107 48.472 1.00 89.06 349 GLY A O 1
ATOM 2680 N N . VAL A 1 350 ? -22.036 -5.078 47.914 1.00 90.75 350 VAL A N 1
ATOM 2681 C CA . VAL A 1 350 ? -21.196 -4.321 48.852 1.00 90.75 350 VAL A CA 1
ATOM 2682 C C . VAL A 1 350 ? -21.936 -3.108 49.418 1.00 90.75 350 VAL A C 1
ATOM 2684 O O . VAL A 1 350 ? -22.840 -2.565 48.781 1.00 90.75 350 VAL A O 1
ATOM 2687 N N . GLU A 1 351 ? -21.568 -2.682 50.628 1.00 91.00 351 GLU A N 1
ATOM 2688 C CA . GLU A 1 351 ? -22.098 -1.453 51.218 1.00 91.00 351 GLU A CA 1
ATOM 2689 C C . GLU A 1 351 ? -21.417 -0.238 50.576 1.00 91.00 351 GLU A C 1
ATOM 2691 O O . GLU A 1 351 ? -20.258 0.075 50.858 1.00 91.00 351 GLU A O 1
ATOM 2696 N N . VAL A 1 352 ? -22.148 0.450 49.701 1.00 91.94 352 VAL A N 1
ATOM 2697 C CA . VAL A 1 352 ? -21.697 1.702 49.085 1.00 91.94 352 VAL A CA 1
ATOM 2698 C C . VAL A 1 352 ? -21.759 2.827 50.106 1.00 91.94 352 VAL A C 1
ATOM 2700 O O . VAL A 1 352 ? -22.815 3.097 50.677 1.00 91.94 352 VAL A O 1
ATOM 2703 N N . ASN A 1 353 ? -20.630 3.505 50.291 1.00 89.75 353 ASN A N 1
ATOM 2704 C CA . ASN A 1 353 ? -20.563 4.738 51.054 1.00 89.75 353 ASN A CA 1
ATOM 2705 C C . ASN A 1 353 ? -21.057 5.901 50.186 1.00 89.75 353 ASN A C 1
ATOM 2707 O O . ASN A 1 353 ? -22.035 6.551 50.542 1.00 89.75 353 ASN A O 1
ATOM 2711 N N . LYS A 1 354 ? -20.404 6.136 49.038 1.00 92.00 354 LYS A N 1
ATOM 2712 C CA . LYS A 1 354 ? -20.702 7.252 48.128 1.00 92.00 354 LYS A CA 1
ATOM 2713 C C . LYS A 1 354 ? -20.357 6.904 46.681 1.00 92.00 354 LYS A C 1
ATOM 2715 O O . LYS A 1 354 ? -19.436 6.129 46.438 1.00 92.00 354 LYS A O 1
ATOM 2720 N N . VAL A 1 355 ? -21.075 7.506 45.737 1.00 92.12 355 VAL A N 1
ATOM 2721 C CA . VAL A 1 355 ? -20.753 7.457 44.303 1.00 92.12 355 VAL A CA 1
ATOM 2722 C C . VAL A 1 355 ? -20.630 8.885 43.803 1.00 92.12 355 VAL A C 1
ATOM 2724 O O . VAL A 1 355 ? -21.504 9.702 44.092 1.00 92.12 355 VAL A O 1
ATOM 2727 N N . TYR A 1 356 ? -19.570 9.185 43.064 1.00 91.31 356 TYR A N 1
ATOM 2728 C CA . TYR A 1 356 ? -19.285 10.525 42.572 1.00 91.31 356 TYR A CA 1
ATOM 2729 C C . TYR A 1 356 ? -19.050 10.532 41.071 1.00 91.31 356 TYR A C 1
ATOM 2731 O O . TYR A 1 356 ? -18.490 9.588 40.515 1.00 91.31 356 TYR A O 1
ATOM 2739 N N . TYR A 1 357 ? -19.408 11.654 40.462 1.00 84.38 357 TYR A N 1
ATOM 2740 C CA . TYR A 1 357 ? -18.896 12.084 39.171 1.00 84.38 357 TYR A CA 1
ATOM 2741 C C . TYR A 1 357 ? -18.106 13.375 39.396 1.00 84.38 357 TYR A C 1
ATOM 2743 O O . TYR A 1 357 ? -18.628 14.336 39.969 1.00 84.38 357 TYR A O 1
ATOM 2751 N N . GLN A 1 358 ? -16.831 13.384 39.000 1.00 74.56 358 GLN A N 1
ATOM 2752 C CA . GLN A 1 358 ? -15.884 14.453 39.344 1.00 74.56 358 GLN A CA 1
ATOM 2753 C C . GLN A 1 358 ? -15.822 14.684 40.870 1.00 74.56 358 GLN A C 1
ATOM 2755 O O . GLN A 1 358 ? -15.302 13.850 41.607 1.00 74.56 358 GLN A O 1
ATOM 2760 N N . THR A 1 359 ? -16.359 15.801 41.367 1.00 78.12 359 THR A N 1
ATOM 2761 C CA . THR A 1 359 ? -16.422 16.140 42.800 1.00 78.12 359 THR A CA 1
ATOM 2762 C C . THR A 1 359 ? -17.840 16.088 43.371 1.00 78.12 359 THR A C 1
ATOM 2764 O O . THR A 1 359 ? -18.027 16.322 44.567 1.00 78.12 359 THR A O 1
ATOM 2767 N N . GLN A 1 360 ? -18.846 15.778 42.548 1.00 87.88 360 GLN A N 1
ATOM 2768 C CA . GLN A 1 360 ? -20.253 15.801 42.933 1.00 87.88 360 GLN A CA 1
ATOM 2769 C C . GLN A 1 360 ? -20.760 14.397 43.264 1.00 87.88 360 GLN A C 1
ATOM 2771 O O . GLN A 1 360 ? -20.616 13.465 42.477 1.00 87.88 360 GLN A O 1
ATOM 2776 N N . GLU A 1 361 ? -21.391 14.255 44.430 1.00 93.06 361 GLU A N 1
ATOM 2777 C CA . GLU A 1 361 ? -22.062 13.015 44.823 1.00 93.06 361 GLU A CA 1
ATOM 2778 C C . GLU A 1 361 ? -23.332 12.809 43.984 1.00 93.06 361 GLU A C 1
ATOM 2780 O O . GLU A 1 361 ? -24.168 13.712 43.868 1.00 93.06 361 GLU A O 1
ATOM 2785 N N . LEU A 1 362 ? -23.469 11.622 43.392 1.00 92.44 362 LEU A N 1
ATOM 2786 C CA . LEU A 1 362 ? -24.597 11.284 42.533 1.00 92.44 362 LEU A CA 1
ATOM 2787 C C . LEU A 1 362 ? -25.845 10.965 43.368 1.00 92.44 362 LEU A C 1
ATOM 2789 O O . LEU A 1 362 ? -25.774 10.143 44.293 1.00 92.44 362 LEU A O 1
ATOM 2793 N N . PRO A 1 363 ? -27.009 11.550 43.029 1.00 91.06 363 PRO A N 1
ATOM 2794 C CA . PRO A 1 363 ? -28.234 11.348 43.784 1.00 91.06 363 PRO A CA 1
ATOM 2795 C C . PRO A 1 363 ? -28.686 9.888 43.707 1.00 91.06 363 PRO A C 1
ATOM 2797 O O . PRO A 1 363 ? -28.729 9.285 42.632 1.00 91.06 363 PRO A O 1
ATOM 2800 N N . LYS A 1 364 ? -29.049 9.336 44.867 1.00 92.50 364 LYS A N 1
ATOM 2801 C CA . LYS A 1 364 ? -29.510 7.955 45.016 1.00 92.50 364 LYS A CA 1
ATOM 2802 C C . LYS A 1 364 ? -31.036 7.880 45.001 1.00 92.50 364 LYS A C 1
ATOM 2804 O O . LYS A 1 364 ? -31.705 8.606 45.736 1.00 92.50 364 LYS A O 1
ATOM 2809 N N . THR A 1 365 ? -31.590 6.988 44.190 1.00 89.56 365 THR A N 1
ATOM 2810 C CA . THR A 1 365 ? -33.028 6.721 44.084 1.00 89.56 365 THR A CA 1
ATOM 2811 C C . THR A 1 365 ? -33.491 5.658 45.080 1.00 89.56 365 THR A C 1
ATOM 2813 O O . THR A 1 365 ? -32.695 4.924 45.667 1.00 89.56 365 THR A O 1
ATOM 2816 N N . ALA A 1 366 ? -34.810 5.560 45.276 1.00 87.75 366 ALA A N 1
ATOM 2817 C CA . ALA A 1 366 ? -35.421 4.606 46.207 1.00 87.75 366 ALA A CA 1
ATOM 2818 C C . ALA A 1 366 ? -35.156 3.129 45.846 1.00 87.75 366 ALA A C 1
ATOM 2820 O O . ALA A 1 366 ? -35.158 2.276 46.727 1.00 87.75 366 ALA A O 1
ATOM 2821 N N . ASP A 1 367 ? -34.898 2.832 44.569 1.00 86.38 367 ASP A N 1
ATOM 2822 C CA . ASP A 1 367 ? -34.522 1.498 44.074 1.00 86.38 367 ASP A CA 1
ATOM 2823 C C . ASP A 1 367 ? -33.033 1.152 44.305 1.00 86.38 367 ASP A C 1
ATOM 2825 O O . ASP A 1 367 ? -32.587 0.051 43.979 1.00 86.38 367 ASP A O 1
ATOM 2829 N N . GLY A 1 368 ? -32.264 2.075 44.895 1.00 87.31 368 GLY A N 1
ATOM 2830 C CA . GLY A 1 368 ? -30.847 1.911 45.201 1.00 87.31 368 GLY A CA 1
ATOM 2831 C C . GLY A 1 368 ? -29.891 2.316 44.078 1.00 87.31 368 GLY A C 1
ATOM 2832 O O . GLY A 1 368 ? -28.682 2.211 44.284 1.00 87.31 368 GLY A O 1
ATOM 2833 N N . SER A 1 369 ? -30.399 2.788 42.938 1.00 92.81 369 SER A N 1
ATOM 2834 C CA . SER A 1 369 ? -29.577 3.281 41.826 1.00 92.81 369 SER A CA 1
ATOM 2835 C C . SER A 1 369 ? -29.068 4.705 42.078 1.00 92.81 369 SER A C 1
ATOM 2837 O O . SER A 1 369 ? -29.651 5.469 42.842 1.00 92.81 369 SER A O 1
ATOM 2839 N N . HIS A 1 370 ? -27.984 5.080 41.415 1.00 94.50 370 HIS A N 1
ATOM 2840 C CA . HIS A 1 370 ? -27.430 6.426 41.361 1.00 94.50 370 HIS A CA 1
ATOM 2841 C C . HIS A 1 370 ? -27.688 7.003 39.971 1.00 94.50 370 HIS A C 1
ATOM 2843 O O . HIS A 1 370 ? -27.379 6.359 38.967 1.00 94.50 370 HIS A O 1
ATOM 2849 N N . ILE A 1 371 ? -28.285 8.193 39.898 1.00 93.00 371 ILE A N 1
ATOM 2850 C CA . ILE A 1 371 ? -28.587 8.839 38.615 1.00 93.00 371 ILE A CA 1
ATOM 2851 C C . ILE A 1 371 ? -27.327 9.541 38.120 1.00 93.00 371 ILE A C 1
ATOM 2853 O O . ILE A 1 371 ? -26.814 10.429 38.798 1.00 93.00 371 ILE A O 1
ATOM 2857 N N . ILE A 1 372 ? -26.872 9.162 36.928 1.00 92.19 372 ILE A N 1
ATOM 2858 C CA . ILE A 1 372 ? -25.786 9.841 36.213 1.00 92.19 372 ILE A CA 1
ATOM 2859 C C . ILE A 1 372 ? -26.378 10.883 35.253 1.00 92.19 372 ILE A C 1
ATOM 2861 O O . ILE A 1 372 ? -25.888 12.005 35.179 1.00 92.19 372 ILE A O 1
ATOM 2865 N N . GLY A 1 373 ? -27.486 10.540 34.585 1.00 91.19 373 GLY A N 1
ATOM 2866 C CA . GLY A 1 373 ? -28.143 11.397 33.597 1.00 91.19 373 GLY A CA 1
ATOM 2867 C C . GLY A 1 373 ? -27.723 11.063 32.169 1.00 91.19 373 GLY A C 1
ATOM 2868 O O . GLY A 1 373 ? -27.400 9.917 31.859 1.00 91.19 373 GLY A O 1
ATOM 2869 N N . ASP A 1 374 ? -27.772 12.047 31.281 1.00 93.06 374 ASP A N 1
ATOM 2870 C CA . ASP A 1 374 ? -27.422 11.831 29.880 1.00 93.06 374 ASP A CA 1
ATOM 2871 C C . ASP A 1 374 ? -25.898 11.843 29.701 1.00 93.06 374 ASP A C 1
ATOM 2873 O O . ASP A 1 374 ? -25.183 12.658 30.288 1.00 93.06 374 ASP A O 1
ATOM 2877 N N . MET A 1 375 ? -25.390 10.924 28.884 1.00 91.44 375 MET A N 1
ATOM 2878 C CA . MET A 1 375 ? -23.969 10.726 28.632 1.00 91.44 375 MET A CA 1
ATOM 2879 C C . MET A 1 375 ? -23.695 10.741 27.131 1.00 91.44 375 MET A C 1
ATOM 2881 O O . MET A 1 375 ? -24.042 9.810 26.407 1.00 91.44 375 MET A O 1
ATOM 2885 N N . SER A 1 376 ? -23.032 11.797 26.663 1.00 91.31 376 SER A N 1
ATOM 2886 C CA . SER A 1 376 ? -22.563 11.941 25.275 1.00 91.31 376 SER A CA 1
ATOM 2887 C C . SER A 1 376 ? -21.038 11.977 25.147 1.00 91.31 376 SER A C 1
ATOM 2889 O O . SER A 1 376 ? -20.522 12.091 24.042 1.00 91.31 376 SER A O 1
ATOM 2891 N N . SER A 1 377 ? -20.316 11.923 26.264 1.00 90.31 377 SER A N 1
ATOM 2892 C CA . SER A 1 377 ? -18.855 11.949 26.334 1.00 90.31 377 SER A CA 1
ATOM 2893 C C . SER A 1 377 ? -18.372 11.046 27.473 1.00 90.31 377 SER A C 1
ATOM 2895 O O . SER A 1 377 ? -19.173 10.748 28.367 1.00 90.31 377 SER A O 1
ATOM 2897 N N . PRO A 1 378 ? -17.091 10.632 27.477 1.00 90.31 378 PRO A N 1
ATOM 2898 C CA . PRO A 1 378 ? -16.511 9.873 28.581 1.00 90.31 378 PRO A CA 1
ATOM 2899 C C . PRO A 1 378 ? -16.737 10.546 29.937 1.00 90.31 378 PRO A C 1
ATOM 2901 O O . PRO A 1 378 ? -16.635 11.771 30.056 1.00 90.31 378 PRO A O 1
ATOM 2904 N N . GLN A 1 379 ? -17.037 9.739 30.954 1.00 90.81 379 GLN A N 1
ATOM 2905 C CA . GLN A 1 379 ? -17.201 10.185 32.334 1.00 90.81 379 GLN A CA 1
ATOM 2906 C C . GLN A 1 379 ? -16.418 9.292 33.293 1.00 90.81 379 GLN A C 1
ATOM 2908 O O . GLN A 1 379 ? -16.535 8.071 33.237 1.00 90.81 379 GLN A O 1
ATOM 2913 N N . ASN A 1 380 ? -15.676 9.911 34.213 1.00 92.38 380 ASN A N 1
ATOM 2914 C CA . ASN A 1 380 ? -15.019 9.206 35.308 1.00 92.38 380 ASN A CA 1
ATOM 2915 C C . ASN A 1 380 ? -15.951 9.126 36.527 1.00 92.38 380 ASN A C 1
ATOM 2917 O O . ASN A 1 380 ? -16.333 10.152 37.100 1.00 92.38 380 ASN A O 1
ATOM 2921 N N . ILE A 1 381 ? -16.320 7.907 36.912 1.00 93.25 381 ILE A N 1
ATOM 2922 C CA . ILE A 1 381 ? -17.216 7.606 38.026 1.00 93.25 381 ILE A CA 1
ATOM 2923 C C . ILE A 1 381 ? -16.428 6.926 39.139 1.00 93.25 381 ILE A C 1
ATOM 2925 O O . ILE A 1 381 ? -15.752 5.922 38.922 1.00 93.25 381 ILE A O 1
ATOM 2929 N N . VAL A 1 382 ? -16.570 7.436 40.358 1.00 93.75 382 VAL A N 1
ATOM 2930 C CA . VAL A 1 382 ? -15.856 6.932 41.531 1.00 93.75 382 VAL A CA 1
ATOM 2931 C C . VAL A 1 382 ? -16.842 6.338 42.526 1.00 93.75 382 VAL A C 1
ATOM 2933 O O . VAL A 1 382 ? -17.790 7.004 42.935 1.00 93.75 382 VAL A O 1
ATOM 2936 N N . ILE A 1 383 ? -16.607 5.099 42.953 1.00 94.19 383 ILE A N 1
ATOM 2937 C CA . ILE A 1 383 ? -17.399 4.404 43.971 1.00 94.19 383 ILE A CA 1
ATOM 2938 C C . ILE A 1 383 ? -16.532 4.199 45.213 1.00 94.19 383 ILE A C 1
ATOM 2940 O O . ILE A 1 383 ? -15.560 3.443 45.183 1.00 94.19 383 ILE A O 1
ATOM 2944 N N . ASP A 1 384 ? -16.932 4.819 46.321 1.00 93.62 384 ASP A N 1
ATOM 2945 C CA . ASP A 1 384 ? -16.410 4.528 47.653 1.00 93.62 384 ASP A CA 1
ATOM 2946 C C . ASP A 1 384 ? -17.305 3.470 48.313 1.00 93.62 384 ASP A C 1
ATOM 2948 O O . ASP A 1 384 ? -18.510 3.680 48.487 1.00 93.62 384 ASP A O 1
ATOM 2952 N N . PHE A 1 385 ? -16.730 2.344 48.728 1.00 93.00 385 PHE A N 1
ATOM 2953 C CA . PHE A 1 385 ? -17.459 1.235 49.347 1.00 93.00 385 PHE A CA 1
ATOM 2954 C C . PHE A 1 385 ? -16.744 0.709 50.594 1.00 93.00 385 PHE A C 1
ATOM 2956 O O . PHE A 1 385 ? -15.520 0.791 50.712 1.00 93.00 385 PHE A O 1
ATOM 2963 N N . LYS A 1 386 ? -17.506 0.180 51.556 1.00 92.00 386 LYS A N 1
ATOM 2964 C CA . LYS A 1 386 ? -16.946 -0.403 52.780 1.00 92.00 386 LYS A CA 1
ATOM 2965 C C . LYS A 1 386 ? -16.486 -1.834 52.538 1.00 92.00 386 LYS A C 1
ATOM 2967 O O . LYS A 1 386 ? -17.225 -2.652 51.989 1.00 92.00 386 LYS A O 1
ATOM 2972 N N . THR A 1 387 ? -15.285 -2.149 53.000 1.00 89.44 387 THR A N 1
ATOM 2973 C CA . THR A 1 387 ? -14.745 -3.507 52.981 1.00 89.44 387 THR A CA 1
ATOM 2974 C C . THR A 1 387 ? -15.165 -4.271 54.236 1.00 89.44 387 THR A C 1
ATOM 2976 O O . THR A 1 387 ? -15.362 -3.706 55.314 1.00 89.44 387 THR A O 1
ATOM 2979 N N . THR A 1 388 ? -15.313 -5.589 54.108 1.00 86.94 388 THR A N 1
ATOM 2980 C CA . THR A 1 388 ? -15.675 -6.459 55.237 1.00 86.94 388 THR A CA 1
ATOM 2981 C C . THR A 1 388 ? -14.519 -6.632 56.225 1.00 86.94 388 THR A C 1
ATOM 2983 O O . THR A 1 388 ? -13.374 -6.320 55.910 1.00 86.94 388 THR A O 1
ATOM 2986 N N . SER A 1 389 ? -14.793 -7.212 57.395 1.00 85.25 389 SER A N 1
ATOM 2987 C CA . SER A 1 389 ? -13.784 -7.486 58.427 1.00 85.25 389 SER A CA 1
ATOM 2988 C C . SER A 1 389 ? -12.826 -8.638 58.113 1.00 85.25 389 SER A C 1
ATOM 2990 O O . SER A 1 389 ? -11.788 -8.760 58.762 1.00 85.25 389 SER A O 1
ATOM 2992 N N . SER A 1 390 ? -13.156 -9.485 57.137 1.00 84.88 390 SER A N 1
ATOM 2993 C CA . SER A 1 390 ? -12.346 -10.639 56.742 1.00 84.88 390 SER A CA 1
ATOM 2994 C C . SER A 1 390 ? -11.439 -10.329 55.554 1.00 84.88 390 SER A C 1
ATOM 2996 O O . SER A 1 390 ? -11.889 -9.708 54.592 1.00 84.88 390 SER A O 1
ATOM 2998 N N . TRP A 1 391 ? -10.220 -10.867 55.579 1.00 82.88 391 TRP A N 1
ATOM 2999 C CA . TRP A 1 391 ? -9.353 -10.972 54.405 1.00 82.88 391 TRP A CA 1
ATOM 3000 C C . TRP A 1 391 ? -9.881 -12.018 53.411 1.00 82.88 391 TRP A C 1
ATOM 3002 O O . TRP A 1 391 ? -10.469 -13.020 53.823 1.00 82.88 391 TRP A O 1
ATOM 3012 N N . GLY A 1 392 ? -9.649 -11.794 52.117 1.00 80.00 392 GLY A N 1
ATOM 3013 C CA . GLY A 1 392 ? -10.000 -12.723 51.040 1.00 80.00 392 GLY A CA 1
ATOM 3014 C C . GLY A 1 392 ? -10.555 -12.018 49.804 1.00 80.00 392 GLY A C 1
ATOM 3015 O O . GLY A 1 392 ? -10.905 -10.839 49.853 1.00 80.00 392 GLY A O 1
ATOM 3016 N N . GLU A 1 393 ? -10.643 -12.757 48.702 1.00 79.94 393 GLU A N 1
ATOM 3017 C CA . GLU A 1 393 ? -11.235 -12.271 47.458 1.00 79.94 393 GLU A CA 1
ATOM 3018 C C . GLU A 1 393 ? -12.760 -12.160 47.594 1.00 79.94 393 GLU A C 1
ATOM 3020 O O . GLU A 1 393 ? -13.428 -13.037 48.153 1.00 79.94 393 GLU A O 1
ATOM 3025 N N . ARG A 1 394 ? -13.314 -11.044 47.120 1.00 83.19 394 ARG A N 1
ATOM 3026 C CA . ARG A 1 394 ? -14.745 -10.733 47.157 1.00 83.19 394 ARG A CA 1
ATOM 3027 C C . ARG A 1 394 ? -15.136 -10.103 45.828 1.00 83.19 394 ARG A C 1
ATOM 3029 O O . ARG A 1 394 ? -14.356 -9.349 45.256 1.00 83.19 394 ARG A O 1
ATOM 3036 N N . ALA A 1 395 ? -16.357 -10.370 45.384 1.00 86.00 395 ALA A N 1
ATOM 3037 C CA . ALA A 1 395 ? -16.923 -9.774 44.184 1.00 86.00 395 ALA A CA 1
ATOM 3038 C C . ALA A 1 395 ? -18.165 -8.952 44.535 1.00 86.00 395 ALA A C 1
ATOM 3040 O O . ALA A 1 395 ? -18.930 -9.307 45.434 1.00 86.00 395 ALA A O 1
ATOM 3041 N N . PHE A 1 396 ? -18.361 -7.867 43.799 1.00 89.88 396 PHE A N 1
ATOM 3042 C CA . PHE A 1 396 ? -19.588 -7.086 43.774 1.00 89.88 396 PHE A CA 1
ATOM 3043 C C . PHE A 1 396 ? -19.872 -6.692 42.323 1.00 89.88 396 PHE A C 1
ATOM 3045 O O . PHE A 1 396 ? -18.984 -6.758 41.471 1.00 89.88 396 PHE A O 1
ATOM 3052 N N . THR A 1 397 ? -21.110 -6.310 42.041 1.00 90.44 397 THR A N 1
ATOM 3053 C CA . THR A 1 397 ? -21.570 -5.995 40.685 1.00 90.44 397 THR A CA 1
ATOM 3054 C C . THR A 1 397 ? -21.839 -4.507 40.565 1.00 90.44 397 THR A C 1
ATOM 3056 O O . THR A 1 397 ? -22.414 -3.910 41.480 1.00 90.44 397 THR A O 1
ATOM 3059 N N . VAL A 1 398 ? -21.451 -3.928 39.430 1.00 91.62 398 VAL A N 1
ATOM 3060 C CA . VAL A 1 398 ? -21.819 -2.572 39.025 1.00 91.62 398 VAL A CA 1
ATOM 3061 C C . VAL A 1 398 ? -22.608 -2.684 37.731 1.00 91.62 398 VAL A C 1
ATOM 3063 O O . VAL A 1 398 ? -22.066 -3.079 36.712 1.00 91.62 398 VAL A O 1
ATOM 3066 N N . GLU A 1 399 ? -23.882 -2.331 37.782 1.00 92.88 399 GLU A N 1
ATOM 3067 C CA . GLU A 1 399 ? -24.778 -2.332 36.634 1.00 92.88 399 GLU A CA 1
ATOM 3068 C C . GLU A 1 399 ? -24.971 -0.896 36.140 1.00 92.88 399 GLU A C 1
ATOM 3070 O O . GLU A 1 399 ? -25.339 -0.014 36.919 1.00 92.88 399 GLU A O 1
ATOM 3075 N N . LEU A 1 400 ? -24.744 -0.661 34.852 1.00 92.75 400 LEU A N 1
ATOM 3076 C CA . LEU A 1 400 ? -25.069 0.586 34.164 1.00 92.75 400 LEU A CA 1
ATOM 3077 C C . LEU A 1 400 ? -26.265 0.343 33.245 1.00 92.75 400 LEU A C 1
ATOM 3079 O O . LEU A 1 400 ? -26.249 -0.571 32.425 1.00 92.75 400 LEU A O 1
ATOM 3083 N N . SER A 1 401 ? -27.299 1.171 33.349 1.00 93.06 401 SER A N 1
ATOM 3084 C CA . SER A 1 401 ? -28.474 1.100 32.475 1.00 93.06 401 SER A CA 1
ATOM 3085 C C . SER A 1 401 ? -28.756 2.449 31.838 1.00 93.06 401 SER A C 1
ATOM 3087 O O . SER A 1 401 ? -28.604 3.480 32.490 1.00 93.06 401 SER A O 1
ATOM 3089 N N . ALA A 1 402 ? -29.148 2.443 30.566 1.00 94.31 402 ALA A N 1
ATOM 3090 C CA . ALA A 1 402 ? -29.503 3.643 29.813 1.00 94.31 402 ALA A CA 1
ATOM 3091 C C . ALA A 1 402 ? -30.386 3.296 28.608 1.00 94.31 402 ALA A C 1
ATOM 3093 O O . ALA A 1 402 ? -30.529 2.126 28.248 1.00 94.31 402 ALA A O 1
ATOM 3094 N N . THR A 1 403 ? -30.954 4.316 27.970 1.00 92.19 403 THR A N 1
ATOM 3095 C CA . THR A 1 403 ? -31.669 4.196 26.690 1.00 92.19 403 THR A CA 1
ATOM 3096 C C . THR A 1 403 ? -30.989 5.024 25.611 1.00 92.19 403 THR A C 1
ATOM 3098 O O . THR A 1 403 ? -30.422 6.065 25.921 1.00 92.19 403 THR A O 1
ATOM 3101 N N . ASP A 1 404 ? -31.050 4.620 24.348 1.00 91.06 404 ASP A N 1
ATOM 3102 C CA . ASP A 1 404 ? -30.618 5.483 23.240 1.00 91.06 404 ASP A CA 1
ATOM 3103 C C . ASP A 1 404 ? -31.754 6.384 22.715 1.00 91.06 404 ASP A C 1
ATOM 3105 O O . ASP A 1 404 ? -32.874 6.371 23.230 1.00 91.06 404 ASP A O 1
ATOM 3109 N N . ILE A 1 405 ? -31.461 7.174 21.675 1.00 90.56 405 ILE A N 1
ATOM 3110 C CA . ILE A 1 405 ? -32.436 8.066 21.025 1.00 90.56 405 ILE A CA 1
ATOM 3111 C C . ILE A 1 405 ? -33.596 7.313 20.348 1.00 90.56 405 ILE A C 1
ATOM 3113 O O . ILE A 1 405 ? -34.664 7.884 20.140 1.00 90.56 405 ILE A O 1
ATOM 3117 N N . GLU A 1 406 ? -33.401 6.036 20.018 1.00 89.56 406 GLU A N 1
ATOM 3118 C CA . GLU A 1 406 ? -34.409 5.167 19.404 1.00 89.56 406 GLU A CA 1
ATOM 3119 C C . GLU A 1 406 ? -35.293 4.483 20.464 1.00 89.56 406 GLU A C 1
ATOM 3121 O O . GLU A 1 406 ? -36.277 3.824 20.129 1.00 89.56 406 GLU A O 1
ATOM 3126 N N . GLY A 1 407 ? -34.976 4.665 21.753 1.00 87.38 407 GLY A N 1
ATOM 3127 C CA . GLY A 1 407 ? -35.682 4.066 22.883 1.00 87.38 407 GLY A CA 1
ATOM 3128 C C . GLY A 1 407 ? -35.225 2.645 23.221 1.00 87.38 407 GLY A C 1
ATOM 3129 O O . GLY A 1 407 ? -35.859 1.984 24.046 1.00 87.38 407 GLY A O 1
ATOM 3130 N N . THR A 1 408 ? -34.132 2.162 22.627 1.00 88.94 408 THR A N 1
ATOM 3131 C CA . THR A 1 408 ? -33.558 0.855 22.955 1.00 88.94 408 THR A CA 1
ATOM 3132 C C . THR A 1 408 ? -32.921 0.916 24.337 1.00 88.94 408 THR A C 1
ATOM 3134 O O . THR A 1 408 ? -32.076 1.772 24.596 1.00 88.94 408 THR A O 1
ATOM 3137 N N . ALA A 1 409 ? -33.322 0.010 25.230 1.00 90.12 409 ALA A N 1
ATOM 3138 C CA . ALA A 1 409 ? -32.767 -0.093 26.574 1.00 90.12 409 ALA A CA 1
ATOM 3139 C C . ALA A 1 409 ? -31.525 -0.991 26.600 1.00 90.12 409 ALA A C 1
ATOM 3141 O O . ALA A 1 409 ? -31.517 -2.081 26.027 1.00 90.12 409 ALA A O 1
ATOM 3142 N N . TYR A 1 410 ? -30.505 -0.540 27.322 1.00 89.94 410 TYR A N 1
ATOM 3143 C CA . TYR A 1 410 ? -29.225 -1.213 27.481 1.00 89.94 410 TYR A CA 1
ATOM 3144 C C . TYR A 1 410 ? -28.944 -1.495 28.950 1.00 89.94 410 TYR A C 1
ATOM 3146 O O . TYR A 1 410 ? -29.316 -0.721 29.838 1.00 89.94 410 TYR A O 1
ATOM 3154 N N . THR A 1 411 ? -28.266 -2.609 29.206 1.00 87.38 411 THR A N 1
ATOM 3155 C CA . THR A 1 411 ? -27.766 -2.961 30.534 1.00 87.38 411 THR A CA 1
ATOM 3156 C C . THR A 1 411 ? -26.358 -3.520 30.393 1.00 87.38 411 THR A C 1
ATOM 3158 O O . THR A 1 411 ? -26.141 -4.568 29.791 1.00 87.38 411 THR A O 1
ATOM 3161 N N . ASN A 1 412 ? -25.406 -2.779 30.938 1.00 84.38 412 ASN A N 1
ATOM 3162 C CA . ASN A 1 412 ? -23.999 -3.111 31.059 1.00 84.38 412 ASN A CA 1
ATOM 3163 C C . ASN A 1 412 ? -23.778 -3.707 32.460 1.00 84.38 412 ASN A C 1
ATOM 3165 O O . ASN A 1 412 ? -24.080 -3.033 33.445 1.00 84.38 412 ASN A O 1
ATOM 3169 N N . LEU A 1 413 ? -23.277 -4.943 32.547 1.00 74.69 413 LEU A N 1
ATOM 3170 C CA . LEU A 1 413 ? -22.978 -5.647 33.807 1.00 74.69 413 LEU A CA 1
ATOM 3171 C C . LEU A 1 413 ? -21.477 -5.758 34.081 1.00 74.69 413 LEU A C 1
ATOM 3173 O O . LEU A 1 413 ? -20.712 -5.848 33.093 1.00 74.69 413 LEU A O 1
#

Organism: Methanococcus maripaludis (NCBI:txid39152)